Protein AF-0000000081792784 (afdb_homodimer)

Organism: Acanthaster planci (NCBI:txid133434)

Solvent-accessible surface area (backbone atoms only — not comparable to full-atom values): 20744 Å² total; per-residue (Å²): 130,82,56,49,57,27,31,35,26,42,54,30,55,65,31,66,66,40,55,60,46,28,72,80,26,65,35,23,38,25,27,20,71,46,56,70,33,37,52,50,28,50,45,33,52,74,64,34,41,46,80,46,70,45,47,43,26,47,73,32,62,46,81,45,72,50,67,57,64,82,87,44,57,50,86,26,54,45,74,42,65,41,44,75,63,64,61,69,88,82,75,56,59,16,18,30,35,36,33,56,65,32,59,46,59,30,59,46,34,59,52,32,61,70,44,42,73,65,35,32,28,53,68,8,36,38,38,40,26,32,49,54,56,59,40,60,93,40,18,44,69,92,46,51,60,34,17,40,62,45,98,82,69,41,79,37,42,44,66,57,40,48,49,62,71,42,45,86,52,29,43,81,75,46,70,48,81,45,74,48,77,46,79,64,31,70,21,39,27,40,40,31,39,23,44,34,36,35,30,32,28,47,124,128,83,55,48,56,28,32,36,25,42,56,32,55,65,30,66,64,38,54,59,47,26,71,82,28,66,36,22,38,27,27,20,71,47,57,69,32,36,52,51,28,49,45,36,53,76,64,35,40,47,79,46,69,46,48,43,26,46,74,32,62,46,82,47,70,50,67,56,64,80,87,41,57,51,86,26,54,45,75,42,64,41,43,74,62,63,60,69,88,81,75,56,61,16,18,29,35,36,32,56,64,33,57,45,60,30,58,44,35,59,52,32,59,70,43,41,75,65,35,34,28,54,69,7,36,36,38,40,26,32,49,54,56,57,42,61,92,40,17,42,70,92,46,52,62,34,18,39,65,45,97,85,69,41,80,37,41,46,67,58,39,49,50,63,70,42,45,86,52,30,44,80,76,47,70,46,79,43,73,47,77,46,79,64,32,71,22,39,28,40,39,31,39,22,45,34,36,35,31,34,28,48,124

InterPro domains:
  IPR013216 Methyltransferase type 11 [PF08241] (8-127)
  IPR027625 Putative 4-mercaptohistidine N1-methyltranferase, OvoA C-terminal domain [TIGR04345] (5-199)
  IPR029063 S-adenosyl-L-methionine-dependent methyltransferase superfamily [G3DSA:3.40.50.150] (2-195)
  IPR029063 S-adenosyl-L-methionine-dependent methyltransferase superfamily [SSF53335] (4-189)

Secondary structure (DSSP, 8-state):
-PPPSEEEEES-TTSHHHHHHTTT-SEEEEEES-HHHHHHHHHHHHHSEEEEEEEEETTEEEEEEEE--TTS-GGGEEEEE--TTS--TTS--EEEEEEES-GGGSS-HHHHHHHHHHHEEEEEEEEEEE-----TTTS-GGG-SSSEE-TTS-EE-HHHHHHHHHTTTEEEEEEEEEEEEEESSSSEEEEEEEEEEEEEE--/-PPPSEEEEES-TTSHHHHHHTTT-SEEEEEES-HHHHHHHHHHHHHSEEEEEEEEETTEEEEEEEE--TTS-GGGEEEEE--GGG--TTS--EEEEEEES-GGGSS-HHHHHHHHHHHEEEEEEEEEEE-----TTTS-GGG-SSSEE-TTS-EE-HHHHHHHHHTTTEEEEEEEEEEEEEESSSSEEEEEEEEEEEEEE--

Sequence (406 aa):
MKVPRRALDIGCAVGRTVFELARDFEHVTGIDYSQAFIDTCCVLKDQGSLDYSVQDEGDLSTQLKAIVDPTIDRTRVHFQQGDACNLPLDIGQFGCVVAANLTCRLPNPYDFLNRLPNLVAPGGILMLTTPCTWLEQFTPKSNWLGGYMDKNQQPVTTFDTLKKILGPDFDLIEDKNMPFFIRETARKNQWSVTHATIWIRKEMKVPRRALDIGCAVGRTVFELARDFEHVTGIDYSQAFIDTCCVLKDQGSLDYSVQDEGDLSTQLKAIVDPTIDRTRVHFQQGDACNLPLDIGQFGCVVAANLTCRLPNPYDFLNRLPNLVAPGGILMLTTPCTWLEQFTPKSNWLGGYMDKNQQPVTTFDTLKKILGPDFDLIEDKNMPFFIRETARKNQWSVTHATIWIRKE

Foldseek 3Di:
DDFALEEEEEQCQLPPVQQVSQVRGQAYEYEHQDPVSLVNNVCCLVVQKDKDWAAADDVDIDIDMDGRDPVGDSVRYYYDYDDLLDDDPPPFEHLEYEYEQHQLQAQASLSNLLCNLGHYDAQGKYKYKHLLDHDCVRYNPVRRLFDDADPVRHGGGNVNSSCVSCVVFKDWDDKDWDWDWADRHNVDIDITTIIMTMIGTHD/DDFALEEEEEQCQLPPVQQVSQVRGQAYEYEHQDPVSLVNNVCCLVVQKDKDWAAADDPDIDIDMDGRDPVGDSVRYYYDYDALLDDDPPPFEHLEYEYEQHQLQAQASLSNLLCNLRHYDAQGKYKYKHLLDHDCVRYNPVRRLFDDADPVRHGGGNVNSSCVSCVVFKDWDDKDWQWDWADRHNVDIDITTIIMTMIGTHD

pLDDT: mean 97.69, std 3.08, range [60.16, 98.88]

Radius of gyration: 26.69 Å; Cα contacts (8 Å, |Δi|>4): 947; chains: 2; bounding box: 60×82×52 Å

Nearest PDB structures (foldseek):
  8khq-assembly1_A  TM=9.669E-01  e=3.660E-30  Hydrogenimonas thermophila
  8khq-assembly2_D  TM=9.674E-01  e=7.278E-30  Hydrogenimonas thermophila
  8khq-assembly1_C  TM=9.731E-01  e=1.556E-28  Hydrogenimonas thermophila
  6uvq-assembly1_A  TM=6.081E-01  e=3.059E-10  Actinomadura melliaura
  5w7k-assembly2_B  TM=5.546E-01  e=1.892E-08  Penicillium oxalicum

Structure (mmCIF, N/CA/C/O backbone):
data_AF-0000000081792784-model_v1
#
loop_
_entity.id
_entity.type
_entity.pdbx_description
1 polymer 'Uncharacterized protein LOC110988544 isoform X2'
#
loop_
_atom_site.group_PDB
_atom_site.id
_atom_site.type_symbol
_atom_site.label_atom_id
_atom_site.label_alt_id
_atom_site.label_comp_id
_atom_site.label_asym_id
_atom_site.label_entity_id
_atom_site.label_seq_id
_atom_site.pdbx_PDB_ins_code
_atom_site.Cartn_x
_atom_site.Cartn_y
_atom_site.Cartn_z
_atom_site.occupancy
_atom_site.B_iso_or_equiv
_atom_site.auth_seq_id
_atom_site.auth_comp_id
_atom_site.auth_asym_id
_atom_site.auth_atom_id
_atom_site.pdbx_PDB_model_num
ATOM 1 N N . MET A 1 1 ? -1.144 -44.688 -9.562 1 60.16 1 MET A N 1
ATOM 2 C CA . MET A 1 1 ? -0.059 -44.156 -10.383 1 60.16 1 MET A CA 1
ATOM 3 C C . MET A 1 1 ? 0.749 -43.125 -9.602 1 60.16 1 MET A C 1
ATOM 5 O O . MET A 1 1 ? 0.194 -42.375 -8.797 1 60.16 1 MET A O 1
ATOM 9 N N . LYS A 1 2 ? 2.109 -43.125 -9.578 1 82.75 2 LYS A N 1
ATOM 10 C CA . LYS A 1 2 ? 2.947 -42.25 -8.75 1 82.75 2 LYS A CA 1
ATOM 11 C C . LYS A 1 2 ? 2.883 -40.812 -9.227 1 82.75 2 LYS A C 1
ATOM 13 O O . LYS A 1 2 ? 3.018 -40.531 -10.422 1 82.75 2 LYS A O 1
ATOM 18 N N . VAL A 1 3 ? 2.549 -39.906 -8.492 1 92.25 3 VAL A N 1
ATOM 19 C CA . VAL A 1 3 ? 2.516 -38.469 -8.797 1 92.25 3 VAL A CA 1
ATOM 20 C C . VAL A 1 3 ? 3.885 -38.031 -9.289 1 92.25 3 VAL A C 1
ATOM 22 O O . VAL A 1 3 ? 4.91 -38.344 -8.688 1 92.25 3 VAL A O 1
ATOM 25 N N . PRO A 1 4 ? 3.844 -37.375 -10.438 1 96.06 4 PRO A N 1
ATOM 26 C CA . PRO A 1 4 ? 5.129 -36.938 -10.977 1 96.06 4 PRO A CA 1
ATOM 27 C C . PRO A 1 4 ? 5.906 -36.062 -9.992 1 96.06 4 PRO A C 1
ATOM 29 O O . PRO A 1 4 ? 5.312 -35.281 -9.242 1 96.06 4 PRO A O 1
ATOM 32 N N . ARG A 1 5 ? 7.23 -36.25 -10.023 1 97.5 5 ARG A N 1
ATOM 33 C CA . ARG A 1 5 ? 8.109 -35.406 -9.211 1 97.5 5 ARG A CA 1
ATOM 34 C C . ARG A 1 5 ? 8.508 -34.125 -9.961 1 97.5 5 ARG A C 1
ATOM 36 O O . ARG A 1 5 ? 9.688 -33.781 -10.008 1 97.5 5 ARG A O 1
ATOM 43 N N . ARG A 1 6 ? 7.578 -33.531 -10.664 1 98.44 6 ARG A N 1
ATOM 44 C CA . ARG A 1 6 ? 7.668 -32.25 -11.398 1 98.44 6 ARG A CA 1
ATOM 45 C C . ARG A 1 6 ? 6.746 -31.219 -10.789 1 98.44 6 ARG A C 1
ATOM 47 O O . ARG A 1 6 ? 5.617 -31.516 -10.398 1 98.44 6 ARG A O 1
ATOM 54 N N . ALA A 1 7 ? 7.266 -30.031 -10.672 1 98.88 7 ALA A N 1
ATOM 55 C CA . ALA A 1 7 ? 6.461 -28.922 -10.164 1 98.88 7 ALA A CA 1
ATOM 56 C C . ALA A 1 7 ? 6.477 -27.75 -11.133 1 98.88 7 ALA A C 1
ATOM 58 O O . ALA A 1 7 ? 7.426 -27.578 -11.898 1 98.88 7 ALA A O 1
ATOM 59 N N . LEU A 1 8 ? 5.414 -27.031 -11.117 1 98.81 8 LEU A N 1
ATOM 60 C CA . LEU A 1 8 ? 5.234 -25.875 -11.984 1 98.81 8 LEU A CA 1
ATOM 61 C C . LEU A 1 8 ? 4.781 -24.656 -11.188 1 98.81 8 LEU A C 1
ATOM 63 O O . LEU A 1 8 ? 3.826 -24.734 -10.406 1 98.81 8 LEU A O 1
ATOM 67 N N . ASP A 1 9 ? 5.496 -23.578 -11.258 1 98.88 9 ASP A N 1
ATOM 68 C CA . ASP A 1 9 ? 5.102 -22.281 -10.711 1 98.88 9 ASP A CA 1
ATOM 69 C C . ASP A 1 9 ? 4.75 -21.297 -11.828 1 98.88 9 ASP A C 1
ATOM 71 O O . ASP A 1 9 ? 5.633 -20.797 -12.523 1 98.88 9 ASP A O 1
ATOM 75 N N . ILE A 1 10 ? 3.451 -21.031 -12.016 1 98.69 10 ILE A N 1
ATOM 76 C CA . ILE A 1 10 ? 2.982 -20.109 -13.047 1 98.69 10 ILE A CA 1
ATOM 77 C C . ILE A 1 10 ? 2.844 -18.719 -12.461 1 98.69 10 ILE A C 1
ATOM 79 O O . ILE A 1 10 ? 2.223 -18.531 -11.414 1 98.69 10 ILE A O 1
ATOM 83 N N . GLY A 1 11 ? 3.334 -17.719 -13.258 1 98.5 11 GLY A N 1
ATOM 84 C CA . GLY A 1 11 ? 3.531 -16.422 -12.648 1 98.5 11 GLY A CA 1
ATOM 85 C C . GLY A 1 11 ? 4.625 -16.406 -11.594 1 98.5 11 GLY A C 1
ATOM 86 O O . GLY A 1 11 ? 4.414 -15.938 -10.477 1 98.5 11 GLY A O 1
ATOM 87 N N . CYS A 1 12 ? 5.797 -16.859 -11.922 1 98.75 12 CYS A N 1
ATOM 88 C CA . CYS A 1 12 ? 6.797 -17.203 -10.922 1 98.75 12 CYS A CA 1
ATOM 89 C C . CYS A 1 12 ? 7.598 -15.984 -10.492 1 98.75 12 CYS A C 1
ATOM 91 O O . CYS A 1 12 ? 8.398 -16.062 -9.562 1 98.75 12 CYS A O 1
ATOM 93 N N . ALA A 1 13 ? 7.414 -14.812 -11.141 1 98.06 13 ALA A N 1
ATOM 94 C CA . ALA A 1 13 ? 8.18 -13.602 -10.859 1 98.06 13 ALA A CA 1
ATOM 95 C C . ALA A 1 13 ? 9.68 -13.875 -10.891 1 98.06 13 ALA A C 1
ATOM 97 O O . ALA A 1 13 ? 10.211 -14.359 -11.891 1 98.06 13 ALA A O 1
ATOM 98 N N . VAL A 1 14 ? 10.344 -13.672 -9.742 1 97.94 14 VAL A N 1
ATOM 99 C CA . VAL A 1 14 ? 11.797 -13.805 -9.812 1 97.94 14 VAL A CA 1
ATOM 100 C C . VAL A 1 14 ? 12.219 -15.133 -9.195 1 97.94 14 VAL A C 1
ATOM 102 O O . VAL A 1 14 ? 13.383 -15.312 -8.828 1 97.94 14 VAL A O 1
ATOM 105 N N . GLY A 1 15 ? 11.297 -16.047 -8.938 1 98.56 15 GLY A N 1
ATOM 106 C CA . GLY A 1 15 ? 11.633 -17.469 -8.883 1 98.56 15 GLY A CA 1
ATOM 107 C C . GLY A 1 15 ? 11.773 -18 -7.469 1 98.56 15 GLY A C 1
ATOM 108 O O . GLY A 1 15 ? 12.125 -19.156 -7.262 1 98.56 15 GLY A O 1
ATOM 109 N N . ARG A 1 16 ? 11.453 -17.188 -6.414 1 97.88 16 ARG A N 1
ATOM 110 C CA . ARG A 1 16 ? 11.648 -17.656 -5.047 1 97.88 16 ARG A CA 1
ATOM 111 C C . ARG A 1 16 ? 10.938 -18.984 -4.82 1 97.88 16 ARG A C 1
ATOM 113 O O . ARG A 1 16 ? 11.547 -19.953 -4.352 1 97.88 16 ARG A O 1
ATOM 120 N N . THR A 1 17 ? 9.703 -19.016 -5.184 1 98.44 17 THR A N 1
ATOM 121 C CA . THR A 1 17 ? 8.922 -20.234 -4.988 1 98.44 17 THR A CA 1
ATOM 122 C C . THR A 1 17 ? 9.531 -21.406 -5.773 1 98.44 17 THR A C 1
ATOM 124 O O . THR A 1 17 ? 9.617 -22.516 -5.27 1 98.44 17 THR A O 1
ATOM 127 N N . VAL A 1 18 ? 9.945 -21.188 -6.973 1 98.88 18 VAL A N 1
ATOM 128 C CA . VAL A 1 18 ? 10.547 -22.203 -7.824 1 98.88 18 VAL A CA 1
ATOM 129 C C . VAL A 1 18 ? 11.766 -22.812 -7.129 1 98.88 18 VAL A C 1
ATOM 131 O O . VAL A 1 18 ? 11.883 -24.031 -7.023 1 98.88 18 VAL A O 1
ATOM 134 N N . PHE A 1 19 ? 12.656 -22.016 -6.645 1 98.88 19 PHE A N 1
ATOM 135 C CA . PHE A 1 19 ? 13.852 -22.484 -5.949 1 98.88 19 PHE A CA 1
ATOM 136 C C . PHE A 1 19 ? 13.469 -23.297 -4.723 1 98.88 19 PHE A C 1
ATOM 138 O O . PHE A 1 19 ? 14.023 -24.375 -4.496 1 98.88 19 PHE A O 1
ATOM 145 N N . GLU A 1 20 ? 12.547 -22.812 -3.947 1 98.62 20 GLU A N 1
ATOM 146 C CA . GLU A 1 20 ? 12.148 -23.531 -2.744 1 98.62 20 GLU A CA 1
ATOM 147 C C . GLU A 1 20 ? 11.547 -24.891 -3.09 1 98.62 20 GLU A C 1
ATOM 149 O O . GLU A 1 20 ? 11.789 -25.875 -2.389 1 98.62 20 GLU A O 1
ATOM 154 N N . LEU A 1 21 ? 10.781 -24.938 -4.168 1 98.69 21 LEU A N 1
ATOM 155 C CA . LEU A 1 21 ? 10.18 -26.188 -4.59 1 98.69 21 LEU A CA 1
ATOM 156 C C . LEU A 1 21 ? 11.242 -27.203 -4.973 1 98.69 21 LEU A C 1
ATOM 158 O O . LEU A 1 21 ? 11.023 -28.422 -4.859 1 98.69 21 LEU A O 1
ATOM 162 N N . ALA A 1 22 ? 12.383 -26.812 -5.363 1 98.69 22 ALA A N 1
ATOM 163 C CA . ALA A 1 22 ? 13.461 -27.688 -5.789 1 98.69 22 ALA A CA 1
ATOM 164 C C . ALA A 1 22 ? 14.008 -28.5 -4.617 1 98.69 22 ALA A C 1
ATOM 166 O O . ALA A 1 22 ? 14.742 -29.469 -4.809 1 98.69 22 ALA A O 1
ATOM 167 N N . ARG A 1 23 ? 13.656 -28.109 -3.441 1 98.19 23 ARG A N 1
ATOM 168 C CA . ARG A 1 23 ? 14.031 -28.906 -2.27 1 98.19 23 ARG A CA 1
ATOM 169 C C . ARG A 1 23 ? 13.32 -30.25 -2.277 1 98.19 23 ARG A C 1
ATOM 171 O O . ARG A 1 23 ? 13.867 -31.25 -1.78 1 98.19 23 ARG A O 1
ATOM 178 N N . ASP A 1 24 ? 12.141 -30.281 -2.91 1 97.25 24 ASP A N 1
ATOM 179 C CA . ASP A 1 24 ? 11.297 -31.469 -2.76 1 97.25 24 ASP A CA 1
ATOM 180 C C . ASP A 1 24 ? 10.984 -32.094 -4.117 1 97.25 24 ASP A C 1
ATOM 182 O O . ASP A 1 24 ? 10.555 -33.25 -4.188 1 97.25 24 ASP A O 1
ATOM 186 N N . PHE A 1 25 ? 11.195 -31.359 -5.172 1 98.31 25 PHE A N 1
ATOM 187 C CA . PHE A 1 25 ? 10.859 -31.859 -6.5 1 98.31 25 PHE A CA 1
ATOM 188 C C . PHE A 1 25 ? 12.109 -31.984 -7.363 1 98.31 25 PHE A C 1
ATOM 190 O O . PHE A 1 25 ? 13.047 -31.188 -7.219 1 98.31 25 PHE A O 1
ATOM 197 N N . GLU A 1 26 ? 12.047 -32.906 -8.289 1 98.12 26 GLU A N 1
ATOM 198 C CA . GLU A 1 26 ? 13.219 -33.219 -9.117 1 98.12 26 GLU A CA 1
ATOM 199 C C . GLU A 1 26 ? 13.328 -32.25 -10.297 1 98.12 26 GLU A C 1
ATOM 201 O O . GLU A 1 26 ? 14.43 -31.953 -10.766 1 98.12 26 GLU A O 1
ATOM 206 N N . HIS A 1 27 ? 12.234 -31.859 -10.82 1 98.38 27 HIS A N 1
ATOM 207 C CA . HIS A 1 27 ? 12.164 -30.906 -11.922 1 98.38 27 HIS A CA 1
ATOM 208 C C . HIS A 1 27 ? 11.148 -29.812 -11.641 1 98.38 27 HIS A C 1
ATOM 210 O O . HIS A 1 27 ? 9.953 -30.094 -11.492 1 98.38 27 HIS A O 1
ATOM 216 N N . VAL A 1 28 ? 11.648 -28.625 -11.57 1 98.81 28 VAL A N 1
ATOM 217 C CA . VAL A 1 28 ? 10.766 -27.5 -11.266 1 98.81 28 VAL A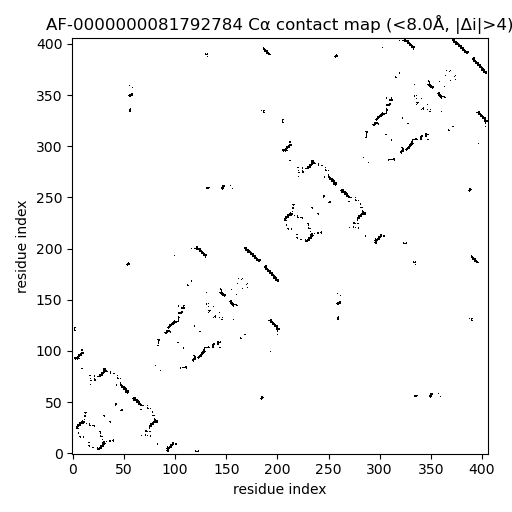 CA 1
ATOM 218 C C . VAL A 1 28 ? 10.828 -26.469 -12.383 1 98.81 28 VAL A C 1
ATOM 220 O O . VAL A 1 28 ? 11.914 -26.031 -12.766 1 98.81 28 VAL A O 1
ATOM 223 N N . THR A 1 29 ? 9.688 -26.125 -12.914 1 98.75 29 THR A N 1
ATOM 224 C CA . THR A 1 29 ? 9.602 -25.125 -13.977 1 98.75 29 THR A CA 1
ATOM 225 C C . THR A 1 29 ? 8.898 -23.875 -13.484 1 98.75 29 THR A C 1
ATOM 227 O O . THR A 1 29 ? 7.852 -23.953 -12.828 1 98.75 29 THR A O 1
ATOM 230 N N . GLY A 1 30 ? 9.531 -22.75 -13.688 1 98.81 30 GLY A N 1
ATOM 231 C CA . GLY A 1 30 ? 8.898 -21.453 -13.484 1 98.81 30 GLY A CA 1
ATOM 232 C C . GLY A 1 30 ? 8.555 -20.75 -14.781 1 98.81 30 GLY A C 1
ATOM 233 O O . GLY A 1 30 ? 9.375 -20.672 -15.695 1 98.81 30 GLY A O 1
ATOM 234 N N . ILE A 1 31 ? 7.34 -20.234 -14.859 1 98.75 31 ILE A N 1
ATOM 235 C CA . ILE A 1 31 ? 6.898 -19.5 -16.047 1 98.75 31 ILE A CA 1
ATOM 236 C C . ILE A 1 31 ? 6.363 -18.141 -15.633 1 98.75 31 ILE A C 1
ATOM 238 O O . ILE A 1 31 ? 5.621 -18.016 -14.648 1 98.75 31 ILE A O 1
ATOM 242 N N . ASP A 1 32 ? 6.777 -17.141 -16.312 1 98.75 32 ASP A N 1
ATOM 243 C CA . ASP A 1 32 ? 6.242 -15.797 -16.141 1 98.75 32 ASP A CA 1
ATOM 244 C C . ASP A 1 32 ? 6.109 -15.078 -17.469 1 98.75 32 ASP A C 1
ATOM 246 O O . ASP A 1 32 ? 6.855 -15.359 -18.422 1 98.75 32 ASP A O 1
ATOM 250 N N . TYR A 1 33 ? 5.148 -14.172 -17.469 1 98.25 33 TYR A N 1
ATOM 251 C CA . TYR A 1 33 ? 4.922 -13.383 -18.672 1 98.25 33 TYR A CA 1
ATOM 252 C C . TYR A 1 33 ? 6.07 -12.414 -18.906 1 98.25 33 TYR A C 1
ATOM 254 O O . TYR A 1 33 ? 6.398 -12.109 -20.062 1 98.25 33 TYR A O 1
ATOM 262 N N . SER A 1 34 ? 6.734 -11.945 -17.906 1 98.12 34 SER A N 1
ATOM 263 C CA . SER A 1 34 ? 7.785 -10.938 -17.969 1 98.12 34 SER A CA 1
ATOM 264 C C . SER A 1 34 ? 9.133 -11.562 -18.297 1 98.12 34 SER A C 1
ATOM 266 O O . SER A 1 34 ? 9.688 -12.32 -17.5 1 98.12 34 SER A O 1
ATOM 268 N N . GLN A 1 35 ? 9.711 -11.188 -19.438 1 98.25 35 GLN A N 1
ATOM 269 C CA . GLN A 1 35 ? 11.047 -11.641 -19.781 1 98.25 35 GLN A CA 1
ATOM 270 C C . GLN A 1 35 ? 12.086 -11.117 -18.797 1 98.25 35 GLN A C 1
ATOM 272 O O . GLN A 1 35 ? 13.062 -11.797 -18.484 1 98.25 35 GLN A O 1
ATOM 277 N N . ALA A 1 36 ? 11.875 -9.906 -18.391 1 98.25 36 ALA A N 1
ATOM 278 C CA . ALA A 1 36 ? 12.805 -9.312 -17.422 1 98.25 36 ALA A CA 1
ATOM 279 C C . ALA A 1 36 ? 12.867 -10.148 -16.156 1 98.25 36 ALA A C 1
ATOM 281 O O . ALA A 1 36 ? 13.945 -10.344 -15.586 1 98.25 36 ALA A O 1
ATOM 282 N N . PHE A 1 37 ? 11.711 -10.578 -15.648 1 98.44 37 PHE A N 1
ATOM 283 C CA . PHE A 1 37 ? 11.695 -11.453 -14.484 1 98.44 37 PHE A CA 1
ATOM 284 C C . PHE A 1 37 ? 12.445 -12.75 -14.773 1 98.44 37 PHE A C 1
ATOM 286 O O . PHE A 1 37 ? 13.273 -13.188 -13.969 1 98.44 37 PHE A O 1
ATOM 293 N N . ILE A 1 38 ? 12.188 -13.312 -15.898 1 98.75 38 ILE A N 1
ATOM 294 C CA . ILE A 1 38 ? 12.805 -14.578 -16.266 1 98.75 38 ILE A CA 1
ATOM 295 C C . ILE A 1 38 ? 14.32 -14.406 -16.375 1 98.75 38 ILE A C 1
ATOM 297 O O . ILE A 1 38 ? 15.086 -15.266 -15.922 1 98.75 38 ILE A O 1
ATOM 301 N N . ASP A 1 39 ? 14.727 -13.352 -17 1 98.75 39 ASP A N 1
ATOM 302 C CA . ASP A 1 39 ? 16.156 -13.062 -17.062 1 98.75 39 ASP A CA 1
ATOM 303 C C . ASP A 1 39 ? 16.781 -13.047 -15.672 1 98.75 39 ASP A C 1
ATOM 305 O O . ASP A 1 39 ? 17.859 -13.609 -15.461 1 98.75 39 ASP A O 1
ATOM 309 N N . THR A 1 40 ? 16.141 -12.398 -14.773 1 98.69 40 THR A N 1
ATOM 310 C CA . THR A 1 40 ? 16.594 -12.352 -13.391 1 98.69 40 THR A CA 1
ATOM 311 C C . THR A 1 40 ? 16.672 -13.75 -12.789 1 98.69 40 THR A C 1
ATOM 313 O O . THR A 1 40 ? 17.641 -14.102 -12.117 1 98.69 40 THR A O 1
ATOM 316 N N . CYS A 1 41 ? 15.633 -14.523 -12.992 1 98.81 41 CYS A N 1
ATOM 317 C CA . CYS A 1 41 ? 15.609 -15.906 -12.539 1 98.81 41 CYS A CA 1
ATOM 318 C C . CYS A 1 41 ? 16.828 -16.672 -13.039 1 98.81 41 CYS A C 1
ATOM 320 O O . CYS A 1 41 ? 17.469 -17.391 -12.281 1 98.81 41 CYS A O 1
ATOM 322 N N . CYS A 1 42 ? 17.125 -16.516 -14.297 1 98.69 42 CYS A N 1
ATOM 323 C CA . CYS A 1 42 ? 18.234 -17.234 -14.922 1 98.69 42 CYS A CA 1
ATOM 324 C C . CYS A 1 42 ? 19.562 -16.828 -14.312 1 98.69 42 CYS A C 1
ATOM 326 O O . CYS A 1 42 ? 20.438 -17.656 -14.117 1 98.69 42 CYS A O 1
ATOM 328 N N . VAL A 1 43 ? 19.734 -15.578 -14.055 1 98.69 43 VAL A N 1
ATOM 329 C CA . VAL A 1 43 ? 20.953 -15.109 -13.391 1 98.69 43 VAL A CA 1
ATOM 330 C C . VAL A 1 43 ? 21.078 -15.781 -12.023 1 98.69 43 VAL A C 1
ATOM 332 O O . VAL A 1 43 ? 22.156 -16.297 -11.672 1 98.69 43 VAL A O 1
ATOM 335 N N . LEU A 1 44 ? 20.031 -15.805 -11.273 1 98.81 44 LEU A N 1
ATOM 336 C CA . LEU A 1 44 ? 20.031 -16.438 -9.953 1 98.81 44 LEU A CA 1
ATOM 337 C C . LEU A 1 44 ? 20.312 -17.922 -10.062 1 98.81 44 LEU A C 1
ATOM 339 O O . LEU A 1 44 ? 21.031 -18.484 -9.234 1 98.81 44 LEU A O 1
ATOM 343 N N . LYS A 1 45 ? 19.703 -18.516 -11.023 1 98.75 45 LYS A N 1
ATOM 344 C CA . LYS A 1 45 ? 19.953 -19.938 -11.25 1 98.75 45 LYS A CA 1
ATOM 345 C C . LYS A 1 45 ? 21.438 -20.188 -11.531 1 98.75 45 LYS A C 1
ATOM 347 O O . LYS A 1 45 ? 22.031 -21.094 -10.938 1 98.75 45 LYS A O 1
ATOM 352 N N . ASP A 1 46 ? 22 -19.438 -12.383 1 98.5 46 ASP A N 1
ATOM 353 C CA . ASP A 1 46 ? 23.359 -19.672 -12.875 1 98.5 46 ASP A CA 1
ATOM 354 C C . ASP A 1 46 ? 24.391 -19.219 -11.836 1 98.5 46 ASP A C 1
ATOM 356 O O . ASP A 1 46 ? 25.391 -19.922 -11.617 1 98.5 46 ASP A O 1
ATOM 360 N N . GLN A 1 47 ? 24.109 -18.109 -11.18 1 98.44 47 GLN A N 1
ATOM 361 C CA . GLN A 1 47 ? 25.141 -17.484 -10.344 1 98.44 47 GLN A CA 1
ATOM 362 C C . GLN A 1 47 ? 24.844 -17.719 -8.859 1 98.44 47 GLN A C 1
ATOM 364 O O . GLN A 1 47 ? 25.734 -17.547 -8.016 1 98.44 47 GLN A O 1
ATOM 369 N N . GLY A 1 48 ? 23.656 -17.984 -8.586 1 98.44 48 GLY A N 1
ATOM 370 C CA . GLY A 1 48 ? 23.281 -18.234 -7.203 1 98.44 48 GLY A CA 1
ATOM 371 C C . GLY A 1 48 ? 23.047 -16.953 -6.41 1 98.44 48 GLY A C 1
ATOM 372 O O . GLY A 1 48 ? 22.625 -17.016 -5.25 1 98.44 48 GLY A O 1
ATOM 373 N N . SER A 1 49 ? 23.391 -15.859 -6.984 1 98.44 49 SER A N 1
ATOM 374 C CA . SER A 1 49 ? 23.188 -14.586 -6.312 1 98.44 49 SER A CA 1
ATOM 375 C C . SER A 1 49 ? 23.016 -13.453 -7.316 1 98.44 49 SER A C 1
ATOM 377 O O . SER A 1 49 ? 23.312 -13.617 -8.5 1 98.44 49 SER A O 1
ATOM 379 N N . LEU A 1 50 ? 22.406 -12.344 -6.844 1 98.5 50 LEU A N 1
ATOM 380 C CA . LEU A 1 50 ? 22.188 -11.156 -7.664 1 98.5 50 LEU A CA 1
ATOM 381 C C . LEU A 1 50 ? 22.172 -9.891 -6.809 1 98.5 50 LEU A C 1
ATOM 383 O O . LEU A 1 50 ? 21.516 -9.844 -5.77 1 98.5 50 LEU A O 1
ATOM 387 N N . ASP A 1 51 ? 22.953 -8.906 -7.203 1 98.38 51 ASP A N 1
ATOM 388 C CA . ASP A 1 51 ? 22.938 -7.621 -6.512 1 98.38 51 ASP A CA 1
ATOM 389 C C . ASP A 1 51 ? 21.719 -6.801 -6.891 1 98.38 51 ASP A C 1
ATOM 391 O O . ASP A 1 51 ? 21.312 -6.766 -8.062 1 98.38 51 ASP A O 1
ATOM 395 N N . TYR A 1 52 ? 21.141 -6.207 -5.922 1 97.44 52 TYR A N 1
ATOM 396 C CA . TYR A 1 52 ? 20.031 -5.297 -6.172 1 97.44 52 TYR A CA 1
ATOM 397 C C . TYR A 1 52 ? 19.984 -4.195 -5.125 1 97.44 52 TYR A C 1
ATOM 399 O O . TYR A 1 52 ? 20.828 -4.145 -4.227 1 97.44 52 TYR A O 1
ATOM 407 N N . SER A 1 53 ? 19.031 -3.254 -5.301 1 97.81 53 SER A N 1
ATOM 408 C CA . SER A 1 53 ? 18.859 -2.178 -4.332 1 97.81 53 SER A CA 1
ATOM 409 C C . SER A 1 53 ? 17.391 -1.993 -3.953 1 97.81 53 SER A C 1
ATOM 411 O O . SER A 1 53 ? 16.5 -2.338 -4.73 1 97.81 53 SER A O 1
ATOM 413 N N . VAL A 1 54 ? 17.219 -1.589 -2.797 1 97.62 54 VAL A N 1
ATOM 414 C CA . VAL A 1 54 ? 15.883 -1.231 -2.355 1 97.62 54 VAL A CA 1
ATOM 415 C C . VAL A 1 54 ? 15.812 0.266 -2.061 1 97.62 54 VAL A C 1
ATOM 417 O O . VAL A 1 54 ? 16.766 0.839 -1.513 1 97.62 54 VAL A O 1
ATOM 420 N N . GLN A 1 55 ? 14.719 0.854 -2.391 1 97.5 55 GLN A N 1
ATOM 421 C CA . GLN A 1 55 ? 14.531 2.289 -2.207 1 97.5 55 GLN A CA 1
ATOM 422 C C . GLN A 1 55 ? 14.227 2.623 -0.748 1 97.5 55 GLN A C 1
ATOM 424 O O . GLN A 1 55 ? 13.398 1.965 -0.114 1 97.5 55 GLN A O 1
ATOM 429 N N . ASP A 1 56 ? 14.859 3.627 -0.211 1 97.94 56 ASP A N 1
ATOM 430 C CA . ASP A 1 56 ? 14.641 4.055 1.167 1 97.94 56 ASP A CA 1
ATOM 431 C C . ASP A 1 56 ? 13.844 5.355 1.217 1 97.94 56 ASP A C 1
ATOM 433 O O . ASP A 1 56 ? 12.742 5.395 1.766 1 97.94 56 ASP A O 1
ATOM 437 N N . GLU A 1 57 ? 14.391 6.418 0.591 1 98.31 57 GLU A N 1
ATOM 438 C CA . GLU A 1 57 ? 13.812 7.758 0.557 1 98.31 57 GLU A CA 1
ATOM 439 C C . GLU A 1 57 ? 14.242 8.508 -0.698 1 98.31 57 GLU A C 1
ATOM 441 O O . GLU A 1 57 ? 15.43 8.812 -0.873 1 98.31 57 GLU A O 1
ATOM 446 N N . GLY A 1 58 ? 13.203 8.883 -1.493 1 96.94 58 GLY A N 1
ATOM 447 C CA . GLY A 1 58 ? 13.578 9.508 -2.752 1 96.94 58 GLY A CA 1
ATOM 448 C C . GLY A 1 58 ? 14.539 8.672 -3.57 1 96.94 58 GLY A C 1
ATOM 449 O O . GLY A 1 58 ? 14.266 7.516 -3.877 1 96.94 58 GLY A O 1
ATOM 450 N N . ASP A 1 59 ? 15.727 9.242 -3.82 1 97.25 59 ASP A N 1
ATOM 451 C CA . ASP A 1 59 ? 16.734 8.57 -4.625 1 97.25 59 ASP A CA 1
ATOM 452 C C . ASP A 1 59 ? 17.703 7.77 -3.746 1 97.25 59 ASP A C 1
ATOM 454 O O . ASP A 1 59 ? 18.578 7.078 -4.25 1 97.25 59 ASP A O 1
ATOM 458 N N . LEU A 1 60 ? 17.531 7.898 -2.49 1 98.25 60 LEU A N 1
ATOM 459 C CA . LEU A 1 60 ? 18.391 7.129 -1.592 1 98.25 60 LEU A CA 1
ATOM 460 C C . LEU A 1 60 ? 17.953 5.668 -1.549 1 98.25 60 LEU A C 1
ATOM 462 O O . LEU A 1 60 ? 16.766 5.371 -1.471 1 98.25 60 LEU A O 1
ATOM 466 N N . SER A 1 61 ? 18.953 4.805 -1.634 1 97.94 61 SER A N 1
ATOM 467 C CA . SER A 1 61 ? 18.672 3.373 -1.654 1 97.94 61 SER A CA 1
ATOM 468 C C . SER A 1 61 ? 19.719 2.6 -0.853 1 97.94 61 SER A C 1
ATOM 470 O O . SER A 1 61 ? 20.766 3.137 -0.52 1 97.94 61 SER A O 1
ATOM 472 N N . THR A 1 62 ? 19.391 1.45 -0.456 1 98.19 62 THR A N 1
ATOM 473 C CA . THR A 1 62 ? 20.297 0.5 0.185 1 98.19 62 THR A CA 1
ATOM 474 C C . THR A 1 62 ? 20.656 -0.63 -0.775 1 98.19 62 THR A C 1
ATOM 476 O O . THR A 1 62 ? 19.781 -1.197 -1.435 1 98.19 62 THR A O 1
ATOM 479 N N . GLN A 1 63 ? 21.906 -0.903 -0.876 1 98.12 63 GLN A N 1
ATOM 480 C CA . GLN A 1 63 ? 22.375 -2.018 -1.692 1 98.12 63 GLN A CA 1
ATOM 481 C C . GLN A 1 63 ? 22.234 -3.342 -0.947 1 98.12 63 GLN A C 1
ATOM 483 O O . GLN A 1 63 ? 22.594 -3.439 0.227 1 98.12 63 GLN A O 1
ATOM 488 N N . LEU A 1 64 ? 21.625 -4.277 -1.645 1 98.19 64 LEU A N 1
ATOM 489 C CA . LEU A 1 64 ? 21.453 -5.605 -1.074 1 98.19 64 LEU A CA 1
ATOM 490 C C . LEU A 1 64 ? 21.875 -6.688 -2.064 1 98.19 64 LEU A C 1
ATOM 492 O O . LEU A 1 64 ? 22.234 -6.383 -3.203 1 98.19 64 LEU A O 1
ATOM 496 N N . LYS A 1 65 ? 21.984 -7.926 -1.549 1 98.12 65 LYS A N 1
ATOM 497 C CA . LYS A 1 65 ? 22.297 -9.078 -2.383 1 98.12 65 LYS A CA 1
ATOM 498 C C . LYS A 1 65 ? 21.281 -10.203 -2.17 1 98.12 65 LYS A C 1
ATOM 500 O O . LYS A 1 65 ? 21.031 -10.609 -1.035 1 98.12 65 LYS A O 1
ATOM 505 N N . ALA A 1 66 ? 20.594 -10.578 -3.244 1 98.31 66 ALA A N 1
ATOM 506 C CA . ALA A 1 66 ? 19.75 -11.773 -3.205 1 98.31 66 ALA A CA 1
ATOM 507 C C . ALA A 1 66 ? 20.594 -13.039 -3.34 1 98.31 66 ALA A C 1
ATOM 509 O O . ALA A 1 66 ? 21.438 -13.141 -4.234 1 98.31 66 ALA A O 1
ATOM 510 N N . ILE A 1 67 ? 20.391 -13.961 -2.457 1 98.5 67 ILE A N 1
ATOM 511 C CA . ILE A 1 67 ? 21.188 -15.18 -2.473 1 98.5 67 ILE A CA 1
ATOM 512 C C . ILE A 1 67 ? 20.25 -16.391 -2.434 1 98.5 67 ILE A C 1
ATOM 514 O O . ILE A 1 67 ? 19.391 -16.5 -1.556 1 98.5 67 ILE A O 1
ATOM 518 N N . VAL A 1 68 ? 20.453 -17.266 -3.426 1 98.69 68 VAL A N 1
ATOM 519 C CA . VAL A 1 68 ? 19.766 -18.547 -3.363 1 98.69 68 VAL A CA 1
ATOM 520 C C . VAL A 1 68 ? 20.406 -19.422 -2.281 1 98.69 68 VAL A C 1
ATOM 522 O O . VAL A 1 68 ? 21.625 -19.562 -2.227 1 98.69 68 VAL A O 1
ATOM 525 N N . ASP A 1 69 ? 19.531 -19.953 -1.414 1 98.5 69 ASP A N 1
ATOM 526 C CA . ASP A 1 69 ? 20.047 -20.859 -0.402 1 98.5 69 ASP A CA 1
ATOM 527 C C . ASP A 1 69 ? 20.969 -21.922 -1.027 1 98.5 69 ASP A C 1
ATOM 529 O O . ASP A 1 69 ? 20.547 -22.656 -1.912 1 98.5 69 ASP A O 1
ATOM 533 N N . PRO A 1 70 ? 22.156 -22.016 -0.564 1 97.75 70 PRO A N 1
ATOM 534 C CA . PRO A 1 70 ? 23.141 -22.906 -1.201 1 97.75 70 PRO A CA 1
ATOM 535 C C . PRO A 1 70 ? 22.75 -24.391 -1.081 1 97.75 70 PRO A C 1
ATOM 537 O O . PRO A 1 70 ? 23.297 -25.234 -1.789 1 97.75 70 PRO A O 1
ATOM 540 N N . THR A 1 71 ? 21.875 -24.656 -0.202 1 98.44 71 THR A N 1
ATOM 541 C CA . THR A 1 71 ? 21.469 -26.047 -0.033 1 98.44 71 THR A CA 1
ATOM 542 C C . THR A 1 71 ? 20.516 -26.469 -1.142 1 98.44 71 THR A C 1
ATOM 544 O O . THR A 1 71 ? 20.219 -27.656 -1.306 1 98.44 71 THR A O 1
ATOM 547 N N . ILE A 1 72 ? 20.047 -25.594 -1.927 1 98.69 72 ILE A N 1
ATOM 548 C CA . ILE A 1 72 ? 19.125 -25.859 -3.018 1 98.69 72 ILE A CA 1
ATOM 549 C C . ILE A 1 72 ? 19.906 -26.266 -4.266 1 98.69 72 ILE A C 1
ATOM 551 O O . ILE A 1 72 ? 20.844 -25.594 -4.668 1 98.69 72 ILE A O 1
ATOM 555 N N . ASP A 1 73 ? 19.516 -27.422 -4.867 1 98.62 73 ASP A N 1
ATOM 556 C CA . ASP A 1 73 ? 20.109 -27.844 -6.133 1 98.62 73 ASP A CA 1
ATOM 557 C C . ASP A 1 73 ? 19.531 -27.062 -7.305 1 98.62 73 ASP A C 1
ATOM 559 O O . ASP A 1 73 ? 18.484 -27.422 -7.844 1 98.62 73 ASP A O 1
ATOM 563 N N . ARG A 1 74 ? 20.203 -26.078 -7.75 1 98.5 74 ARG A N 1
ATOM 564 C CA . ARG A 1 74 ? 19.703 -25.141 -8.758 1 98.5 74 ARG A CA 1
ATOM 565 C C . ARG A 1 74 ? 19.625 -25.797 -10.125 1 98.5 74 ARG A C 1
ATOM 567 O O . ARG A 1 74 ? 19.016 -25.25 -11.047 1 98.5 74 ARG A O 1
ATOM 574 N N . THR A 1 75 ? 20.219 -26.906 -10.344 1 98.25 75 THR A N 1
ATOM 575 C CA . THR A 1 75 ? 20.156 -27.609 -11.625 1 98.25 75 THR A CA 1
ATOM 576 C C . THR A 1 75 ? 18.766 -28.203 -11.852 1 98.25 75 THR A C 1
ATOM 578 O O . THR A 1 75 ? 18.422 -28.594 -12.969 1 98.25 75 THR A O 1
ATOM 581 N N . ARG A 1 76 ? 17.969 -28.234 -10.812 1 98.69 76 ARG A N 1
ATOM 582 C CA . ARG A 1 76 ? 16.641 -28.828 -10.891 1 98.69 76 ARG A CA 1
ATOM 583 C C . ARG A 1 76 ? 15.617 -27.828 -11.414 1 98.69 76 ARG A C 1
ATOM 585 O O . ARG A 1 76 ? 14.477 -28.203 -11.703 1 98.69 76 ARG A O 1
ATOM 592 N N . VAL A 1 77 ? 16.016 -26.578 -11.555 1 98.81 77 VAL A N 1
ATOM 593 C CA . VAL A 1 77 ? 15.031 -25.562 -11.883 1 98.81 77 VAL A CA 1
ATOM 594 C C . VAL A 1 77 ? 15.211 -25.094 -13.328 1 98.81 77 VAL A C 1
ATOM 596 O O . VAL A 1 77 ? 16.328 -25.047 -13.836 1 98.81 77 VAL A O 1
ATOM 599 N N . HIS A 1 78 ? 14.133 -24.828 -13.953 1 98.44 78 HIS A N 1
ATOM 600 C CA . HIS A 1 78 ? 14.07 -24.266 -15.297 1 98.44 78 HIS A CA 1
ATOM 601 C C . HIS A 1 78 ? 13.078 -23.109 -15.375 1 98.44 78 HIS A C 1
ATOM 603 O O . HIS A 1 78 ? 12 -23.172 -14.789 1 98.44 78 HIS A O 1
ATOM 609 N N . PHE A 1 79 ? 13.555 -22.062 -16.062 1 98.75 79 PHE A N 1
ATOM 610 C CA . PHE A 1 79 ? 12.695 -20.891 -16.203 1 98.75 79 PHE A CA 1
ATOM 611 C C . PHE A 1 79 ? 12.414 -20.594 -17.672 1 98.75 79 PHE A C 1
ATOM 613 O O . PHE A 1 79 ? 13.305 -20.719 -18.516 1 98.75 79 PHE A O 1
ATOM 620 N N . GLN A 1 80 ? 11.227 -20.188 -17.969 1 97.88 80 GLN A N 1
ATOM 621 C CA . GLN A 1 80 ? 10.883 -19.766 -19.328 1 97.88 80 GLN A CA 1
ATOM 622 C C . GLN A 1 80 ? 9.758 -18.734 -19.312 1 97.88 80 GLN A C 1
ATOM 624 O O . GLN A 1 80 ? 8.891 -18.766 -18.438 1 97.88 80 GLN A O 1
ATOM 629 N N . GLN A 1 81 ? 9.844 -17.828 -2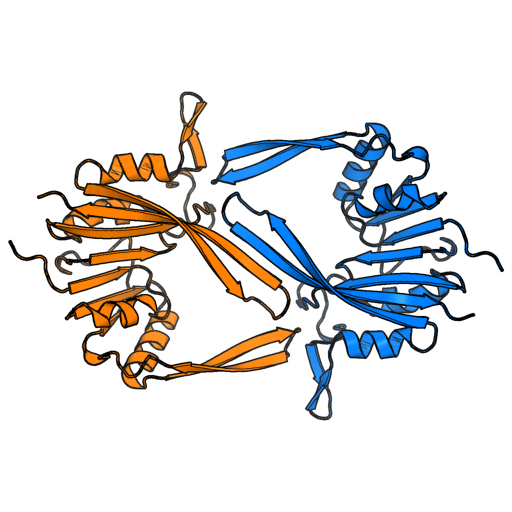0.281 1 98.31 81 GLN A N 1
ATOM 630 C CA . GLN A 1 81 ? 8.75 -16.875 -20.469 1 98.31 81 GLN A CA 1
ATOM 631 C C . GLN A 1 81 ? 7.516 -17.562 -21.062 1 98.31 81 GLN A C 1
ATOM 633 O O . GLN A 1 81 ? 7.641 -18.453 -21.906 1 98.31 81 GLN A O 1
ATOM 638 N N . GLY A 1 82 ? 6.34 -17.156 -20.641 1 97.81 82 GLY A N 1
ATOM 639 C CA . GLY A 1 82 ? 5.109 -17.719 -21.172 1 97.81 82 GLY A CA 1
ATOM 640 C C . GLY A 1 82 ? 3.865 -17.016 -20.656 1 97.81 82 GLY A C 1
ATOM 641 O O . GLY A 1 82 ? 3.939 -16.188 -19.75 1 97.81 82 GLY A O 1
ATOM 642 N N . ASP A 1 83 ? 2.793 -17.391 -21.297 1 98.12 83 ASP A N 1
ATOM 643 C CA . ASP A 1 83 ? 1.472 -16.859 -21 1 98.12 83 ASP A CA 1
ATOM 644 C C . ASP A 1 83 ? 0.607 -17.891 -20.281 1 98.12 83 ASP A C 1
ATOM 646 O O . ASP A 1 83 ? 0.259 -18.922 -20.844 1 98.12 83 ASP A O 1
ATOM 650 N N . ALA A 1 84 ? 0.277 -17.562 -19.031 1 98.06 84 ALA A N 1
ATOM 651 C CA . ALA A 1 84 ? -0.531 -18.484 -18.219 1 98.06 84 ALA A CA 1
ATOM 652 C C . ALA A 1 84 ? -1.83 -18.844 -18.922 1 98.06 84 ALA A C 1
ATOM 654 O O . ALA A 1 84 ? -2.377 -19.922 -18.719 1 98.06 84 ALA A O 1
ATOM 655 N N . CYS A 1 85 ? -2.338 -17.906 -19.75 1 98 85 CYS A N 1
ATOM 656 C CA . CYS A 1 85 ? -3.617 -18.109 -20.422 1 98 85 CYS A CA 1
ATOM 657 C C . CYS A 1 85 ? -3.436 -18.891 -21.719 1 98 85 CYS A C 1
ATOM 659 O O . CYS A 1 85 ? -4.414 -19.219 -22.406 1 98 85 CYS A O 1
ATOM 661 N N . ASN A 1 86 ? -2.209 -19.094 -22.078 1 97.25 86 ASN A N 1
ATOM 662 C CA . ASN A 1 86 ? -1.914 -19.781 -23.328 1 97.25 86 ASN A CA 1
ATOM 663 C C . ASN A 1 86 ? -0.647 -20.625 -23.219 1 97.25 86 ASN A C 1
ATOM 665 O O . ASN A 1 86 ? 0.292 -20.453 -23.984 1 97.25 86 ASN A O 1
ATOM 669 N N . LEU A 1 87 ? -0.653 -21.609 -22.344 1 96.69 87 LEU A N 1
ATOM 670 C CA . LEU A 1 87 ? 0.483 -22.5 -22.141 1 96.69 87 LEU A CA 1
ATOM 671 C C . LEU A 1 87 ? 0.554 -23.562 -23.219 1 96.69 87 LEU A C 1
ATOM 673 O O . LEU A 1 87 ? -0.478 -24 -23.734 1 96.69 87 LEU A O 1
ATOM 677 N N . PRO A 1 88 ? 1.752 -24.016 -23.5 1 93.38 88 PRO A N 1
ATOM 678 C CA . PRO A 1 88 ? 1.864 -25.078 -24.516 1 93.38 88 PRO A CA 1
ATOM 679 C C . PRO A 1 88 ? 1.081 -26.328 -24.125 1 93.38 88 PRO A C 1
ATOM 681 O O . PRO A 1 88 ? 1.082 -26.734 -22.953 1 93.38 88 PRO A O 1
ATOM 684 N N . LEU A 1 89 ? 0.522 -26.984 -25.141 1 91.12 89 LEU A N 1
ATOM 685 C CA . LEU A 1 89 ? -0.319 -28.141 -24.906 1 91.12 89 LEU A CA 1
ATOM 686 C C . LEU A 1 89 ? 0.527 -29.359 -24.516 1 91.12 89 LEU A C 1
ATOM 688 O O . LEU A 1 89 ? 0.033 -30.297 -23.875 1 91.12 89 LEU A O 1
ATOM 692 N N . ASP A 1 90 ? 1.766 -29.297 -24.891 1 93.31 90 ASP A N 1
ATOM 693 C CA . ASP A 1 90 ? 2.613 -30.469 -24.672 1 93.31 90 ASP A CA 1
ATOM 694 C C . ASP A 1 90 ? 3.539 -30.266 -23.484 1 93.31 90 ASP A C 1
ATOM 696 O O . ASP A 1 90 ? 4.578 -30.906 -23.375 1 93.31 90 ASP A O 1
ATOM 700 N N . ILE A 1 91 ? 3.223 -29.391 -22.609 1 95.31 91 ILE A N 1
ATOM 701 C CA . ILE A 1 91 ? 4.082 -29.047 -21.484 1 95.31 91 ILE A CA 1
ATOM 702 C C . ILE A 1 91 ? 4.062 -30.188 -20.453 1 95.31 91 ILE A C 1
ATOM 704 O O . ILE A 1 91 ? 4.945 -30.266 -19.594 1 95.31 91 ILE A O 1
ATOM 708 N N . GLY A 1 92 ? 3.102 -31.125 -20.547 1 95.5 92 GLY A N 1
ATOM 709 C CA . GLY A 1 92 ? 3.008 -32.281 -19.656 1 95.5 92 GLY A CA 1
ATOM 710 C C . GLY A 1 92 ? 2.256 -31.969 -18.375 1 95.5 92 GLY A C 1
ATOM 711 O O . GLY A 1 92 ? 1.578 -30.953 -18.266 1 95.5 92 GLY A O 1
ATOM 712 N N . GLN A 1 93 ? 2.357 -33.031 -17.438 1 97.38 93 GLN A N 1
ATOM 713 C CA . GLN A 1 93 ? 1.646 -32.906 -16.172 1 97.38 93 GLN A CA 1
ATOM 714 C C . GLN A 1 93 ? 2.621 -32.75 -15 1 97.38 93 GLN A C 1
ATOM 716 O O . GLN A 1 93 ? 3.777 -33.156 -15.102 1 97.38 93 GLN A O 1
ATOM 721 N N . PHE A 1 94 ? 2.129 -32.25 -13.992 1 98.56 94 PHE A N 1
ATOM 722 C CA . PHE A 1 94 ? 2.941 -31.922 -12.828 1 98.56 94 PHE A CA 1
ATOM 723 C C . PHE A 1 94 ? 2.311 -32.469 -11.555 1 98.56 94 PHE A C 1
ATOM 725 O O . PHE A 1 94 ? 1.086 -32.562 -11.445 1 98.56 94 PHE A O 1
ATOM 732 N N . GLY A 1 95 ? 3.182 -32.844 -10.672 1 98.56 95 GLY A N 1
ATOM 733 C CA . GLY A 1 95 ? 2.699 -33.281 -9.367 1 98.56 95 GLY A CA 1
ATOM 734 C C . GLY A 1 95 ? 2.287 -32.125 -8.477 1 98.56 95 GLY A C 1
ATOM 735 O O . GLY A 1 95 ? 1.535 -32.312 -7.516 1 98.56 95 GLY A O 1
ATOM 736 N N . CYS A 1 96 ? 2.803 -30.984 -8.75 1 98.75 96 CYS A N 1
ATOM 737 C CA . CYS A 1 96 ? 2.48 -29.766 -8 1 98.75 96 CYS A CA 1
ATOM 738 C C . CYS A 1 96 ? 2.447 -28.547 -8.93 1 98.75 96 CYS A C 1
ATOM 740 O O . CYS A 1 96 ? 3.379 -28.328 -9.703 1 98.75 96 CYS A O 1
ATOM 742 N N . VAL A 1 97 ? 1.352 -27.844 -8.859 1 98.88 97 VAL A N 1
ATOM 743 C CA . VAL A 1 97 ? 1.23 -26.578 -9.586 1 98.88 97 VAL A CA 1
ATOM 744 C C . VAL A 1 97 ? 0.908 -25.453 -8.617 1 98.88 97 VAL A C 1
ATOM 746 O O . VAL A 1 97 ? 0.012 -25.594 -7.777 1 98.88 97 VAL A O 1
ATOM 749 N N . VAL A 1 98 ? 1.69 -24.406 -8.719 1 98.81 98 VAL A N 1
ATOM 750 C CA . VAL A 1 98 ? 1.483 -23.219 -7.895 1 98.81 98 VAL A CA 1
ATOM 751 C C . VAL A 1 98 ? 1.168 -22.016 -8.789 1 98.81 98 VAL A C 1
ATOM 753 O O . VAL A 1 98 ? 1.803 -21.828 -9.828 1 98.81 98 VAL A O 1
ATOM 756 N N . ALA A 1 99 ? 0.217 -21.266 -8.469 1 98.81 99 ALA A N 1
ATOM 757 C CA . ALA A 1 99 ? -0.106 -19.953 -9.055 1 98.81 99 ALA A CA 1
ATOM 758 C C . ALA A 1 99 ? -0.433 -18.938 -7.977 1 98.81 99 ALA A C 1
ATOM 760 O O . ALA A 1 99 ? -1.572 -18.859 -7.512 1 98.81 99 ALA A O 1
ATOM 761 N N . ALA A 1 100 ? 0.563 -18.203 -7.605 1 98.19 100 ALA A N 1
ATOM 762 C CA . ALA A 1 100 ? 0.441 -17.312 -6.453 1 98.19 100 ALA A CA 1
ATOM 763 C C . ALA A 1 100 ? 0.193 -15.867 -6.895 1 98.19 100 ALA A C 1
ATOM 765 O O . ALA A 1 100 ? 0.998 -15.289 -7.629 1 98.19 100 ALA A O 1
ATOM 766 N N . ASN A 1 101 ? -0.936 -15.312 -6.398 1 97.62 101 ASN A N 1
ATOM 767 C CA . ASN A 1 101 ? -1.279 -13.922 -6.672 1 97.62 101 ASN A CA 1
ATOM 768 C C . ASN A 1 101 ? -1.254 -13.625 -8.164 1 97.62 101 ASN A C 1
ATOM 770 O O . ASN A 1 101 ? -0.681 -12.617 -8.594 1 97.62 101 ASN A O 1
ATOM 774 N N . LEU A 1 102 ? -1.919 -14.461 -8.914 1 98.19 102 LEU A N 1
ATOM 775 C CA . LEU A 1 102 ? -1.828 -14.43 -10.367 1 98.19 102 LEU A CA 1
ATOM 776 C C . LEU A 1 102 ? -3.195 -14.172 -10.992 1 98.19 102 LEU A C 1
ATOM 778 O O . LEU A 1 102 ? -3.334 -13.305 -11.859 1 98.19 102 LEU A O 1
ATOM 782 N N . THR A 1 103 ? -4.242 -14.859 -10.539 1 98.25 103 THR A N 1
ATOM 783 C CA . THR A 1 103 ? -5.52 -14.977 -11.234 1 98.25 103 THR A CA 1
ATOM 784 C C . THR A 1 103 ? -6.129 -13.602 -11.477 1 98.25 103 THR A C 1
ATOM 786 O O . THR A 1 103 ? -6.688 -13.336 -12.539 1 98.25 103 THR A O 1
ATOM 789 N N . CYS A 1 104 ? -6.023 -12.68 -10.508 1 98.19 104 CYS A N 1
ATOM 790 C CA . CYS A 1 104 ? -6.656 -11.375 -10.641 1 98.19 104 CYS A CA 1
ATOM 791 C C . CYS A 1 104 ? -5.812 -10.445 -11.508 1 98.19 104 CYS A C 1
ATOM 793 O O . CYS A 1 104 ? -6.156 -9.273 -11.695 1 98.19 104 CYS A O 1
ATOM 795 N N . ARG A 1 105 ? -4.742 -10.969 -12.055 1 97.88 105 ARG A N 1
ATOM 796 C CA . ARG A 1 105 ? -3.869 -10.188 -12.93 1 97.88 105 ARG A CA 1
ATOM 797 C C . ARG A 1 105 ? -3.9 -10.727 -14.359 1 97.88 105 ARG A C 1
ATOM 799 O O . ARG A 1 105 ? -3.145 -10.266 -15.219 1 97.88 105 ARG A O 1
ATOM 806 N N . LEU A 1 106 ? -4.691 -11.68 -14.594 1 98.56 106 LEU A N 1
ATOM 807 C CA . LEU A 1 106 ? -4.789 -12.281 -15.914 1 98.56 106 LEU A CA 1
ATOM 808 C C . LEU A 1 106 ? -5.914 -11.648 -16.719 1 98.56 106 LEU A C 1
ATOM 810 O O . LEU A 1 106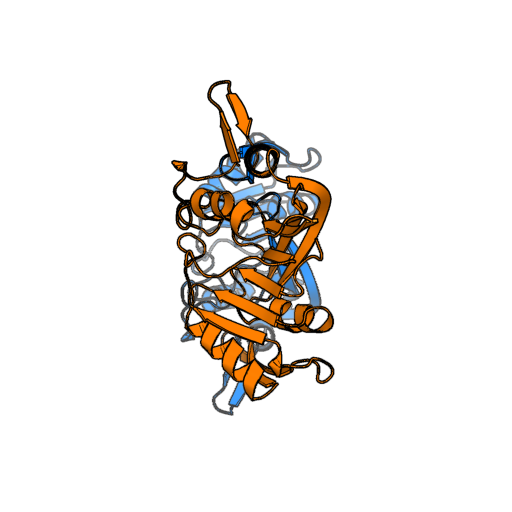 ? -6.992 -11.375 -16.188 1 98.56 106 LEU A O 1
ATOM 814 N N . PRO A 1 107 ? -5.695 -11.461 -18.016 1 98.19 107 PRO A N 1
ATOM 815 C CA . PRO A 1 107 ? -6.785 -10.938 -18.828 1 98.19 107 PRO A CA 1
ATOM 816 C C . PRO A 1 107 ? -7.984 -11.883 -18.891 1 98.19 107 PRO A C 1
ATOM 818 O O . PRO A 1 107 ? -9.133 -11.43 -18.953 1 98.19 107 PRO A O 1
ATOM 821 N N . ASN A 1 108 ? -7.68 -13.172 -18.906 1 98.25 108 ASN A N 1
ATOM 822 C CA . ASN A 1 108 ? -8.727 -14.188 -18.875 1 98.25 108 ASN A CA 1
ATOM 823 C C . ASN A 1 108 ? -8.367 -15.328 -17.906 1 98.25 108 ASN A C 1
ATOM 825 O O . ASN A 1 108 ? -7.898 -16.375 -18.344 1 98.25 108 ASN A O 1
ATOM 829 N N . PRO A 1 109 ? -8.695 -15.172 -16.688 1 98.69 109 PRO A N 1
ATOM 830 C CA . PRO A 1 109 ? -8.328 -16.203 -15.711 1 98.69 109 PRO A CA 1
ATOM 831 C C . PRO A 1 109 ? -9.008 -17.547 -15.984 1 98.69 109 PRO A C 1
ATOM 833 O O . PRO A 1 109 ? -8.492 -18.594 -15.578 1 98.69 109 PRO A O 1
ATOM 836 N N . TYR A 1 110 ? -10.086 -17.547 -16.688 1 98.62 110 TYR A N 1
ATOM 837 C CA . TYR A 1 110 ? -10.789 -18.797 -17 1 98.62 110 TYR A CA 1
ATOM 838 C C . TYR A 1 110 ? -9.945 -19.688 -17.906 1 98.62 110 TYR A C 1
ATOM 840 O O . TYR A 1 110 ? -9.945 -20.906 -17.766 1 98.62 110 TYR A O 1
ATOM 848 N N . ASP A 1 111 ? -9.258 -19.078 -18.828 1 98.19 111 ASP A N 1
ATOM 849 C CA . ASP A 1 111 ? -8.383 -19.844 -19.703 1 98.19 111 ASP A CA 1
ATOM 850 C C . ASP A 1 111 ? -7.352 -20.625 -18.891 1 98.19 111 ASP A C 1
ATOM 852 O O . ASP A 1 111 ? -7.098 -21.812 -19.156 1 98.19 111 ASP A O 1
ATOM 856 N N . PHE A 1 112 ? -6.801 -20.031 -17.922 1 98.62 112 PHE A N 1
ATOM 857 C CA . PHE A 1 112 ? -5.809 -20.656 -17.062 1 98.62 112 PHE A CA 1
ATOM 858 C C . PHE A 1 112 ? -6.445 -21.75 -16.203 1 98.62 112 PHE A C 1
ATOM 860 O O . PHE A 1 112 ? -5.973 -22.891 -16.188 1 98.62 112 PHE A O 1
ATOM 867 N N . LEU A 1 113 ? -7.508 -21.391 -15.57 1 98.75 113 LEU A N 1
ATOM 868 C CA . LEU A 1 113 ? -8.156 -22.312 -14.648 1 98.75 113 LEU A CA 1
ATOM 869 C C . LEU A 1 113 ? -8.625 -23.562 -15.391 1 98.75 113 LEU A C 1
ATOM 871 O O . LEU A 1 113 ? -8.523 -24.672 -14.867 1 98.75 113 LEU A O 1
ATOM 875 N N . ASN A 1 114 ? -9.125 -23.406 -16.562 1 97.81 114 ASN A N 1
ATOM 876 C CA . ASN A 1 114 ? -9.633 -24.516 -17.344 1 97.81 114 ASN A CA 1
ATOM 877 C C . ASN A 1 114 ? -8.508 -25.438 -17.812 1 97.81 114 ASN A C 1
ATOM 879 O O . ASN A 1 114 ? -8.758 -26.578 -18.219 1 97.81 114 ASN A O 1
ATOM 883 N N . ARG A 1 115 ? -7.332 -24.969 -17.797 1 97.81 115 ARG A N 1
ATOM 884 C CA . ARG A 1 115 ? -6.16 -25.75 -18.188 1 97.81 115 ARG A CA 1
ATOM 885 C C . ARG A 1 115 ? -5.668 -26.609 -17.031 1 97.81 115 ARG A C 1
ATOM 887 O O . ARG A 1 115 ? -4.965 -27.609 -17.25 1 97.81 115 ARG A O 1
ATOM 894 N N . LEU A 1 116 ? -6.023 -26.359 -15.852 1 98.5 116 LEU A N 1
ATOM 895 C CA . LEU A 1 116 ? -5.418 -26.922 -14.648 1 98.5 116 LEU A CA 1
ATOM 896 C C . LEU A 1 116 ? -5.633 -28.422 -14.578 1 98.5 116 LEU A C 1
ATOM 898 O O . LEU A 1 116 ? -4.719 -29.172 -14.219 1 98.5 116 LEU A O 1
ATOM 902 N N . PRO A 1 117 ? -6.84 -28.969 -14.984 1 97.69 117 PRO A N 1
ATOM 903 C CA . PRO A 1 117 ? -7.02 -30.422 -14.914 1 97.69 117 PRO A CA 1
ATOM 904 C C . PRO A 1 117 ? -6.039 -31.172 -15.797 1 97.69 117 PRO A C 1
ATOM 906 O O . PRO A 1 117 ? -5.715 -32.344 -15.523 1 97.69 117 PRO A O 1
ATOM 909 N N . ASN A 1 118 ? -5.562 -30.484 -16.828 1 96.31 118 ASN A N 1
ATOM 910 C CA . ASN A 1 118 ? -4.582 -31.109 -17.719 1 96.31 118 ASN A CA 1
ATOM 911 C C . ASN A 1 118 ? -3.156 -30.859 -17.25 1 96.31 118 ASN A C 1
ATOM 913 O O . ASN A 1 118 ? -2.221 -31.531 -17.688 1 96.31 118 ASN A O 1
ATOM 917 N N . LEU A 1 119 ? -2.955 -29.938 -16.406 1 98 119 LEU A N 1
ATOM 918 C CA . LEU A 1 119 ? -1.623 -29.562 -15.938 1 98 119 LEU A CA 1
ATOM 919 C C . LEU A 1 119 ? -1.253 -30.328 -14.672 1 98 119 LEU A C 1
ATOM 921 O O . LEU A 1 119 ? -0.094 -30.719 -14.484 1 98 119 LEU A O 1
ATOM 925 N N . VAL A 1 120 ? -2.234 -30.484 -13.812 1 98.62 120 VAL A N 1
ATOM 926 C CA . VAL A 1 120 ? -1.999 -31.188 -12.555 1 98.62 120 VAL A CA 1
ATOM 927 C C . VAL A 1 120 ? -2.311 -32.688 -12.727 1 98.62 120 VAL A C 1
ATOM 929 O O . VAL A 1 120 ? -3.414 -33.031 -13.133 1 98.62 120 VAL A O 1
ATOM 932 N N . ALA A 1 121 ? -1.395 -33.531 -12.367 1 98.38 121 ALA A N 1
ATOM 933 C CA . ALA A 1 121 ? -1.6 -34.969 -12.453 1 98.38 121 ALA A CA 1
ATOM 934 C C . ALA A 1 121 ? -2.598 -35.438 -11.406 1 98.38 121 ALA A C 1
ATOM 936 O O . ALA A 1 121 ? -2.705 -34.844 -10.328 1 98.38 121 ALA A O 1
ATOM 937 N N . PRO A 1 122 ? -3.326 -36.594 -11.773 1 98.06 122 PRO A N 1
ATOM 938 C CA . PRO A 1 122 ? -4.18 -37.156 -10.727 1 98.06 122 PRO A CA 1
ATOM 939 C C . PRO A 1 122 ? -3.424 -37.406 -9.422 1 98.06 122 PRO A C 1
ATOM 941 O O . PRO A 1 122 ? -2.312 -37.938 -9.445 1 98.06 122 PRO A O 1
ATOM 944 N N . GLY A 1 123 ? -3.99 -36.969 -8.383 1 98 123 GLY A N 1
ATOM 945 C CA . GLY A 1 123 ? -3.342 -37.094 -7.09 1 98 123 GLY A CA 1
ATOM 946 C C . GLY A 1 123 ? -2.375 -35.969 -6.793 1 98 123 GLY A C 1
ATOM 947 O O . GLY A 1 123 ? -1.842 -35.844 -5.688 1 98 123 GLY A O 1
ATOM 948 N N . GLY A 1 124 ? -2.16 -35.094 -7.789 1 98.44 124 GLY A N 1
ATOM 949 C CA . GLY A 1 124 ? -1.265 -33.969 -7.621 1 98.44 124 GLY A CA 1
ATOM 950 C C . GLY A 1 124 ? -1.896 -32.812 -6.867 1 98.44 124 GLY A C 1
ATOM 951 O O . GLY A 1 124 ? -3.098 -32.812 -6.594 1 98.44 124 GLY A O 1
ATOM 952 N N . ILE A 1 125 ? -1.039 -31.812 -6.531 1 98.31 125 ILE A N 1
ATOM 953 C CA . ILE A 1 125 ? -1.462 -30.703 -5.684 1 98.31 125 ILE A CA 1
ATOM 954 C C . ILE A 1 125 ? -1.501 -29.406 -6.5 1 98.31 125 ILE A C 1
ATOM 956 O O . ILE A 1 125 ? -0.608 -29.156 -7.309 1 98.31 125 ILE A O 1
ATOM 960 N N . LEU A 1 126 ? -2.533 -28.656 -6.277 1 98.88 126 LEU A N 1
ATOM 961 C CA . LEU A 1 126 ? -2.678 -27.297 -6.805 1 98.88 126 LEU A CA 1
ATOM 962 C C . LEU A 1 126 ? -2.768 -26.281 -5.672 1 98.88 126 LEU A C 1
ATOM 964 O O . LEU A 1 126 ? -3.607 -26.422 -4.777 1 98.88 126 LEU A O 1
ATOM 968 N N . MET A 1 127 ? -1.891 -25.312 -5.66 1 98.81 127 MET A N 1
ATOM 969 C CA . MET A 1 127 ? -1.96 -24.203 -4.715 1 98.81 127 MET A CA 1
ATOM 970 C C . MET A 1 127 ? -2.246 -22.891 -5.438 1 98.81 127 MET A C 1
ATOM 972 O O . MET A 1 127 ? -1.501 -22.5 -6.336 1 98.81 127 MET A O 1
ATOM 976 N N . LEU A 1 128 ? -3.316 -22.25 -5.047 1 98.81 128 LEU A N 1
ATOM 977 C CA . LEU A 1 128 ? -3.684 -20.953 -5.582 1 98.81 128 LEU A CA 1
ATOM 978 C C . LEU A 1 128 ? -3.723 -19.891 -4.477 1 98.81 128 LEU A C 1
ATOM 980 O O . LEU A 1 128 ? -4.238 -20.156 -3.389 1 98.81 128 LEU A O 1
ATOM 984 N N . THR A 1 129 ? -3.125 -18.766 -4.699 1 98.44 129 THR A N 1
ATOM 985 C CA . THR 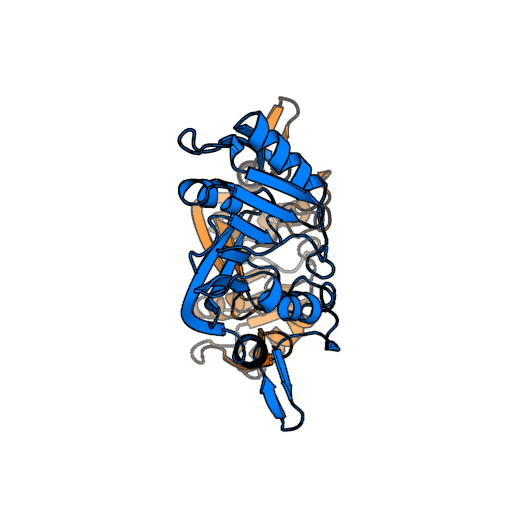A 1 129 ? -3.32 -17.625 -3.811 1 98.44 129 THR A CA 1
ATOM 986 C C . THR A 1 129 ? -3.766 -16.391 -4.602 1 98.44 129 THR A C 1
ATOM 988 O O . THR A 1 129 ? -3.393 -16.234 -5.766 1 98.44 129 THR A O 1
ATOM 991 N N . THR A 1 130 ? -4.582 -15.586 -4.039 1 98.38 130 THR A N 1
ATOM 992 C CA . THR A 1 130 ? -5.051 -14.367 -4.688 1 98.38 130 THR A CA 1
ATOM 993 C C . THR A 1 130 ? -5.516 -13.344 -3.652 1 98.38 130 THR A C 1
ATOM 995 O O . THR A 1 130 ? -6.203 -13.703 -2.691 1 98.38 130 THR A O 1
ATOM 998 N N . PRO A 1 131 ? -5.16 -12.094 -3.822 1 97.75 131 PRO A N 1
ATOM 999 C CA . PRO A 1 131 ? -5.766 -11.047 -2.998 1 97.75 131 PRO A CA 1
ATOM 1000 C C . PRO A 1 131 ? -7.145 -10.625 -3.498 1 97.75 131 PRO A C 1
ATOM 1002 O O . PRO A 1 131 ? -7.797 -9.781 -2.883 1 97.75 131 PRO A O 1
ATOM 1005 N N . CYS A 1 132 ? -7.539 -11.211 -4.578 1 97.81 132 CYS A N 1
ATOM 1006 C CA . CYS A 1 132 ? -8.844 -10.945 -5.164 1 97.81 132 CYS A CA 1
ATOM 1007 C C . CYS A 1 132 ? -8.992 -9.469 -5.531 1 97.81 132 CYS A C 1
ATOM 1009 O O . CYS A 1 132 ? -10.031 -8.859 -5.281 1 97.81 132 CYS A O 1
ATOM 1011 N N . THR A 1 133 ? -7.723 -9.008 -5.938 1 95.5 133 THR A N 1
ATOM 1012 C CA . THR A 1 133 ? -7.727 -7.621 -6.395 1 95.5 133 THR A CA 1
ATOM 1013 C C . THR A 1 133 ? -8.125 -7.539 -7.863 1 95.5 133 THR A C 1
ATOM 1015 O O . THR A 1 133 ? -7.383 -7.992 -8.742 1 95.5 133 THR A O 1
ATOM 1018 N N . TRP A 1 134 ? -9.445 -7.152 -8.117 1 97.19 134 TRP A N 1
ATOM 1019 C CA . TRP A 1 134 ? -9.992 -7.074 -9.469 1 97.19 134 TRP A CA 1
ATOM 1020 C C . TRP A 1 134 ? -9.992 -5.633 -9.969 1 97.19 134 TRP A C 1
ATOM 1022 O O . TRP A 1 134 ? -10.688 -4.773 -9.422 1 97.19 134 TRP A O 1
ATOM 1032 N N . LEU A 1 135 ? -9.125 -5.465 -10.891 1 96.38 135 LEU A N 1
ATOM 1033 C CA . LEU A 1 135 ? -9.016 -4.184 -11.578 1 96.38 135 LEU A CA 1
ATOM 1034 C C . LEU A 1 135 ? -9.18 -4.359 -13.086 1 96.38 135 LEU A C 1
ATOM 1036 O O . LEU A 1 135 ? -8.57 -5.25 -13.68 1 96.38 135 LEU A O 1
ATOM 1040 N N . GLU A 1 136 ? -9.898 -3.529 -13.68 1 97.25 136 GLU A N 1
ATOM 1041 C CA . GLU A 1 136 ? -10.211 -3.658 -15.102 1 97.25 136 GLU A CA 1
ATOM 1042 C C . GLU A 1 136 ? -8.961 -3.496 -15.961 1 97.25 136 GLU A C 1
ATOM 1044 O O . GLU A 1 136 ? -8.898 -4.004 -17.078 1 97.25 136 GLU A O 1
ATOM 1049 N N . GLN A 1 137 ? -7.988 -2.777 -15.391 1 97.06 137 GLN A N 1
ATOM 1050 C CA . GLN A 1 137 ? -6.742 -2.582 -16.125 1 97.06 137 GLN A CA 1
ATOM 1051 C C . GLN A 1 137 ? -6.051 -3.912 -16.406 1 97.06 137 GLN A C 1
ATOM 1053 O O . GLN A 1 137 ? -5.285 -4.031 -17.359 1 97.06 137 GLN A O 1
ATOM 1058 N N . PHE A 1 138 ? -6.289 -4.941 -15.602 1 97.5 138 PHE A N 1
ATOM 1059 C CA . PHE A 1 138 ? -5.641 -6.234 -15.758 1 97.5 138 PHE A CA 1
ATOM 1060 C C . PHE A 1 138 ? -6.609 -7.258 -16.344 1 97.5 138 PHE A C 1
ATOM 1062 O O . PHE A 1 138 ? -6.234 -8.055 -17.203 1 97.5 138 PHE A O 1
ATOM 1069 N N . THR A 1 139 ? -7.801 -7.215 -15.812 1 98.56 139 THR A N 1
ATOM 1070 C CA . THR A 1 139 ? -8.82 -8.195 -16.156 1 98.56 139 THR A CA 1
ATOM 1071 C C . THR A 1 139 ? -10.141 -7.508 -16.5 1 98.56 139 THR A C 1
ATOM 1073 O O . THR A 1 139 ? -10.773 -6.891 -15.641 1 98.56 139 THR A O 1
ATOM 1076 N N . PRO A 1 140 ? -10.57 -7.641 -17.75 1 98.38 140 PRO A N 1
ATOM 1077 C CA . PRO A 1 140 ? -11.891 -7.078 -18.047 1 98.38 140 PRO A CA 1
ATOM 1078 C C . PRO A 1 140 ? -12.977 -7.574 -17.094 1 98.38 140 PRO A C 1
ATOM 1080 O O . PRO A 1 140 ? -12.969 -8.742 -16.703 1 98.38 140 PRO A O 1
ATOM 1083 N N . LYS A 1 141 ? -13.859 -6.707 -16.766 1 97.5 141 LYS A N 1
ATOM 1084 C CA . LYS A 1 141 ? -14.859 -7 -15.75 1 97.5 141 LYS A CA 1
ATOM 1085 C C . LYS A 1 141 ? -15.625 -8.281 -16.078 1 97.5 141 LYS A C 1
ATOM 1087 O O . LYS A 1 141 ? -15.953 -9.062 -15.18 1 97.5 141 LYS A O 1
ATOM 1092 N N . SER A 1 142 ? -15.906 -8.477 -17.312 1 97.62 142 SER A N 1
ATOM 1093 C CA . SER A 1 142 ? -16.656 -9.648 -17.75 1 97.62 142 SER A CA 1
ATOM 1094 C C . SER A 1 142 ? -15.906 -10.938 -17.406 1 97.62 142 SER A C 1
ATOM 1096 O O . SER A 1 142 ? -16.5 -12.016 -17.391 1 97.62 142 SER A O 1
ATOM 1098 N N . ASN A 1 143 ? -14.617 -10.812 -17.156 1 98.5 143 ASN A N 1
ATOM 1099 C CA . ASN A 1 143 ? -13.805 -11.992 -16.891 1 98.5 143 ASN A CA 1
ATOM 1100 C C . ASN A 1 143 ? -13.453 -12.109 -15.406 1 98.5 143 ASN A C 1
ATOM 1102 O O . ASN A 1 143 ? -12.68 -12.977 -15.008 1 98.5 143 ASN A O 1
ATOM 1106 N N . TRP A 1 144 ? -13.977 -11.195 -14.594 1 98.62 144 TRP A N 1
ATOM 1107 C CA . TRP A 1 144 ? -13.711 -11.305 -13.164 1 98.62 144 TRP A CA 1
ATOM 1108 C C . TRP A 1 144 ? -14.258 -12.617 -12.609 1 98.62 144 TRP A C 1
ATOM 1110 O O . TRP A 1 144 ? -15.375 -13.023 -12.938 1 98.62 144 TRP A O 1
ATOM 1120 N N . LEU A 1 145 ? -13.531 -13.258 -11.719 1 98.62 145 LEU A N 1
ATOM 1121 C CA . LEU A 1 145 ? -14 -14.484 -11.086 1 98.62 145 LEU A CA 1
ATOM 1122 C C . LEU A 1 145 ? -14.969 -14.172 -9.945 1 98.62 145 LEU A C 1
ATOM 1124 O O . LEU A 1 145 ? -15.68 -15.062 -9.469 1 98.62 145 LEU A O 1
ATOM 1128 N N . GLY A 1 146 ? -14.906 -13.047 -9.469 1 98.44 146 GLY A N 1
ATOM 1129 C CA . GLY A 1 146 ? -15.75 -12.594 -8.375 1 98.44 146 GLY A CA 1
ATOM 1130 C C . GLY A 1 146 ? -15.719 -11.086 -8.18 1 98.44 146 GLY A C 1
ATOM 1131 O O . GLY A 1 146 ? -15.211 -10.359 -9.031 1 98.44 146 GLY A O 1
ATOM 1132 N N . GLY A 1 147 ? -16.359 -10.68 -7.066 1 98.12 147 GLY A N 1
ATOM 1133 C CA . GLY A 1 147 ? -16.359 -9.258 -6.766 1 98.12 147 GLY A CA 1
ATOM 1134 C C . GLY A 1 147 ? -17.531 -8.523 -7.398 1 98.12 147 GLY A C 1
ATOM 1135 O O . GLY A 1 147 ? -17.453 -7.324 -7.672 1 98.12 147 GLY A O 1
ATOM 1136 N N . TYR A 1 148 ? -18.594 -9.203 -7.695 1 98 148 TYR A N 1
ATOM 1137 C CA . TYR A 1 148 ? -19.766 -8.594 -8.312 1 98 148 TYR A CA 1
ATOM 1138 C C . TYR A 1 148 ? -21.047 -9.258 -7.828 1 98 148 TYR A C 1
ATOM 1140 O O . TYR A 1 148 ? -21 -10.289 -7.16 1 98 148 TYR A O 1
ATOM 1148 N N . MET A 1 149 ? -22.172 -8.586 -8.117 1 97.44 149 MET A N 1
ATOM 1149 C CA . MET A 1 149 ? -23.484 -9.156 -7.863 1 97.44 149 MET A CA 1
ATOM 1150 C C . MET A 1 149 ? -23.984 -9.938 -9.078 1 97.44 149 MET A C 1
ATOM 1152 O O . MET A 1 149 ? -23.875 -9.461 -10.211 1 97.44 149 MET A O 1
ATOM 1156 N N . ASP A 1 150 ? -24.531 -11.07 -8.75 1 96.12 150 ASP A N 1
ATOM 1157 C CA . ASP A 1 150 ? -25.062 -11.82 -9.875 1 96.12 150 ASP A CA 1
ATOM 1158 C C . ASP A 1 150 ? -26.453 -11.32 -10.258 1 96.12 150 ASP A C 1
ATOM 1160 O O . ASP A 1 150 ? -26.906 -10.281 -9.766 1 96.12 150 ASP A O 1
ATOM 1164 N N . LYS A 1 151 ? -27.156 -11.977 -11.195 1 95.25 151 LYS A N 1
ATOM 1165 C CA . LYS A 1 151 ? -28.453 -11.57 -11.734 1 95.25 151 LYS A CA 1
ATOM 1166 C C . LYS A 1 151 ? -29.516 -11.531 -10.633 1 95.25 151 LYS A C 1
ATOM 1168 O O . LYS A 1 151 ? -30.484 -10.789 -10.734 1 95.25 151 LYS A O 1
ATOM 1173 N N . ASN A 1 152 ? -29.312 -12.375 -9.617 1 96.56 152 ASN A N 1
ATOM 1174 C CA . ASN A 1 152 ? -30.234 -12.445 -8.5 1 96.56 152 ASN A CA 1
ATOM 1175 C C . ASN A 1 152 ? -29.828 -11.5 -7.371 1 96.56 152 ASN A C 1
ATOM 1177 O O . ASN A 1 152 ? -30.312 -11.633 -6.242 1 96.56 152 ASN A O 1
ATOM 1181 N N . GLN A 1 153 ? -28.891 -10.719 -7.633 1 95.38 153 GLN A N 1
ATOM 1182 C CA . GLN A 1 153 ? -28.422 -9.711 -6.691 1 95.38 153 GLN A CA 1
ATOM 1183 C C . GLN A 1 153 ? -27.734 -10.352 -5.488 1 95.38 153 GLN A C 1
ATOM 1185 O O . GLN A 1 153 ? -27.891 -9.883 -4.359 1 95.38 153 GLN A O 1
ATOM 1190 N N . GLN A 1 154 ? -27.188 -11.484 -5.793 1 97.38 154 GLN A N 1
ATOM 1191 C CA . GLN A 1 154 ? -26.375 -12.141 -4.777 1 97.38 154 GLN A CA 1
ATOM 1192 C C . GLN A 1 154 ? -24.891 -11.93 -5.059 1 97.38 154 GLN A C 1
ATOM 1194 O O . GLN A 1 154 ? -24.453 -12 -6.207 1 97.38 154 GLN A O 1
ATOM 1199 N N . PRO A 1 155 ? -24.156 -11.664 -4.02 1 98.12 155 PRO A N 1
ATOM 1200 C CA . PRO A 1 155 ? -22.719 -11.477 -4.234 1 98.12 155 PRO A CA 1
ATOM 1201 C C . PRO A 1 155 ? -22.016 -12.75 -4.691 1 98.12 155 PRO A C 1
ATOM 1203 O O . PRO A 1 155 ? -22.328 -13.844 -4.211 1 98.12 155 PRO A O 1
ATOM 1206 N N . VAL A 1 156 ? -21.188 -12.625 -5.641 1 98.5 156 VAL A N 1
ATOM 1207 C CA . VAL A 1 156 ? -20.312 -13.695 -6.102 1 98.5 156 VAL A CA 1
ATOM 1208 C C . VAL A 1 156 ? -18.859 -13.359 -5.73 1 98.5 156 VAL A C 1
ATOM 1210 O O . VAL A 1 156 ? -18.344 -12.312 -6.117 1 98.5 156 VAL A O 1
ATOM 1213 N N . THR A 1 157 ? -18.25 -14.227 -4.949 1 98.44 157 THR A N 1
ATOM 1214 C CA . THR A 1 157 ? -16.844 -14.023 -4.57 1 98.44 157 THR A CA 1
ATOM 1215 C C . THR A 1 157 ? -15.922 -14.852 -5.457 1 98.44 157 THR A C 1
ATOM 1217 O O . THR A 1 157 ? -16.359 -15.797 -6.113 1 98.44 157 THR A O 1
ATOM 1220 N N . THR A 1 158 ? -14.695 -14.453 -5.477 1 98.75 158 THR A N 1
ATOM 1221 C CA . THR A 1 158 ? -13.672 -15.211 -6.191 1 98.75 158 THR A CA 1
ATOM 1222 C C . THR A 1 158 ? -13.656 -16.672 -5.727 1 98.75 158 THR A C 1
ATOM 1224 O O . THR A 1 158 ? -13.594 -17.578 -6.547 1 98.75 158 THR A O 1
ATOM 1227 N N . PHE A 1 159 ? -13.734 -16.844 -4.453 1 98.62 159 PHE A N 1
ATOM 1228 C CA . PHE A 1 159 ? -13.664 -18.172 -3.867 1 98.62 159 PHE A CA 1
ATOM 1229 C C . PHE A 1 159 ? -14.836 -19.031 -4.332 1 98.62 159 PHE A C 1
ATOM 1231 O O . PHE A 1 159 ? -14.664 -20.219 -4.633 1 98.62 159 PHE A O 1
ATOM 1238 N N . ASP A 1 160 ? -16.016 -18.453 -4.43 1 98.06 160 ASP A N 1
ATOM 1239 C CA . ASP A 1 160 ? -17.188 -19.156 -4.949 1 98.06 160 ASP A CA 1
ATOM 1240 C C . ASP A 1 160 ? -16.922 -19.688 -6.352 1 98.06 160 ASP A C 1
ATOM 1242 O O . ASP A 1 160 ? -17.203 -20.859 -6.637 1 98.06 160 ASP A O 1
ATOM 1246 N N . THR A 1 161 ? -16.422 -18.891 -7.137 1 98.69 161 THR A N 1
ATOM 1247 C CA . THR A 1 161 ? -16.188 -19.25 -8.531 1 98.69 161 THR A CA 1
ATOM 1248 C C . THR A 1 161 ? -15.078 -20.297 -8.641 1 98.69 161 THR A C 1
ATOM 1250 O O . THR A 1 161 ? -15.172 -21.219 -9.445 1 98.69 161 THR A O 1
ATOM 1253 N N . LEU A 1 162 ? -14.039 -20.141 -7.852 1 98.81 162 LEU A N 1
ATOM 1254 C CA . LEU A 1 162 ? -12.977 -21.141 -7.844 1 98.81 162 LEU A CA 1
ATOM 1255 C C . LEU A 1 162 ? -13.539 -22.516 -7.488 1 98.81 162 LEU A C 1
ATOM 1257 O O . LEU A 1 162 ? -13.203 -23.5 -8.133 1 98.81 162 LEU A O 1
ATOM 1261 N N . LYS A 1 163 ? -14.344 -22.562 -6.449 1 98.69 163 LYS A N 1
ATOM 1262 C CA . LYS A 1 163 ? -14.945 -23.828 -6.039 1 98.69 163 LYS A CA 1
ATOM 1263 C C . LYS A 1 163 ? -15.781 -24.438 -7.168 1 98.69 163 LYS A C 1
ATOM 1265 O O . LYS A 1 163 ? -15.734 -25.641 -7.402 1 98.69 163 LYS A O 1
ATOM 1270 N N . LYS A 1 164 ? -16.484 -23.578 -7.84 1 98.38 164 LYS A N 1
ATOM 1271 C CA . LYS A 1 164 ? -17.344 -24.031 -8.93 1 98.38 164 LYS A CA 1
ATOM 1272 C C . LYS A 1 164 ? -16.516 -24.594 -10.094 1 98.38 164 LYS A C 1
ATOM 1274 O O . LYS A 1 164 ? -16.828 -25.641 -10.633 1 98.38 164 LYS A O 1
ATOM 1279 N N . ILE A 1 165 ? -15.508 -23.906 -10.469 1 98.62 165 ILE A N 1
ATOM 1280 C CA . ILE A 1 165 ? -14.719 -24.25 -11.641 1 98.62 165 ILE A CA 1
ATOM 1281 C C . ILE A 1 165 ? -13.844 -25.469 -11.328 1 98.62 165 ILE A C 1
ATOM 1283 O O . ILE A 1 165 ? -13.711 -26.375 -12.164 1 98.62 165 ILE A O 1
ATOM 1287 N N . LEU A 1 166 ? -13.234 -25.516 -10.164 1 98.75 166 LEU A N 1
ATOM 1288 C CA . LEU A 1 166 ? -12.25 -26.531 -9.844 1 98.75 166 LEU A CA 1
ATOM 1289 C C . LEU A 1 166 ? -12.922 -27.766 -9.25 1 98.75 166 LEU A C 1
ATOM 1291 O O . LEU A 1 166 ? -12.383 -28.875 -9.328 1 98.75 166 LEU A O 1
ATOM 1295 N N . GLY A 1 167 ? -14.07 -27.656 -8.711 1 98.56 167 GLY A N 1
ATOM 1296 C CA . GLY A 1 167 ? -14.766 -28.672 -7.934 1 98.56 167 GLY A CA 1
ATOM 1297 C C . GLY A 1 167 ? -14.922 -29.984 -8.672 1 98.56 167 GLY A C 1
ATOM 1298 O O . GLY A 1 167 ? -14.789 -31.047 -8.078 1 98.56 167 GLY A O 1
ATOM 1299 N N . PRO A 1 168 ? -15.25 -29.953 -9.938 1 98.5 168 PRO A N 1
ATOM 1300 C CA . PRO A 1 168 ? -15.43 -31.203 -10.688 1 98.5 168 PRO A CA 1
ATOM 1301 C C . PRO A 1 168 ? -14.156 -32.031 -10.734 1 98.5 168 PRO A C 1
ATOM 1303 O O . PRO A 1 168 ? -14.227 -33.281 -10.734 1 98.5 168 PRO A O 1
ATOM 1306 N N . ASP A 1 169 ? -12.984 -31.469 -10.711 1 98.75 169 ASP A N 1
ATOM 1307 C CA . ASP A 1 169 ? -11.75 -32.219 -10.969 1 98.75 169 ASP A CA 1
ATOM 1308 C C . ASP A 1 169 ? -10.82 -32.188 -9.758 1 98.75 169 ASP A C 1
ATOM 1310 O O . ASP A 1 169 ? -9.844 -32.938 -9.703 1 98.75 169 ASP A O 1
ATOM 1314 N N . PHE A 1 170 ? -11.141 -31.359 -8.82 1 98.88 170 PHE A N 1
ATOM 1315 C CA . PHE A 1 170 ? -10.273 -31.188 -7.664 1 98.88 170 PHE A CA 1
ATOM 1316 C C . PHE A 1 170 ? -11.078 -31.25 -6.371 1 98.88 170 PHE A C 1
ATOM 1318 O O . PHE A 1 170 ? -12.258 -30.891 -6.352 1 98.88 170 PHE A O 1
ATOM 1325 N N . ASP A 1 171 ? -10.43 -31.656 -5.293 1 98.81 171 ASP A N 1
ATOM 1326 C CA . ASP A 1 171 ? -10.953 -31.516 -3.936 1 98.81 171 ASP A CA 1
ATOM 1327 C C . ASP A 1 171 ? -10.211 -30.422 -3.172 1 98.81 171 ASP A C 1
ATOM 1329 O O . ASP A 1 171 ? -8.984 -30.406 -3.135 1 98.81 171 ASP A O 1
ATOM 1333 N N . LEU A 1 172 ? -10.953 -29.547 -2.588 1 98.81 172 LEU A N 1
ATOM 1334 C CA . LEU A 1 172 ? -10.352 -28.531 -1.713 1 98.81 172 LEU A CA 1
ATOM 1335 C C . LEU A 1 172 ? -9.906 -29.156 -0.395 1 98.81 172 LEU A C 1
ATOM 1337 O O . LEU A 1 172 ? -10.719 -29.75 0.327 1 98.81 172 LEU A O 1
ATOM 1341 N N . ILE A 1 173 ? -8.688 -28.969 -0.105 1 98.19 173 ILE A N 1
ATOM 1342 C CA . ILE A 1 173 ? -8.125 -29.594 1.092 1 98.19 173 ILE A CA 1
ATOM 1343 C C . ILE A 1 173 ? -8.094 -28.578 2.23 1 98.19 173 ILE A C 1
ATOM 1345 O O . ILE A 1 173 ? -8.312 -28.922 3.393 1 98.19 173 ILE A O 1
ATOM 1349 N N . GLU A 1 174 ? -7.703 -27.406 1.831 1 98 174 GLU A N 1
ATOM 1350 C CA . GLU A 1 174 ? -7.523 -26.344 2.826 1 98 174 GLU A CA 1
ATOM 1351 C C . GLU A 1 174 ? -7.59 -24.969 2.186 1 98 174 GLU A C 1
ATOM 1353 O O . GLU A 1 174 ? -7.305 -24.812 0.997 1 98 174 GLU A O 1
ATOM 1358 N N . ASP A 1 175 ? -8.07 -24.031 2.902 1 98.19 175 ASP A N 1
ATOM 1359 C CA . ASP A 1 175 ? -7.891 -22.625 2.549 1 98.19 175 ASP A CA 1
ATOM 1360 C C . ASP A 1 175 ? -7.531 -21.781 3.775 1 98.19 175 ASP A C 1
ATOM 1362 O O . ASP A 1 175 ? -7.91 -22.125 4.898 1 98.19 175 ASP A O 1
ATOM 1366 N N . LYS A 1 176 ? -6.809 -20.797 3.639 1 98.38 176 LYS A N 1
ATOM 1367 C CA . LYS A 1 176 ? -6.387 -19.938 4.742 1 98.38 176 LYS A CA 1
ATOM 1368 C C . LYS A 1 176 ? -6.031 -18.531 4.246 1 98.38 176 LYS A C 1
ATOM 1370 O O . LYS A 1 176 ? -5.793 -18.344 3.051 1 98.38 176 LYS A O 1
ATOM 1375 N N . ASN A 1 177 ? -6.051 -17.578 5.172 1 98.19 177 ASN A N 1
ATOM 1376 C CA . ASN A 1 177 ? -5.535 -16.234 4.922 1 98.19 177 ASN A CA 1
ATOM 1377 C C . ASN A 1 177 ? -4.027 -16.172 5.164 1 98.19 177 ASN A C 1
ATOM 1379 O O . ASN A 1 177 ? -3.543 -16.578 6.215 1 98.19 177 ASN A O 1
ATOM 1383 N N . MET A 1 178 ? -3.371 -15.633 4.211 1 97.69 178 MET A N 1
ATOM 1384 C CA . MET A 1 178 ? -1.916 -15.555 4.297 1 97.69 178 MET A CA 1
ATOM 1385 C C . MET A 1 178 ? -1.43 -14.133 4.047 1 97.69 178 MET A C 1
ATOM 1387 O O . MET A 1 178 ? -1.416 -13.664 2.906 1 97.69 178 MET A O 1
ATOM 1391 N N . PRO A 1 179 ? -0.93 -13.438 5.094 1 96.88 179 PRO A N 1
ATOM 1392 C CA . PRO A 1 179 ? -0.426 -12.078 4.898 1 96.88 179 PRO A CA 1
ATOM 1393 C C . PRO A 1 179 ? 0.936 -12.047 4.207 1 96.88 179 PRO A C 1
ATOM 1395 O O . PRO A 1 179 ? 1.73 -12.977 4.359 1 96.88 179 PRO A O 1
ATOM 1398 N N . PHE A 1 180 ? 1.163 -11.047 3.447 1 95.56 180 PHE A N 1
ATOM 1399 C CA . PHE A 1 180 ? 2.486 -10.781 2.898 1 95.56 180 PHE A CA 1
ATOM 1400 C C . PHE A 1 180 ? 2.711 -9.281 2.74 1 95.56 180 PHE A C 1
ATOM 1402 O O . PHE A 1 180 ? 1.755 -8.5 2.715 1 95.56 180 PHE A O 1
ATOM 1409 N N . PHE A 1 181 ? 3.979 -9.023 2.664 1 94.19 181 PHE A N 1
ATOM 1410 C CA . PHE A 1 181 ? 4.441 -7.641 2.729 1 94.19 181 PHE A CA 1
ATOM 1411 C C . PHE A 1 181 ? 5.297 -7.301 1.514 1 94.19 181 PHE A C 1
ATOM 1413 O O . PHE A 1 181 ? 6.141 -8.102 1.098 1 94.19 181 PHE A O 1
ATOM 1420 N N . ILE A 1 182 ? 5 -6.172 0.789 1 96.06 182 ILE A N 1
ATOM 1421 C CA . ILE A 1 182 ? 5.855 -5.652 -0.272 1 96.06 182 ILE A CA 1
ATOM 1422 C C . ILE A 1 182 ? 6.363 -4.262 0.109 1 96.06 182 ILE A C 1
ATOM 1424 O O . ILE A 1 182 ? 5.574 -3.324 0.248 1 96.06 182 ILE A O 1
ATOM 1428 N N . ARG A 1 183 ? 7.629 -4.102 0.178 1 96.94 183 ARG A N 1
ATOM 1429 C CA . ARG A 1 183 ? 8.227 -2.818 0.52 1 96.94 183 ARG A CA 1
ATOM 1430 C C . ARG A 1 183 ? 8.328 -1.914 -0.705 1 96.94 183 ARG A C 1
ATOM 1432 O O . ARG A 1 183 ? 8.852 -2.32 -1.743 1 96.94 183 ARG A O 1
ATOM 1439 N N . GLU A 1 184 ? 7.816 -0.745 -0.594 1 96.75 184 GLU A N 1
ATOM 1440 C CA . GLU A 1 184 ? 8.008 0.269 -1.627 1 96.75 184 GLU A CA 1
ATOM 1441 C C . GLU A 1 184 ? 9.133 1.227 -1.258 1 96.75 184 GLU A C 1
ATOM 1443 O O . GLU A 1 184 ? 9.984 1.551 -2.096 1 96.75 184 GLU A O 1
ATOM 1448 N N . THR A 1 185 ? 9.094 1.768 -0.079 1 97.69 185 THR A N 1
ATOM 1449 C CA . THR A 1 185 ? 10.156 2.555 0.527 1 97.69 185 THR A CA 1
ATOM 1450 C C . THR A 1 185 ? 10.391 2.127 1.973 1 97.69 185 THR A C 1
ATOM 1452 O O . THR A 1 185 ? 9.766 1.179 2.453 1 97.69 185 THR A O 1
ATOM 1455 N N . ALA A 1 186 ? 11.281 2.857 2.598 1 97.69 186 ALA A N 1
ATOM 1456 C CA . ALA A 1 186 ? 11.555 2.52 3.99 1 97.69 186 ALA A CA 1
ATOM 1457 C C . ALA A 1 186 ? 10.328 2.75 4.867 1 97.69 186 ALA A C 1
ATOM 1459 O O . ALA A 1 186 ? 10.18 2.121 5.918 1 97.69 186 ALA A O 1
ATOM 1460 N N . ARG A 1 187 ? 9.398 3.607 4.402 1 98.19 187 ARG A N 1
ATOM 1461 C CA . ARG A 1 187 ? 8.32 4.012 5.301 1 98.19 187 ARG A CA 1
ATOM 1462 C C . ARG A 1 187 ? 6.957 3.703 4.695 1 98.19 187 ARG A C 1
ATOM 1464 O O . ARG A 1 187 ? 5.93 3.857 5.359 1 98.19 187 ARG A O 1
ATOM 1471 N N . LYS A 1 188 ? 6.875 3.312 3.518 1 97.94 188 LYS A N 1
ATOM 1472 C CA . LYS A 1 188 ? 5.629 3.004 2.822 1 97.94 188 LYS A CA 1
ATOM 1473 C C . LYS A 1 188 ? 5.664 1.597 2.232 1 97.94 188 LYS A C 1
ATOM 1475 O O . LYS A 1 188 ? 6.551 1.271 1.441 1 97.94 188 LYS A O 1
ATOM 1480 N N . ASN A 1 189 ? 4.637 0.772 2.543 1 98 189 ASN A N 1
ATOM 1481 C CA . ASN A 1 189 ? 4.602 -0.628 2.135 1 98 189 ASN A CA 1
ATOM 1482 C C . ASN A 1 189 ? 3.184 -1.076 1.787 1 98 189 ASN A C 1
ATOM 1484 O O . ASN A 1 189 ? 2.209 -0.458 2.219 1 98 189 ASN A O 1
ATOM 1488 N N . GLN A 1 190 ? 3.174 -2.059 0.945 1 97.69 190 GLN A N 1
ATOM 1489 C CA . GLN A 1 190 ? 1.917 -2.768 0.728 1 97.69 190 GLN A CA 1
ATOM 1490 C C . GLN A 1 190 ? 1.785 -3.957 1.673 1 97.69 190 GLN A C 1
ATOM 1492 O O . GLN A 1 190 ? 2.693 -4.785 1.767 1 97.69 190 GLN A O 1
ATOM 1497 N N . TRP A 1 191 ? 0.706 -3.961 2.389 1 97.62 191 TRP A N 1
ATOM 1498 C CA . TRP A 1 191 ? 0.335 -5.109 3.207 1 97.62 191 TRP A CA 1
ATOM 1499 C C . TRP A 1 191 ? -0.892 -5.812 2.635 1 97.62 191 TRP A C 1
ATOM 1501 O O . TRP A 1 191 ? -1.998 -5.266 2.666 1 97.62 191 TRP A O 1
ATOM 1511 N N . SER A 1 192 ? -0.734 -7.062 2.217 1 97.62 192 SER A N 1
ATOM 1512 C CA . SER A 1 192 ? -1.838 -7.828 1.646 1 97.62 192 SER A CA 1
ATOM 1513 C C . SER A 1 192 ? -2.076 -9.117 2.424 1 97.62 192 SER A C 1
ATOM 1515 O O . SER A 1 192 ? -1.165 -9.633 3.074 1 97.62 192 SER A O 1
ATOM 1517 N N . VAL A 1 193 ? -3.311 -9.508 2.455 1 97.94 193 VAL A N 1
ATOM 1518 C CA . VAL A 1 193 ? -3.693 -10.812 2.996 1 97.94 193 VAL A CA 1
ATOM 1519 C C . VAL A 1 193 ? -4.293 -11.672 1.89 1 97.94 193 VAL A C 1
ATOM 1521 O O . VAL A 1 193 ? -5.496 -11.602 1.619 1 97.94 193 VAL A O 1
ATOM 1524 N N . THR A 1 194 ? -3.525 -12.453 1.306 1 98 194 THR A N 1
ATOM 1525 C CA . THR A 1 194 ? -4.016 -13.258 0.191 1 98 194 THR A CA 1
ATOM 1526 C C . THR A 1 194 ? -4.824 -14.453 0.698 1 98 194 THR A C 1
ATOM 1528 O O . THR A 1 194 ? -4.602 -14.93 1.812 1 98 194 THR A O 1
ATOM 1531 N N . HIS A 1 195 ? -5.793 -14.859 -0.05 1 98.56 195 HIS A N 1
ATOM 1532 C CA . HIS A 1 195 ? -6.512 -16.109 0.175 1 98.56 195 HIS A CA 1
ATOM 1533 C C . HIS A 1 195 ? -5.793 -17.281 -0.471 1 98.56 195 HIS A C 1
ATOM 1535 O O . HIS A 1 195 ? -5.703 -17.359 -1.698 1 98.56 195 HIS A O 1
ATOM 1541 N N . ALA A 1 196 ? -5.262 -18.141 0.384 1 98.69 196 ALA A N 1
ATOM 1542 C CA . ALA A 1 196 ? -4.566 -19.328 -0.106 1 98.69 196 ALA A CA 1
ATOM 1543 C C . ALA A 1 196 ? -5.488 -20.547 -0.116 1 98.69 196 ALA A C 1
ATOM 1545 O O . ALA A 1 196 ? -6.172 -20.812 0.874 1 98.69 196 ALA A O 1
ATOM 1546 N N . THR A 1 197 ? -5.551 -21.219 -1.25 1 98.75 197 THR A N 1
ATOM 1547 C CA . THR A 1 197 ? -6.332 -22.438 -1.362 1 98.75 197 THR A CA 1
ATOM 1548 C C . THR A 1 197 ? -5.461 -23.594 -1.861 1 98.75 197 THR A C 1
ATOM 1550 O O . THR A 1 197 ? -4.609 -23.406 -2.732 1 98.75 197 THR A O 1
ATOM 1553 N N . ILE A 1 198 ? -5.613 -24.688 -1.229 1 98.81 198 ILE A N 1
ATOM 1554 C CA . ILE A 1 198 ? -4.895 -25.906 -1.592 1 98.81 198 ILE A CA 1
ATOM 1555 C C . ILE A 1 198 ? -5.887 -26.969 -2.062 1 98.81 198 ILE A C 1
ATOM 1557 O O . ILE A 1 198 ? -6.855 -27.281 -1.366 1 98.81 198 ILE A O 1
ATOM 1561 N N . TRP A 1 199 ? -5.652 -27.5 -3.244 1 98.88 199 TRP A N 1
ATOM 1562 C CA . TRP A 1 199 ? -6.527 -28.469 -3.887 1 98.88 199 TRP A CA 1
ATOM 1563 C C . TRP A 1 199 ? -5.762 -29.75 -4.242 1 98.88 199 TRP A C 1
ATOM 1565 O O . TRP A 1 199 ? -4.562 -29.703 -4.523 1 98.88 199 TRP A O 1
ATOM 1575 N N . ILE A 1 200 ? -6.449 -30.859 -4.297 1 98.75 200 ILE A N 1
ATOM 1576 C CA . ILE A 1 200 ? -5.895 -32.125 -4.801 1 98.75 200 ILE A CA 1
ATOM 1577 C C . ILE A 1 200 ? -6.66 -32.562 -6.047 1 98.75 200 ILE A C 1
ATOM 1579 O O . ILE A 1 200 ? -7.895 -32.562 -6.051 1 98.75 200 ILE A O 1
ATOM 1583 N N . ARG A 1 201 ? -5.949 -32.875 -7.066 1 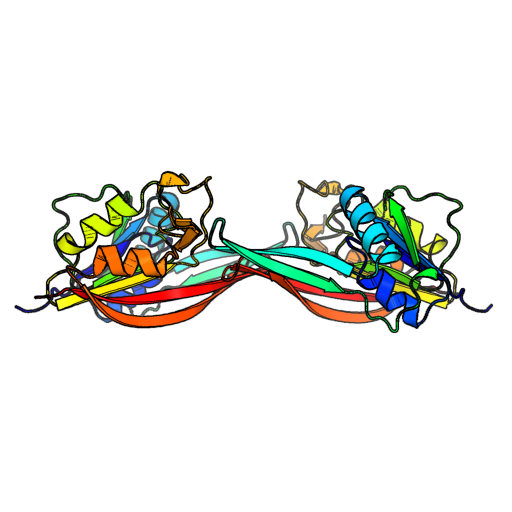98.69 201 ARG A N 1
ATOM 1584 C CA . ARG A 1 201 ? -6.566 -33.406 -8.281 1 98.69 201 ARG A CA 1
ATOM 1585 C C . ARG A 1 201 ? -7.18 -34.781 -8.039 1 98.69 201 ARG A C 1
ATOM 1587 O O . ARG A 1 201 ? -6.5 -35.688 -7.57 1 98.69 201 ARG A O 1
ATOM 1594 N N . LYS A 1 202 ? -8.445 -34.812 -8.422 1 97.81 202 LYS A N 1
ATOM 1595 C CA . LYS A 1 202 ? -9.148 -36.094 -8.258 1 97.81 202 LYS A CA 1
ATOM 1596 C C . LYS A 1 202 ? -8.539 -37.188 -9.148 1 97.81 202 LYS A C 1
ATOM 1598 O O . LYS A 1 202 ? -7.969 -36.875 -10.195 1 97.81 202 LYS A O 1
ATOM 1603 N N . GLU A 1 203 ? -8.773 -38.5 -8.797 1 92.5 203 GLU A N 1
ATOM 1604 C CA . GLU A 1 203 ? -8.266 -39.656 -9.531 1 92.5 203 GLU A CA 1
ATOM 1605 C C . GLU A 1 203 ? -9.062 -39.875 -10.82 1 92.5 203 GLU A C 1
ATOM 1607 O O . GLU A 1 203 ? -10.258 -39.594 -10.875 1 92.5 203 GLU A O 1
ATOM 1612 N N . MET B 1 1 ? 3.342 35.562 27.297 1 60.41 1 MET B N 1
ATOM 1613 C CA . MET B 1 1 ? 2.109 35.75 26.547 1 60.41 1 MET B CA 1
ATOM 1614 C C . MET B 1 1 ? 1.357 34.438 26.375 1 60.41 1 MET B C 1
ATOM 1616 O O . MET B 1 1 ? 1.974 33.375 26.234 1 60.41 1 MET B O 1
ATOM 1620 N N . LYS B 1 2 ? 0.047 34.344 26.609 1 82.75 2 LYS B N 1
ATOM 1621 C CA . LYS B 1 2 ? -0.718 33.094 26.609 1 82.75 2 LYS B CA 1
ATOM 1622 C C . LYS B 1 2 ? -0.84 32.531 25.203 1 82.75 2 LYS B C 1
ATOM 1624 O O . LYS B 1 2 ? -1.179 33.25 24.266 1 82.75 2 LYS B O 1
ATOM 1629 N N . VAL B 1 3 ? -0.463 31.406 24.906 1 92.31 3 VAL B N 1
ATOM 1630 C CA . VAL B 1 3 ? -0.586 30.719 23.625 1 92.31 3 VAL B CA 1
ATOM 1631 C C . VAL B 1 3 ? -2.051 30.703 23.188 1 92.31 3 VAL B C 1
ATOM 1633 O O . VAL B 1 3 ? -2.936 30.375 23.984 1 92.31 3 VAL B O 1
ATOM 1636 N N . PRO B 1 4 ? -2.242 31.156 21.984 1 96.06 4 PRO B N 1
ATOM 1637 C CA . PRO B 1 4 ? -3.629 31.172 21.516 1 96.06 4 PRO B CA 1
ATOM 1638 C C . PRO B 1 4 ? -4.301 29.812 21.609 1 96.06 4 PRO B C 1
ATOM 1640 O O . PRO B 1 4 ? -3.652 28.781 21.391 1 96.06 4 PRO B O 1
ATOM 1643 N N . ARG B 1 5 ? -5.59 29.844 21.922 1 97.44 5 ARG B N 1
ATOM 1644 C CA . ARG B 1 5 ? -6.387 28.625 21.953 1 97.44 5 ARG B CA 1
ATOM 1645 C C . ARG B 1 5 ? -7 28.344 20.578 1 97.44 5 ARG B C 1
ATOM 1647 O O . ARG B 1 5 ? -8.195 28.062 20.484 1 97.44 5 ARG B O 1
ATOM 1654 N N . ARG B 1 6 ? -6.25 28.547 19.516 1 98.44 6 ARG B N 1
ATOM 1655 C CA . ARG B 1 6 ? -6.551 28.281 18.109 1 98.44 6 ARG B CA 1
ATOM 1656 C C . ARG B 1 6 ? -5.629 27.203 17.547 1 98.44 6 ARG B C 1
ATOM 1658 O O . ARG B 1 6 ? -4.43 27.188 17.844 1 98.44 6 ARG B O 1
ATOM 1665 N N . ALA B 1 7 ? -6.207 26.312 16.828 1 98.88 7 ALA B N 1
ATOM 1666 C CA . ALA B 1 7 ? -5.414 25.266 16.172 1 98.88 7 ALA B CA 1
ATOM 1667 C C . ALA B 1 7 ? -5.676 25.25 14.664 1 98.88 7 ALA B C 1
ATOM 1669 O O . ALA B 1 7 ? -6.75 25.641 14.211 1 98.88 7 ALA B O 1
ATOM 1670 N N . LEU B 1 8 ? -4.684 24.844 13.961 1 98.81 8 LEU B N 1
ATOM 1671 C CA . LEU B 1 8 ? -4.738 24.766 12.5 1 98.81 8 LEU B CA 1
ATOM 1672 C C . LEU B 1 8 ? -4.25 23.406 12.016 1 98.81 8 LEU B C 1
ATOM 1674 O O . LEU B 1 8 ? -3.18 22.938 12.414 1 98.81 8 LEU B O 1
ATOM 1678 N N . ASP B 1 9 ? -5.051 22.703 11.258 1 98.88 9 ASP B N 1
ATOM 1679 C CA . ASP B 1 9 ? -4.676 21.469 10.562 1 98.88 9 ASP B CA 1
ATOM 1680 C C . ASP B 1 9 ? -4.586 21.703 9.055 1 98.88 9 ASP B C 1
ATOM 1682 O O . ASP B 1 9 ? -5.605 21.844 8.383 1 98.88 9 ASP B O 1
ATOM 1686 N N . ILE B 1 10 ? -3.361 21.781 8.531 1 98.69 10 ILE B N 1
ATOM 1687 C CA . ILE B 1 10 ? -3.137 22 7.109 1 98.69 10 ILE B CA 1
ATOM 1688 C C . ILE B 1 10 ? -3.01 20.656 6.395 1 98.69 10 ILE B C 1
ATOM 1690 O O . ILE B 1 10 ? -2.238 19.797 6.816 1 98.69 10 ILE B O 1
ATOM 1694 N N . GLY B 1 11 ? -3.691 20.578 5.219 1 98.5 11 GLY B N 1
ATOM 1695 C CA . GLY B 1 11 ? -3.883 19.25 4.652 1 98.5 11 GLY B CA 1
ATOM 1696 C C . GLY B 1 11 ? -4.789 18.375 5.492 1 98.5 11 GLY B C 1
ATOM 1697 O O . GLY B 1 11 ? -4.434 17.234 5.812 1 98.5 11 GLY B O 1
ATOM 1698 N N . CYS B 1 12 ? -5.961 18.828 5.809 1 98.75 12 CYS B N 1
ATOM 1699 C CA . CYS B 1 12 ? -6.758 18.219 6.871 1 98.75 12 CYS B CA 1
ATOM 1700 C C . CYS B 1 12 ? -7.57 17.047 6.344 1 98.75 12 CYS B C 1
ATOM 1702 O O . CYS B 1 12 ? -8.195 16.328 7.121 1 98.75 12 CYS B O 1
ATOM 1704 N N . ALA B 1 13 ? -7.59 16.781 5.02 1 98.06 13 ALA B N 1
ATOM 1705 C CA . ALA B 1 13 ? -8.383 15.734 4.398 1 98.06 13 ALA B CA 1
ATOM 1706 C C . ALA B 1 13 ? -9.844 15.82 4.832 1 98.06 13 ALA B C 1
ATOM 1708 O O . ALA B 1 13 ? -10.492 16.859 4.648 1 98.06 13 ALA B O 1
ATOM 1709 N N . VAL B 1 14 ? -10.336 14.773 5.508 1 97.81 14 VAL B N 1
ATOM 1710 C CA . VAL B 1 14 ? -11.766 14.797 5.805 1 97.81 14 VAL B CA 1
ATOM 1711 C C . VAL B 1 14 ? -11.977 15.164 7.273 1 97.81 14 VAL B C 1
ATOM 1713 O O . VAL B 1 14 ? -13.055 14.922 7.828 1 97.81 14 VAL B O 1
ATOM 1716 N N . GLY B 1 15 ? -10.961 15.633 7.973 1 98.5 15 GLY B N 1
ATOM 1717 C CA . GLY B 1 15 ? -11.172 16.484 9.133 1 98.5 15 GLY B CA 1
ATOM 1718 C C . GLY B 1 15 ? -11.039 15.742 10.453 1 98.5 15 GLY B C 1
ATOM 1719 O O . GLY B 1 15 ? -11.273 16.312 11.516 1 98.5 15 GLY B O 1
ATOM 1720 N N . ARG B 1 16 ? -10.625 14.445 10.453 1 97.81 16 ARG B N 1
ATOM 1721 C CA . ARG B 1 16 ? -10.562 13.703 11.711 1 97.81 16 ARG B CA 1
ATOM 1722 C C . ARG B 1 16 ? -9.719 14.445 12.742 1 97.81 16 ARG B C 1
ATOM 1724 O O . ARG B 1 16 ? -10.172 14.672 13.867 1 97.81 16 ARG B O 1
ATOM 1731 N N . THR B 1 17 ? -8.57 14.828 12.344 1 98.44 17 THR B N 1
ATOM 1732 C CA . THR B 1 17 ? -7.68 15.531 13.258 1 98.44 17 THR B CA 1
ATOM 1733 C C . THR B 1 17 ? -8.312 16.828 13.742 1 98.44 17 THR B C 1
ATOM 1735 O O . THR B 1 17 ? -8.234 17.172 14.922 1 98.44 17 THR B O 1
ATOM 1738 N N . VAL B 1 18 ? -8.922 17.578 12.883 1 98.88 18 VAL B N 1
ATOM 1739 C CA . VAL B 1 18 ? -9.57 18.844 13.219 1 98.88 18 VAL B CA 1
ATOM 1740 C C . VAL B 1 18 ? -10.617 18.609 14.312 1 98.88 18 VAL B C 1
ATOM 1742 O O . VAL B 1 18 ? -10.625 19.312 15.32 1 98.88 18 VAL B O 1
ATOM 1745 N N . PHE B 1 19 ? -11.469 17.656 14.164 1 98.88 19 PHE B N 1
ATOM 1746 C CA . PHE B 1 19 ? -12.492 17.359 15.156 1 98.88 19 PHE B CA 1
ATOM 1747 C C . PHE B 1 19 ? -11.859 16.984 16.484 1 98.88 19 PHE B C 1
ATOM 1749 O O . PHE B 1 19 ? -12.281 17.469 17.547 1 98.88 19 PHE B O 1
ATOM 1756 N N . GLU B 1 20 ? -10.867 16.141 16.453 1 98.62 20 GLU B N 1
ATOM 1757 C CA . GLU B 1 20 ? -10.219 15.727 17.688 1 98.62 20 GLU B CA 1
ATOM 1758 C C . GLU B 1 20 ? -9.578 16.922 18.406 1 98.62 20 GLU B C 1
ATOM 1760 O O . GLU B 1 20 ? -9.625 17 19.641 1 98.62 20 GLU B O 1
ATOM 1765 N N . LEU B 1 21 ? -9 17.828 17.641 1 98.69 21 LEU B N 1
ATOM 1766 C CA . LEU B 1 21 ? -8.367 19 18.219 1 98.69 21 LEU B CA 1
ATOM 1767 C C . LEU B 1 21 ? -9.406 19.875 18.922 1 98.69 21 LEU B C 1
ATOM 1769 O O . LEU B 1 21 ? -9.078 20.578 19.875 1 98.69 21 LEU B O 1
ATOM 1773 N N . ALA B 1 22 ? -10.625 19.812 18.562 1 98.62 22 ALA B N 1
ATOM 1774 C CA . ALA B 1 22 ? -11.688 20.641 19.141 1 98.62 22 ALA B CA 1
ATOM 1775 C C . ALA B 1 22 ? -11.977 20.219 20.578 1 98.62 22 ALA B C 1
ATOM 1777 O O . ALA B 1 22 ? -12.656 20.938 21.312 1 98.62 22 ALA B O 1
ATOM 1778 N N . ARG B 1 23 ? -11.469 19.109 20.984 1 98.19 23 ARG B N 1
ATOM 1779 C CA . ARG B 1 23 ? -11.586 18.719 22.375 1 98.19 23 ARG B CA 1
ATOM 1780 C C . ARG B 1 23 ? -10.789 19.641 23.281 1 98.19 23 ARG B C 1
ATOM 1782 O O . ARG B 1 23 ? -11.164 19.875 24.438 1 98.19 23 ARG B O 1
ATOM 1789 N N . ASP B 1 24 ? -9.719 20.234 22.703 1 97.31 24 ASP B N 1
ATOM 1790 C CA . ASP B 1 24 ? -8.781 20.953 23.562 1 97.31 24 ASP B CA 1
ATOM 1791 C C . ASP B 1 24 ? -8.648 22.406 23.125 1 97.31 24 ASP B C 1
ATOM 1793 O O . ASP B 1 24 ? -8.148 23.25 23.891 1 97.31 24 ASP B O 1
ATOM 1797 N N . PHE B 1 25 ? -9.078 22.719 21.953 1 98.31 25 PHE B N 1
ATOM 1798 C CA . PHE B 1 25 ? -8.922 24.078 21.422 1 98.31 25 PHE B CA 1
ATOM 1799 C C . PHE B 1 25 ? -10.289 24.719 21.172 1 98.31 25 PHE B C 1
ATOM 1801 O O . PHE B 1 25 ? -11.242 24.031 20.828 1 98.31 25 PHE B O 1
ATOM 1808 N N . GLU B 1 26 ? -10.312 26.031 21.281 1 98.12 26 GLU B N 1
ATOM 1809 C CA . GLU B 1 26 ? -11.57 26.766 21.172 1 98.12 26 GLU B CA 1
ATOM 1810 C C . GLU B 1 26 ? -11.945 27.016 19.719 1 98.12 26 GLU B C 1
ATOM 1812 O O . GLU B 1 26 ? -13.125 27.109 19.375 1 98.12 26 GLU B O 1
ATOM 1817 N N . HIS B 1 27 ? -10.984 27.234 18.906 1 98.38 27 HIS B N 1
ATOM 1818 C CA . HIS B 1 27 ? -11.164 27.469 17.484 1 98.38 27 HIS B CA 1
ATOM 1819 C C . HIS B 1 27 ? -10.203 26.625 16.656 1 98.38 27 HIS B C 1
ATOM 1821 O O . HIS B 1 27 ? -8.984 26.781 16.766 1 98.38 27 HIS B O 1
ATOM 1827 N N . VAL B 1 28 ? -10.773 25.75 15.883 1 98.81 28 VAL B N 1
ATOM 1828 C CA . VAL B 1 28 ? -9.938 24.859 15.086 1 98.81 28 VAL B CA 1
ATOM 1829 C C . VAL B 1 28 ? -10.266 25.031 13.609 1 98.81 28 VAL B C 1
ATOM 1831 O O . VAL B 1 28 ? -11.43 24.953 13.211 1 98.81 28 VAL B O 1
ATOM 1834 N N . THR B 1 29 ? -9.258 25.312 12.828 1 98.75 29 THR B N 1
ATOM 1835 C CA . THR B 1 29 ? -9.422 25.469 11.391 1 98.75 29 THR B CA 1
ATOM 1836 C C . THR B 1 29 ? -8.742 24.328 10.641 1 98.75 29 THR B C 1
ATOM 1838 O O . THR B 1 29 ? -7.602 23.969 10.938 1 98.75 29 THR B O 1
ATOM 1841 N N . GLY B 1 30 ? -9.484 23.703 9.758 1 98.81 30 GLY B N 1
ATOM 1842 C CA . GLY B 1 30 ? -8.93 22.75 8.805 1 98.81 30 GLY B CA 1
ATOM 1843 C C . GLY B 1 30 ? -8.852 23.297 7.395 1 98.81 30 GLY B C 1
ATOM 1844 O O . GLY B 1 30 ? -9.812 23.891 6.898 1 98.81 30 GLY B O 1
ATOM 1845 N N . ILE B 1 31 ? -7.711 23.125 6.766 1 98.75 31 ILE B N 1
ATOM 1846 C CA . ILE B 1 31 ? -7.523 23.578 5.391 1 98.75 31 ILE B CA 1
ATOM 1847 C C . ILE B 1 31 ? -7.031 22.422 4.527 1 98.75 31 ILE B C 1
ATOM 1849 O O . ILE B 1 31 ? -6.152 21.656 4.941 1 98.75 31 ILE B O 1
ATOM 1853 N N . ASP B 1 32 ? -7.625 22.266 3.402 1 98.75 32 ASP B N 1
ATOM 1854 C CA . ASP B 1 32 ? -7.172 21.297 2.41 1 98.75 32 ASP B CA 1
ATOM 1855 C C . ASP B 1 32 ? -7.309 21.859 0.995 1 98.75 32 ASP B C 1
ATOM 1857 O O . ASP B 1 32 ? -8.172 22.703 0.735 1 98.75 32 ASP B O 1
ATOM 1861 N N . TYR B 1 33 ? -6.434 21.328 0.162 1 98.31 33 TYR B N 1
ATOM 1862 C CA . TYR B 1 33 ? -6.465 21.75 -1.234 1 98.31 33 TYR B CA 1
ATOM 1863 C C . TYR B 1 33 ? -7.711 21.234 -1.936 1 98.31 33 TYR B C 1
ATOM 1865 O O . TYR B 1 33 ? -8.25 21.875 -2.832 1 98.31 33 TYR B O 1
ATOM 1873 N N . SER B 1 34 ? -8.219 20.109 -1.548 1 98.12 34 SER B N 1
ATOM 1874 C CA . SER B 1 34 ? -9.344 19.422 -2.18 1 98.12 34 SER B CA 1
ATOM 1875 C C . SER B 1 34 ? -10.672 19.984 -1.69 1 98.12 34 SER B C 1
ATOM 1877 O O . SER B 1 34 ? -11.031 19.812 -0.524 1 98.12 34 SER B O 1
ATOM 1879 N N . GLN B 1 35 ? -11.453 20.562 -2.6 1 98.25 35 GLN B N 1
ATOM 1880 C CA . GLN B 1 35 ? -12.797 21.016 -2.256 1 98.25 35 GLN B CA 1
ATOM 1881 C C . GLN B 1 35 ? -13.695 19.844 -1.869 1 98.25 35 GLN B C 1
ATOM 1883 O O . GLN B 1 35 ? -14.555 19.984 -0.996 1 98.25 35 GLN B O 1
ATOM 1888 N N . ALA B 1 36 ? -13.5 18.766 -2.559 1 98.25 36 ALA B N 1
ATOM 1889 C CA . ALA B 1 36 ? -14.305 17.594 -2.25 1 98.25 36 ALA B CA 1
ATOM 1890 C C . ALA B 1 36 ? -14.102 17.156 -0.802 1 98.25 36 ALA B C 1
ATOM 1892 O O . ALA B 1 36 ? -15.055 16.766 -0.123 1 98.25 36 ALA B O 1
ATOM 1893 N N . PHE B 1 37 ? -12.852 17.141 -0.341 1 98.44 37 PHE B N 1
ATOM 1894 C CA . PHE B 1 37 ? -12.586 16.828 1.059 1 98.44 37 PHE B CA 1
ATOM 1895 C C . PHE B 1 37 ? -13.281 17.828 1.977 1 98.44 37 PHE B C 1
ATOM 1897 O O . PHE B 1 37 ? -13.93 17.438 2.947 1 98.44 37 PHE B O 1
ATOM 1904 N N . ILE B 1 38 ? -13.156 19.078 1.651 1 98.75 38 ILE B N 1
ATOM 1905 C CA . ILE B 1 38 ? -13.734 20.125 2.48 1 98.75 38 ILE B CA 1
ATOM 1906 C C . ILE B 1 38 ? -15.25 19.969 2.527 1 98.75 38 ILE B C 1
ATOM 1908 O O . ILE B 1 38 ? -15.867 20.141 3.584 1 98.75 38 ILE B O 1
ATOM 1912 N N . ASP B 1 39 ? -15.836 19.734 1.392 1 98.69 39 ASP B N 1
ATOM 1913 C CA . ASP B 1 39 ? -17.281 19.484 1.362 1 98.69 39 ASP B CA 1
ATOM 1914 C C . ASP B 1 39 ? -17.672 18.375 2.33 1 98.69 39 ASP B C 1
ATOM 1916 O O . ASP B 1 39 ? -18.641 18.5 3.064 1 98.69 39 ASP B O 1
ATOM 1920 N N . THR B 1 40 ? -16.938 17.328 2.309 1 98.69 40 THR B N 1
ATOM 1921 C CA . THR B 1 40 ? -17.172 16.203 3.219 1 98.69 40 THR B CA 1
ATOM 1922 C C . THR B 1 40 ? -17.031 16.656 4.672 1 98.69 40 THR B C 1
ATOM 1924 O O . THR B 1 40 ? -17.859 16.297 5.516 1 98.69 40 THR B O 1
ATOM 1927 N N . CYS B 1 41 ? -15.992 17.391 4.953 1 98.81 41 CYS B N 1
ATOM 1928 C CA . CYS B 1 41 ? -15.797 17.938 6.293 1 98.81 41 CYS B CA 1
ATOM 1929 C C . CYS B 1 41 ? -17.031 18.719 6.742 1 98.81 41 CYS B C 1
ATOM 1931 O O . CYS B 1 41 ? -17.484 18.562 7.879 1 98.81 41 CYS B O 1
ATOM 1933 N N . CYS B 1 42 ? -17.531 19.562 5.883 1 98.69 42 CYS B N 1
ATOM 1934 C CA . CYS B 1 42 ? -18.656 20.422 6.219 1 98.69 42 CYS B CA 1
ATOM 1935 C C . CYS B 1 42 ? -19.906 19.594 6.504 1 98.69 42 CYS B C 1
ATOM 1937 O O . CYS B 1 42 ? -20.672 19.906 7.41 1 98.69 42 CYS B O 1
ATOM 1939 N N . VAL B 1 43 ? -20.125 18.578 5.746 1 98.69 43 VAL B N 1
ATOM 1940 C CA . VAL B 1 43 ? -21.25 17.672 6.008 1 98.69 43 VAL B CA 1
ATOM 1941 C C . VAL B 1 43 ? -21.109 17.062 7.402 1 98.69 43 VAL B C 1
ATOM 1943 O O . VAL B 1 43 ? -22.062 17.047 8.18 1 98.69 43 VAL B O 1
ATOM 1946 N N . LEU B 1 44 ? -19.938 16.594 7.727 1 98.81 44 LEU B N 1
ATOM 1947 C CA . LEU B 1 44 ? -19.688 16 9.031 1 98.81 44 LEU B CA 1
ATOM 1948 C C . LEU B 1 44 ? -19.859 17.031 10.148 1 98.81 44 LEU B C 1
ATOM 1950 O O . LEU B 1 44 ? -20.406 16.719 11.211 1 98.81 44 LEU B O 1
ATOM 1954 N N . LYS B 1 45 ? -19.375 18.188 9.883 1 98.75 45 LYS B N 1
ATOM 1955 C CA . LYS B 1 45 ? -19.562 19.25 10.859 1 98.75 45 LYS B CA 1
ATOM 1956 C C . LYS B 1 45 ? -21.047 19.516 11.109 1 98.75 45 LYS B C 1
ATOM 1958 O O . LYS B 1 45 ? -21.469 19.609 12.266 1 98.75 45 LYS B O 1
ATOM 1963 N N . ASP B 1 46 ? -21.797 19.641 10.094 1 98.5 46 ASP B N 1
ATOM 1964 C CA . ASP B 1 46 ? -23.188 20.062 10.172 1 98.5 46 ASP B CA 1
ATOM 1965 C C . ASP B 1 46 ? -24.078 18.922 10.664 1 98.5 46 ASP B C 1
ATOM 1967 O O . ASP B 1 46 ? -24.969 19.125 11.492 1 98.5 46 ASP B O 1
ATOM 1971 N N . GLN B 1 47 ? -23.781 17.703 10.195 1 98.44 47 GLN B N 1
ATOM 1972 C CA . GLN B 1 47 ? -24.703 16.594 10.422 1 98.44 47 GLN B CA 1
ATOM 1973 C C . GLN B 1 47 ? -24.156 15.648 11.484 1 98.44 47 GLN B C 1
ATOM 1975 O O . GLN B 1 47 ? -24.906 14.828 12.023 1 98.44 47 GLN B O 1
ATOM 1980 N N . GLY B 1 48 ? -22.922 15.695 11.672 1 98.44 48 GLY B N 1
ATOM 1981 C CA . GLY B 1 48 ? -22.312 14.844 12.672 1 98.44 48 GLY B CA 1
ATOM 1982 C C . GLY B 1 48 ? -22.047 13.438 12.18 1 98.44 48 GLY B C 1
ATOM 1983 O O . GLY B 1 48 ? -21.438 12.625 12.883 1 98.44 48 GLY B O 1
ATOM 1984 N N . SER B 1 49 ? -22.547 13.133 11.039 1 98.44 49 SER B N 1
ATOM 1985 C CA . SER B 1 49 ? -22.344 11.805 10.469 1 98.44 49 SER B CA 1
ATOM 1986 C C . SER B 1 49 ? -22.422 11.844 8.945 1 98.44 49 SER B C 1
ATOM 1988 O O . SER B 1 49 ? -22.906 12.82 8.367 1 98.44 49 SER B O 1
ATOM 1990 N N . LEU B 1 50 ? -21.828 10.812 8.297 1 98.5 50 LEU B N 1
ATOM 1991 C CA . LEU B 1 50 ? -21.828 10.68 6.844 1 98.5 50 LEU B CA 1
ATOM 1992 C C . LEU B 1 50 ? -21.781 9.211 6.43 1 98.5 50 LEU B C 1
ATOM 1994 O O . LEU B 1 50 ? -20.953 8.445 6.938 1 98.5 50 LEU B O 1
ATOM 1998 N N . ASP B 1 51 ? -22.688 8.812 5.562 1 98.38 51 ASP B N 1
ATOM 1999 C CA . ASP B 1 51 ? -22.656 7.453 5.027 1 98.38 51 ASP B CA 1
ATOM 2000 C C . ASP B 1 51 ? -21.578 7.301 3.957 1 98.38 51 ASP B C 1
ATOM 2002 O O . ASP B 1 51 ? -21.391 8.188 3.127 1 98.38 51 ASP B O 1
ATOM 2006 N N . TYR B 1 52 ? -20.906 6.223 4.027 1 97.44 52 TYR B N 1
ATOM 2007 C CA . TYR B 1 52 ? -19.922 5.906 2.996 1 97.44 52 TYR B CA 1
ATOM 2008 C C . TYR B 1 52 ? -19.781 4.398 2.816 1 97.44 52 TYR B C 1
ATOM 2010 O O . TYR B 1 52 ? -20.469 3.623 3.486 1 97.44 52 TYR B O 1
ATOM 2018 N N . SER B 1 53 ? -18.938 4.004 1.838 1 97.75 53 SER B N 1
ATOM 2019 C CA . SER B 1 53 ? -18.703 2.582 1.608 1 97.75 53 SER B CA 1
ATOM 2020 C C . SER B 1 53 ? -17.219 2.289 1.465 1 97.75 53 SER B C 1
ATOM 2022 O O . SER B 1 53 ? -16.438 3.168 1.091 1 97.75 53 SER B O 1
ATOM 2024 N N . VAL B 1 54 ? -16.891 1.156 1.863 1 97.62 54 VAL B N 1
ATOM 2025 C CA . VAL B 1 54 ? -15.523 0.696 1.65 1 97.62 54 VAL B CA 1
ATOM 2026 C C . VAL B 1 54 ? -15.523 -0.495 0.694 1 97.62 54 VAL B C 1
ATOM 2028 O O . VAL B 1 54 ? -16.406 -1.356 0.765 1 97.62 54 VAL B O 1
ATOM 2031 N N . GLN B 1 55 ? -14.531 -0.546 -0.142 1 97.44 55 GLN B N 1
ATOM 2032 C CA . GLN B 1 55 ? -14.43 -1.604 -1.142 1 97.44 55 GLN B CA 1
ATOM 2033 C C . GLN B 1 55 ? -13.914 -2.9 -0.519 1 97.44 55 GLN B C 1
ATOM 2035 O O . GLN B 1 55 ? -12.945 -2.887 0.241 1 97.44 55 GLN B O 1
ATOM 2040 N N . ASP B 1 56 ? -14.531 -4.004 -0.835 1 97.88 56 ASP B N 1
ATOM 2041 C CA . ASP B 1 56 ? -14.117 -5.305 -0.323 1 97.88 56 ASP B CA 1
ATOM 2042 C C . ASP B 1 56 ? -13.422 -6.125 -1.409 1 97.88 56 ASP B C 1
ATOM 2044 O O . ASP B 1 56 ? -12.25 -6.48 -1.275 1 97.88 56 ASP B O 1
ATOM 2048 N N . GLU B 1 57 ? -14.164 -6.387 -2.523 1 98.25 57 GLU B N 1
ATOM 2049 C CA . GLU B 1 57 ? -13.703 -7.188 -3.652 1 98.25 57 GLU B CA 1
ATOM 2050 C C . GLU B 1 57 ? -14.391 -6.762 -4.949 1 98.25 57 GLU B C 1
ATOM 2052 O O . GLU B 1 57 ? -15.602 -6.91 -5.09 1 98.25 57 GLU B O 1
ATOM 2057 N N . GLY B 1 58 ? -13.531 -6.328 -5.91 1 96.81 58 GLY B N 1
ATOM 2058 C CA . GLY B 1 58 ? -14.148 -5.812 -7.117 1 96.81 58 GLY B CA 1
ATOM 2059 C C . GLY B 1 58 ? -15.172 -4.727 -6.848 1 96.81 58 GLY B C 1
ATOM 2060 O O . GLY B 1 58 ? -14.859 -3.719 -6.207 1 96.81 58 GLY B O 1
ATOM 2061 N N . ASP B 1 59 ? -16.422 -4.984 -7.234 1 97.12 59 ASP B N 1
ATOM 2062 C CA . ASP B 1 59 ? -17.5 -4.016 -7.066 1 97.12 59 ASP B CA 1
ATOM 2063 C C . ASP B 1 59 ? -18.234 -4.238 -5.75 1 97.12 59 ASP B C 1
ATOM 2065 O O . ASP B 1 59 ? -19.141 -3.479 -5.406 1 97.12 59 ASP B O 1
ATOM 2069 N N . LEU B 1 60 ? -17.859 -5.258 -5.078 1 98.19 60 LEU B N 1
ATOM 2070 C CA . LEU B 1 60 ? -18.5 -5.504 -3.789 1 98.19 60 LEU B CA 1
ATOM 2071 C C . LEU B 1 60 ? -17.953 -4.555 -2.725 1 98.19 60 LEU B C 1
ATOM 2073 O O . LEU B 1 60 ? -16.75 -4.332 -2.646 1 98.19 60 LEU B O 1
ATOM 2077 N N . SER B 1 61 ? -18.875 -4.008 -1.958 1 97.94 61 SER B N 1
ATOM 2078 C CA . SER B 1 61 ? -18.5 -3.043 -0.931 1 97.94 61 SER B CA 1
ATOM 2079 C C . SER B 1 61 ? -19.344 -3.225 0.332 1 97.94 61 SER B C 1
ATOM 2081 O O . SER B 1 61 ? -20.375 -3.9 0.31 1 97.94 61 SER B O 1
ATOM 2083 N N . THR B 1 62 ? -18.859 -2.75 1.409 1 98.19 62 THR B N 1
ATOM 2084 C CA . THR B 1 62 ? -19.562 -2.686 2.684 1 98.19 62 THR B CA 1
ATOM 2085 C C . THR B 1 62 ? -20 -1.253 2.99 1 98.19 62 THR B C 1
ATOM 2087 O O . THR B 1 62 ? -19.203 -0.319 2.855 1 98.19 62 THR B O 1
ATOM 2090 N N . GLN B 1 63 ? -21.219 -1.095 3.332 1 98.12 63 GLN B N 1
ATOM 2091 C CA . GLN B 1 63 ? -21.734 0.211 3.734 1 98.12 63 GLN B CA 1
ATOM 2092 C C . GLN B 1 63 ? -21.375 0.517 5.188 1 98.12 63 GLN B C 1
ATOM 2094 O O . GLN B 1 63 ? -21.531 -0.337 6.062 1 98.12 63 GLN B O 1
ATOM 2099 N N . LEU B 1 64 ? -20.828 1.698 5.352 1 98.19 64 LEU B N 1
ATOM 2100 C CA . LEU B 1 64 ? -20.453 2.146 6.691 1 98.19 64 LEU B CA 1
ATOM 2101 C C . LEU B 1 64 ? -20.953 3.562 6.949 1 98.19 64 LEU B C 1
ATOM 2103 O O . LEU B 1 64 ? -21.516 4.199 6.055 1 98.19 64 LEU B O 1
ATOM 2107 N N . LYS B 1 65 ? -20.891 3.975 8.227 1 98.12 65 LYS B N 1
ATOM 2108 C CA . LYS B 1 65 ? -21.234 5.336 8.625 1 98.12 65 LYS B CA 1
ATOM 2109 C C . LYS B 1 65 ? -20.125 5.977 9.445 1 98.12 65 LYS B C 1
ATOM 2111 O O . LYS B 1 65 ? -19.672 5.398 10.43 1 98.12 65 LYS B O 1
ATOM 2116 N N . ALA B 1 66 ? -19.578 7.086 8.953 1 98.25 66 ALA B N 1
ATOM 2117 C CA . ALA B 1 66 ? -18.656 7.891 9.75 1 98.25 66 ALA B CA 1
ATOM 2118 C C . ALA B 1 66 ? -19.406 8.75 10.758 1 98.25 66 ALA B C 1
ATOM 2120 O O . ALA B 1 66 ? -20.375 9.438 10.398 1 98.25 66 ALA B O 1
ATOM 2121 N N . ILE B 1 67 ? -19 8.688 11.969 1 98.5 67 ILE B N 1
ATOM 2122 C CA . ILE B 1 67 ? -19.703 9.438 13.016 1 98.5 67 ILE B CA 1
ATOM 2123 C C . ILE B 1 67 ? -18.688 10.266 13.812 1 98.5 67 ILE B C 1
ATOM 2125 O O . ILE B 1 67 ? -17.703 9.734 14.305 1 98.5 67 ILE B O 1
ATOM 2129 N N . VAL B 1 68 ? -18.984 11.57 13.875 1 98.69 68 VAL B N 1
ATOM 2130 C CA . VAL B 1 68 ? -18.203 12.406 14.781 1 98.69 68 VAL B CA 1
ATOM 2131 C C . VAL B 1 68 ? -18.578 12.102 16.219 1 98.69 68 VAL B C 1
ATOM 2133 O O . VAL B 1 68 ? -19.766 12.055 16.562 1 98.69 68 VAL B O 1
ATOM 2136 N N . ASP B 1 69 ? -17.547 11.859 17.031 1 98.5 69 ASP B N 1
ATOM 2137 C CA . ASP B 1 69 ? -17.812 11.648 18.453 1 98.5 69 ASP B CA 1
ATOM 2138 C C . ASP B 1 69 ? -18.734 12.727 19 1 98.5 69 ASP B C 1
ATOM 2140 O O . ASP B 1 69 ? -18.422 13.922 18.938 1 98.5 69 ASP B O 1
ATOM 2144 N N . PRO B 1 70 ? -19.828 12.352 19.562 1 97.75 70 PRO B N 1
ATOM 2145 C CA . PRO B 1 70 ? -20.828 13.344 20 1 97.75 70 PRO B CA 1
ATOM 2146 C C . PRO B 1 70 ? -20.328 14.234 21.125 1 97.75 70 PRO B C 1
ATOM 2148 O O . PRO B 1 70 ? -20.922 15.273 21.406 1 97.75 70 PRO B O 1
ATOM 2151 N N . THR B 1 71 ? -19.312 13.805 21.75 1 98.38 71 THR B N 1
ATOM 2152 C CA . THR B 1 71 ? -18.781 14.617 22.844 1 98.38 71 THR B CA 1
ATOM 2153 C C . THR B 1 71 ? -17.984 15.797 22.297 1 98.38 71 THR B C 1
ATOM 2155 O O . THR B 1 71 ? -17.641 16.719 23.047 1 98.38 71 THR B O 1
ATOM 2158 N N . ILE B 1 72 ? -17.719 15.852 21.062 1 98.69 72 ILE B N 1
ATOM 2159 C CA . ILE B 1 72 ? -16.953 16.938 20.438 1 98.69 72 ILE B CA 1
ATOM 2160 C C . ILE B 1 72 ? -17.891 18.078 20.078 1 98.69 72 ILE B C 1
ATOM 2162 O O . ILE B 1 72 ? -18.938 17.875 19.469 1 98.69 72 ILE B O 1
ATOM 2166 N N . ASP B 1 73 ? -17.531 19.312 20.516 1 98.56 73 ASP B N 1
ATOM 2167 C CA . ASP B 1 73 ? -18.281 20.5 20.125 1 98.56 73 ASP B CA 1
ATOM 2168 C C . ASP B 1 73 ? -17.953 20.922 18.688 1 98.56 73 ASP B C 1
ATOM 2170 O O . ASP B 1 73 ? -16.969 21.641 18.469 1 98.56 73 ASP B O 1
ATOM 2174 N N . ARG B 1 74 ? -18.766 20.578 17.766 1 98.5 74 ARG B N 1
ATOM 2175 C CA . ARG B 1 74 ? -18.516 20.766 16.344 1 98.5 74 ARG B CA 1
ATOM 2176 C C . ARG B 1 74 ? -18.609 22.234 15.953 1 98.5 74 ARG B C 1
ATOM 2178 O O . ARG B 1 74 ? -18.188 22.625 14.859 1 98.5 74 ARG B O 1
ATOM 2185 N N . THR B 1 75 ? -19.125 23.078 16.766 1 98.25 75 THR B N 1
ATOM 2186 C CA . THR B 1 75 ? -19.219 24.5 16.469 1 98.25 75 THR B CA 1
ATOM 2187 C C . THR B 1 75 ? -17.844 25.156 16.547 1 98.25 75 THR B C 1
ATOM 2189 O O . THR B 1 75 ? -17.656 26.297 16.078 1 98.25 75 THR B O 1
ATOM 2192 N N . ARG B 1 76 ? -16.891 24.453 17.109 1 98.62 76 ARG B N 1
ATOM 2193 C CA . ARG B 1 76 ? -15.555 25.016 17.297 1 98.62 76 ARG B CA 1
ATOM 2194 C C . ARG B 1 76 ? -14.711 24.828 16.031 1 98.62 76 ARG B C 1
ATOM 2196 O O . ARG B 1 76 ? -13.602 25.375 15.945 1 98.62 76 ARG B O 1
ATOM 2203 N N . VAL B 1 77 ? -15.234 24.094 15.055 1 98.75 77 VAL B N 1
ATOM 2204 C CA . VAL B 1 77 ? -14.383 23.75 13.922 1 98.75 77 VAL B CA 1
ATOM 2205 C C . VAL B 1 77 ? -14.836 24.531 12.688 1 98.75 77 VAL B C 1
ATOM 2207 O O . VAL B 1 77 ? -16.031 24.797 12.516 1 98.75 77 VAL B O 1
ATOM 2210 N N . HIS B 1 78 ? -13.898 24.906 11.914 1 98.44 78 HIS B N 1
ATOM 2211 C CA . HIS B 1 78 ? -14.102 25.578 10.633 1 98.44 78 HIS B CA 1
ATOM 2212 C C . HIS B 1 78 ? -13.227 24.953 9.547 1 98.44 78 HIS B C 1
ATOM 2214 O O . HIS B 1 78 ? -12.062 24.625 9.789 1 98.44 78 HIS B O 1
ATOM 2220 N N . PHE B 1 79 ? -13.891 24.766 8.383 1 98.75 79 PHE B N 1
ATOM 2221 C CA . PHE B 1 79 ? -13.156 24.172 7.273 1 98.75 79 PHE B CA 1
ATOM 2222 C C . PHE B 1 79 ? -13.133 25.125 6.078 1 98.75 79 PHE B C 1
ATOM 2224 O O . PHE B 1 79 ? -14.133 25.766 5.777 1 98.75 79 PHE B O 1
ATOM 2231 N N . GLN B 1 80 ? -12.047 25.172 5.395 1 97.88 80 GLN B N 1
ATOM 2232 C CA . GLN B 1 80 ? -11.961 25.953 4.168 1 97.88 80 GLN B CA 1
ATOM 2233 C C . GLN B 1 80 ? -10.922 25.359 3.213 1 97.88 80 GLN B C 1
ATOM 2235 O O . GLN B 1 80 ? -9.93 24.781 3.65 1 97.88 80 GLN B O 1
ATOM 2240 N N . GLN B 1 81 ? -11.227 25.5 1.917 1 98.25 81 GLN B N 1
ATOM 2241 C CA . GLN B 1 81 ? -10.258 25.094 0.907 1 98.25 81 GLN B CA 1
ATOM 2242 C C . GLN B 1 81 ? -9.086 26.078 0.848 1 98.25 81 GLN B C 1
ATOM 2244 O O . GLN B 1 81 ? -9.273 27.281 1.014 1 98.25 81 GLN B O 1
ATOM 2249 N N . GLY B 1 82 ? -7.891 25.578 0.616 1 97.81 82 GLY B N 1
ATOM 2250 C CA . GLY B 1 82 ? -6.723 26.438 0.507 1 97.81 82 GLY B CA 1
ATOM 2251 C C . GLY B 1 82 ? -5.469 25.688 0.087 1 97.81 82 GLY B C 1
ATOM 2252 O O . GLY B 1 82 ? -5.461 24.469 0.039 1 97.81 82 GLY B O 1
ATOM 2253 N N . ASP B 1 83 ? -4.488 26.5 -0.192 1 98.12 83 ASP B N 1
ATOM 2254 C CA . ASP B 1 83 ? -3.18 26.016 -0.628 1 98.12 83 ASP B CA 1
ATOM 2255 C C . ASP B 1 83 ? -2.133 26.203 0.468 1 98.12 83 ASP B C 1
ATOM 2257 O O . ASP B 1 83 ? -1.804 27.328 0.833 1 98.12 83 ASP B O 1
ATOM 2261 N N . ALA B 1 84 ? -1.627 25.078 0.964 1 98 84 ALA B N 1
ATOM 2262 C CA . ALA B 1 84 ? -0.633 25.109 2.033 1 98 84 ALA B CA 1
ATOM 2263 C C . ALA B 1 84 ? 0.557 25.984 1.648 1 98 84 ALA B C 1
ATOM 2265 O O . ALA B 1 84 ? 1.208 26.578 2.514 1 98 84 ALA B O 1
ATOM 2266 N N . CYS B 1 85 ? 0.854 26.047 0.341 1 97.94 85 CYS B N 1
ATOM 2267 C CA . CYS B 1 85 ? 2.018 26.781 -0.139 1 97.94 85 CYS B CA 1
ATOM 2268 C C . CYS B 1 85 ? 1.688 28.266 -0.342 1 97.94 85 CYS B C 1
ATOM 2270 O O . CYS B 1 85 ? 2.564 29.062 -0.679 1 97.94 85 CYS B O 1
ATOM 2272 N N . ASN B 1 86 ? 0.438 28.562 -0.219 1 97.19 86 ASN B N 1
ATOM 2273 C CA . ASN B 1 86 ? -0.003 29.938 -0.437 1 97.19 86 ASN B CA 1
ATOM 2274 C C . ASN B 1 86 ? -1.173 30.297 0.473 1 97.19 86 ASN B C 1
ATOM 2276 O O . ASN B 1 86 ? -2.238 30.688 -0.005 1 97.19 86 ASN B O 1
ATOM 2280 N N . LEU B 1 87 ? -0.967 30.281 1.762 1 96.56 87 LEU B N 1
ATOM 2281 C CA . LEU B 1 87 ? -1.987 30.609 2.752 1 96.56 87 LEU B CA 1
ATOM 2282 C C . LEU B 1 87 ? -2.154 32.125 2.879 1 96.56 87 LEU B C 1
ATOM 2284 O O . LEU B 1 87 ? -1.19 32.875 2.717 1 96.56 87 LEU B O 1
ATOM 2288 N N . PRO B 1 88 ? -3.348 32.531 3.244 1 92.94 88 PRO B N 1
ATOM 2289 C CA . PRO B 1 88 ? -3.543 33.969 3.434 1 92.94 88 PRO B CA 1
ATOM 2290 C C . PRO B 1 88 ? -2.617 34.562 4.496 1 92.94 88 PRO B C 1
ATOM 2292 O O . PRO B 1 88 ? -2.4 33.938 5.543 1 92.94 88 PRO B O 1
ATOM 2295 N N . LEU B 1 89 ? -2.188 35.781 4.262 1 90.69 89 LEU B N 1
ATOM 2296 C CA . LEU B 1 89 ? -1.233 36.438 5.16 1 90.69 89 LEU B CA 1
ATOM 2297 C C . LEU B 1 89 ? -1.913 36.844 6.453 1 90.69 89 LEU B C 1
ATOM 2299 O O . LEU B 1 89 ? -1.255 37 7.484 1 90.69 89 LEU B O 1
ATOM 2303 N N . ASP B 1 90 ? -3.184 37 6.363 1 92.88 90 ASP B N 1
ATOM 2304 C CA . ASP B 1 90 ? -3.895 37.531 7.52 1 92.88 90 ASP B CA 1
ATOM 2305 C C . ASP B 1 90 ? -4.621 36.438 8.281 1 92.88 90 ASP B C 1
ATOM 2307 O O . ASP B 1 90 ? -5.57 36.688 9.023 1 92.88 90 ASP B O 1
ATOM 2311 N N . ILE B 1 91 ? -4.23 35.219 8.125 1 95.06 91 ILE B N 1
ATOM 2312 C CA . ILE B 1 91 ? -4.914 34.094 8.727 1 95.06 91 ILE B CA 1
ATOM 2313 C C . ILE B 1 91 ? -4.633 34.062 10.227 1 95.06 91 ILE B C 1
ATOM 2315 O O . ILE B 1 91 ? -5.352 33.406 10.984 1 95.06 91 ILE B O 1
ATOM 2319 N N . GLY B 1 92 ? -3.619 34.812 10.719 1 95.38 92 GLY B N 1
ATOM 2320 C CA . GLY B 1 92 ? -3.289 34.906 12.133 1 95.38 92 GLY B CA 1
ATOM 2321 C C . GLY B 1 92 ? -2.369 33.781 12.602 1 95.38 92 GLY B C 1
ATOM 2322 O O . GLY B 1 92 ? -1.768 33.094 11.789 1 95.38 92 GLY B O 1
ATOM 2323 N N . GLN B 1 93 ? -2.238 33.75 14 1 97.31 93 GLN B N 1
ATOM 2324 C CA . GLN B 1 93 ? -1.346 32.75 14.594 1 97.31 93 GLN B CA 1
ATOM 2325 C C . GLN B 1 93 ? -2.131 31.719 15.375 1 97.31 93 GLN B C 1
ATOM 2327 O O . GLN B 1 93 ? -3.252 31.969 15.82 1 97.31 93 GLN B O 1
ATOM 2332 N N . PHE B 1 94 ? -1.515 30.656 15.555 1 98.56 94 PHE B N 1
ATOM 2333 C CA . PHE B 1 94 ? -2.152 29.5 16.172 1 98.56 94 PHE B CA 1
ATOM 2334 C C . PHE B 1 94 ? -1.284 28.938 17.297 1 98.56 94 PHE B C 1
ATOM 2336 O O . PHE B 1 94 ? -0.055 29 17.234 1 98.56 94 PHE B O 1
ATOM 2343 N N . GLY B 1 95 ? -1.978 28.438 18.281 1 98.56 95 GLY B N 1
ATOM 2344 C CA . GLY B 1 95 ? -1.26 27.766 19.359 1 98.56 95 GLY B CA 1
ATOM 2345 C C . GLY B 1 95 ? -0.797 26.375 18.969 1 98.56 95 GLY B C 1
ATOM 2346 O O . GLY B 1 95 ? 0.113 25.812 19.594 1 98.56 95 GLY B O 1
ATOM 2347 N N . CYS B 1 96 ? -1.43 25.797 18.031 1 98.75 96 CYS B N 1
ATOM 2348 C CA . CYS B 1 96 ? -1.083 24.484 17.516 1 98.75 96 CYS B CA 1
ATOM 2349 C C . CYS B 1 96 ? -1.294 24.391 16.016 1 98.75 96 CYS B C 1
ATOM 2351 O O . CYS B 1 96 ? -2.352 24.766 15.508 1 98.75 96 CYS B O 1
ATOM 2353 N N . VAL B 1 97 ? -0.264 23.969 15.344 1 98.88 97 VAL B N 1
ATOM 2354 C CA . VAL B 1 97 ? -0.361 23.703 13.914 1 98.88 97 VAL B CA 1
ATOM 2355 C C . VAL B 1 97 ? 0.028 22.266 13.617 1 98.88 97 VAL B C 1
ATOM 2357 O O . VAL B 1 97 ? 1.056 21.781 14.102 1 98.88 97 VAL B O 1
ATOM 2360 N N . VAL B 1 98 ? -0.837 21.594 12.883 1 98.81 98 VAL B N 1
ATOM 2361 C CA . VAL B 1 98 ? -0.592 20.219 12.469 1 98.81 98 VAL B CA 1
ATOM 2362 C C . VAL B 1 98 ? -0.519 20.156 10.945 1 98.81 98 VAL B C 1
ATOM 2364 O O . VAL B 1 98 ? -1.326 20.766 10.25 1 98.81 98 VAL B O 1
ATOM 2367 N N . ALA B 1 99 ? 0.406 19.469 10.422 1 98.81 99 ALA B N 1
ATOM 2368 C CA . ALA B 1 99 ? 0.529 19.109 9.016 1 98.81 99 ALA B CA 1
ATOM 2369 C C . ALA B 1 99 ? 0.95 17.641 8.867 1 98.81 99 ALA B C 1
ATOM 2371 O O . ALA B 1 99 ? 2.143 17.328 8.906 1 98.81 99 ALA B O 1
ATOM 2372 N N . ALA B 1 100 ? -0.02 16.812 8.711 1 98.19 100 ALA B N 1
ATOM 2373 C CA . ALA B 1 100 ? 0.221 15.367 8.742 1 98.19 100 ALA B CA 1
ATOM 2374 C C . ALA B 1 100 ? 0.287 14.789 7.336 1 98.19 100 ALA B C 1
ATOM 2376 O O . ALA B 1 100 ? -0.667 14.906 6.562 1 98.19 100 ALA B O 1
ATOM 2377 N N . ASN B 1 101 ? 1.436 14.141 7.047 1 97.69 101 ASN B N 1
ATOM 2378 C CA . ASN B 1 101 ? 1.627 13.469 5.766 1 97.69 101 ASN B CA 1
ATOM 2379 C C . ASN B 1 101 ? 1.34 14.406 4.598 1 97.69 101 ASN B C 1
ATOM 2381 O O . ASN B 1 101 ? 0.631 14.039 3.658 1 97.69 101 ASN B O 1
ATOM 2385 N N . LEU B 1 102 ? 1.939 15.57 4.645 1 98.25 102 LEU B N 1
ATOM 2386 C CA . LEU B 1 102 ? 1.608 16.641 3.717 1 98.25 102 LEU B CA 1
ATOM 2387 C C . LEU B 1 102 ? 2.832 17.062 2.902 1 98.25 102 LEU B C 1
ATOM 2389 O O . LEU B 1 102 ? 2.758 17.172 1.676 1 98.25 102 LEU B O 1
ATOM 2393 N N . THR B 1 103 ? 3.994 17.234 3.535 1 98.31 103 THR B N 1
ATOM 2394 C CA . THR B 1 103 ? 5.141 17.938 2.971 1 98.31 103 THR B CA 1
ATOM 2395 C C . THR B 1 103 ? 5.602 17.266 1.677 1 98.31 103 THR B C 1
ATOM 2397 O O . THR B 1 103 ? 5.949 17.953 0.71 1 98.31 103 THR B O 1
ATOM 2400 N N . CYS B 1 104 ? 5.59 15.93 1.613 1 98.19 104 CYS B N 1
ATOM 2401 C CA . CYS B 1 104 ? 6.094 15.234 0.434 1 98.19 104 CYS B CA 1
ATOM 2402 C C . CYS B 1 104 ? 5.055 15.227 -0.681 1 98.19 104 CYS B C 1
ATOM 2404 O O . CYS B 1 104 ? 5.285 14.656 -1.747 1 98.19 104 CYS B O 1
ATOM 2406 N N . ARG B 1 105 ? 3.939 15.898 -0.45 1 97.94 105 ARG B N 1
ATOM 2407 C CA . ARG B 1 105 ? 2.879 15.984 -1.448 1 97.94 105 ARG B CA 1
ATOM 2408 C C . ARG B 1 105 ? 2.717 17.422 -1.946 1 97.94 105 ARG B C 1
ATOM 2410 O O . ARG B 1 105 ? 1.799 17.719 -2.713 1 97.94 105 ARG B O 1
ATOM 2417 N N . LEU B 1 106 ? 3.533 18.281 -1.5 1 98.62 106 LEU B N 1
ATOM 2418 C CA . LEU B 1 106 ? 3.457 19.688 -1.894 1 98.62 106 LEU B CA 1
ATOM 2419 C C . LEU B 1 106 ? 4.383 19.969 -3.072 1 98.62 106 LEU B C 1
ATOM 2421 O O . LEU B 1 106 ? 5.508 19.469 -3.117 1 98.62 106 LEU B O 1
ATOM 2425 N N . PRO B 1 107 ? 3.947 20.797 -3.98 1 98.19 107 PRO B N 1
ATOM 2426 C CA . PRO B 1 107 ? 4.844 21.172 -5.078 1 98.19 107 PRO B CA 1
ATOM 2427 C C . PRO B 1 107 ? 6.086 21.922 -4.594 1 98.19 107 PRO B C 1
ATOM 2429 O O . PRO B 1 107 ? 7.168 21.766 -5.164 1 98.19 107 PRO B O 1
ATOM 2432 N N . ASN B 1 108 ? 5.883 22.75 -3.572 1 98.31 108 ASN B N 1
ATOM 2433 C CA . ASN B 1 108 ? 6.996 23.453 -2.951 1 98.31 108 ASN B CA 1
ATOM 2434 C C . ASN B 1 108 ? 6.891 23.438 -1.43 1 98.31 108 ASN B C 1
ATOM 2436 O O . ASN B 1 108 ? 6.441 24.422 -0.823 1 98.31 108 ASN B O 1
ATOM 2440 N N . PRO B 1 109 ? 7.398 22.422 -0.829 1 98.69 109 PRO B N 1
ATOM 2441 C CA . PRO B 1 109 ? 7.277 22.328 0.627 1 98.69 109 PRO B CA 1
ATOM 2442 C C . PRO B 1 109 ? 8 23.453 1.36 1 98.69 109 PRO B C 1
ATOM 2444 O O . PRO B 1 109 ? 7.648 23.781 2.496 1 98.69 109 PRO B O 1
ATOM 2447 N N . TYR B 1 110 ? 8.953 24.094 0.734 1 98.62 110 TYR B N 1
ATOM 2448 C CA . TYR B 1 110 ? 9.68 25.188 1.359 1 98.62 110 TYR B CA 1
ATOM 2449 C C . TYR B 1 110 ? 8.773 26.375 1.604 1 98.62 110 TYR B C 1
ATOM 2451 O O . TYR B 1 110 ? 8.891 27.062 2.623 1 98.62 110 TYR B O 1
ATOM 2459 N N . ASP B 1 111 ? 7.902 26.625 0.674 1 98.19 111 ASP B N 1
ATOM 2460 C CA . ASP B 1 111 ? 6.953 27.719 0.852 1 98.19 111 ASP B CA 1
ATOM 2461 C C . ASP B 1 111 ? 6.129 27.531 2.123 1 98.19 111 ASP B C 1
ATOM 2463 O O . ASP B 1 111 ? 5.922 28.484 2.881 1 98.19 111 ASP B O 1
ATOM 2467 N N . PHE B 1 112 ? 5.703 26.375 2.363 1 98.56 112 PHE B N 1
ATOM 2468 C CA . PHE B 1 112 ? 4.914 26.047 3.545 1 98.56 112 PHE B CA 1
ATOM 2469 C C . PHE B 1 112 ? 5.762 26.156 4.809 1 98.56 112 PHE B C 1
ATOM 2471 O O . PHE B 1 112 ? 5.383 26.844 5.758 1 98.56 112 PHE B O 1
ATOM 2478 N N . LEU B 1 113 ? 6.887 25.531 4.766 1 98.75 113 LEU B N 1
ATOM 2479 C CA . LEU B 1 113 ? 7.742 25.484 5.945 1 98.75 113 LEU B CA 1
ATOM 2480 C C . LEU B 1 113 ? 8.18 26.891 6.352 1 98.75 113 LEU B C 1
ATOM 2482 O O . LEU B 1 113 ? 8.242 27.203 7.543 1 98.75 113 LEU B O 1
ATOM 2486 N N . ASN B 1 114 ? 8.469 27.703 5.398 1 97.75 114 ASN B N 1
ATOM 2487 C CA . ASN B 1 114 ? 8.93 29.062 5.672 1 97.75 114 ASN B CA 1
ATOM 2488 C C . ASN B 1 114 ? 7.812 29.938 6.25 1 97.75 114 ASN B C 1
ATOM 2490 O O . ASN B 1 114 ? 8.07 31 6.816 1 97.75 114 ASN B O 1
ATOM 2494 N N . ARG B 1 115 ? 6.617 29.516 6.098 1 97.75 115 ARG B N 1
ATOM 2495 C CA . ARG B 1 115 ? 5.461 30.219 6.625 1 97.75 115 ARG B CA 1
ATOM 2496 C C . ARG B 1 115 ? 5.227 29.875 8.094 1 97.75 115 ARG B C 1
ATOM 2498 O O . ARG B 1 115 ? 4.578 30.641 8.82 1 97.75 115 ARG B O 1
ATOM 2505 N N . LEU B 1 116 ? 5.746 28.844 8.594 1 98.44 116 LEU B N 1
ATOM 2506 C CA . LEU B 1 116 ? 5.387 28.25 9.875 1 98.44 116 LEU B CA 1
ATOM 2507 C C . LEU B 1 116 ? 5.723 29.188 11.031 1 98.44 116 LEU B C 1
ATOM 2509 O O . LEU B 1 116 ? 4.938 29.328 11.969 1 98.44 116 LEU B O 1
ATOM 2513 N N . PRO B 1 117 ? 6.895 29.938 10.984 1 97.69 117 PRO B N 1
ATOM 2514 C CA . PRO B 1 117 ? 7.191 30.844 12.102 1 97.69 117 PRO B CA 1
ATOM 2515 C C . PRO B 1 117 ? 6.141 31.938 12.273 1 97.69 117 PRO B C 1
ATOM 2517 O O . PRO B 1 117 ? 5.949 32.438 13.383 1 97.69 117 PRO B O 1
ATOM 2520 N N . ASN B 1 118 ? 5.445 32.219 11.18 1 96.25 118 ASN B N 1
ATOM 2521 C CA . ASN B 1 118 ? 4.391 33.25 11.25 1 96.25 118 ASN B CA 1
ATOM 2522 C C . ASN B 1 118 ? 3.041 32.594 11.586 1 96.25 118 ASN B C 1
ATOM 2524 O O . ASN B 1 118 ? 2.1 33.312 11.961 1 96.25 118 ASN B O 1
ATOM 2528 N N . LEU B 1 119 ? 2.908 31.344 11.469 1 97.94 119 LEU B N 1
ATOM 2529 C CA . LEU B 1 119 ? 1.645 30.656 11.695 1 97.94 119 LEU B CA 1
ATOM 2530 C C . LEU B 1 119 ? 1.546 30.172 13.133 1 97.94 119 LEU B C 1
ATOM 2532 O O . LEU B 1 119 ? 0.464 30.188 13.727 1 97.94 119 LEU B O 1
ATOM 2536 N N . VAL B 1 120 ? 2.668 29.703 13.625 1 98.62 120 VAL B N 1
ATOM 2537 C CA . VAL B 1 120 ? 2.693 29.172 14.992 1 98.62 120 VAL B CA 1
ATOM 2538 C C . VAL B 1 120 ? 3.084 30.297 15.961 1 98.62 120 VAL B C 1
ATOM 2540 O O . VAL B 1 120 ? 4.129 30.922 15.797 1 98.62 120 VAL B O 1
ATOM 2543 N N . ALA B 1 121 ? 2.303 30.5 16.984 1 98.38 121 ALA B N 1
ATOM 2544 C CA . ALA B 1 121 ? 2.6 31.531 17.984 1 98.38 121 ALA B CA 1
ATOM 2545 C C . ALA B 1 121 ? 3.789 31.109 18.844 1 98.38 121 ALA B C 1
ATOM 2547 O O . ALA B 1 121 ? 4.027 29.922 19.062 1 98.38 121 ALA B O 1
ATOM 2548 N N . PRO B 1 122 ? 4.527 32.188 19.344 1 98.06 122 PRO B N 1
ATOM 2549 C CA . PRO B 1 122 ? 5.578 31.828 20.297 1 98.06 122 PRO B CA 1
ATOM 2550 C C . PRO B 1 122 ? 5.07 30.953 21.453 1 98.06 122 PRO B C 1
ATOM 2552 O O . PRO B 1 122 ? 4.016 31.234 22.016 1 98.06 122 PRO B O 1
ATOM 2555 N N . GLY B 1 123 ? 5.754 29.906 21.672 1 98.06 123 GLY B N 1
ATOM 2556 C CA . GLY B 1 123 ? 5.34 28.969 22.688 1 98.06 123 GLY B CA 1
ATOM 2557 C C . GLY B 1 123 ? 4.352 27.938 22.172 1 98.06 123 GLY B C 1
ATOM 2558 O O . GLY B 1 123 ? 4.012 26.984 22.891 1 98.06 123 GLY B O 1
ATOM 2559 N N . GLY B 1 124 ? 3.916 28.109 20.938 1 98.5 124 GLY B N 1
ATOM 2560 C CA . GLY B 1 124 ? 2.975 27.188 20.328 1 98.5 124 GLY B CA 1
ATOM 2561 C C . GLY B 1 124 ? 3.631 25.906 19.828 1 98.5 124 GLY B C 1
ATOM 2562 O O . GLY B 1 124 ? 4.859 25.797 19.828 1 98.5 124 GLY B O 1
ATOM 2563 N N . ILE B 1 125 ? 2.771 24.953 19.422 1 98.31 125 ILE B N 1
ATOM 2564 C CA . ILE B 1 125 ? 3.24 23.609 19.062 1 98.31 125 ILE B CA 1
ATOM 2565 C C . ILE B 1 125 ? 3.047 23.406 17.562 1 98.31 125 ILE B C 1
ATOM 2567 O O . ILE B 1 125 ? 2.014 23.781 17 1 98.31 125 ILE B O 1
ATOM 2571 N N . LEU B 1 126 ? 4.031 22.812 16.953 1 98.88 126 LEU B N 1
ATOM 2572 C CA . LEU B 1 126 ? 3.984 22.344 15.578 1 98.88 126 LEU B CA 1
ATOM 2573 C C . LEU B 1 126 ? 4.18 20.844 15.508 1 98.88 126 LEU B C 1
ATOM 2575 O O . LEU B 1 126 ? 5.16 20.312 16.031 1 98.88 126 LEU B O 1
ATOM 2579 N N . MET B 1 127 ? 3.25 20.141 14.93 1 98.81 127 MET B N 1
ATOM 2580 C CA . MET B 1 127 ? 3.391 18.719 14.672 1 98.81 127 MET B CA 1
ATOM 2581 C C . MET B 1 127 ? 3.453 18.438 13.18 1 98.81 127 MET B C 1
ATOM 2583 O O . MET B 1 127 ? 2.543 18.797 12.43 1 98.81 127 MET B O 1
ATOM 2587 N N . LEU B 1 128 ? 4.52 17.797 12.758 1 98.81 128 LEU B N 1
ATOM 2588 C CA . LEU B 1 128 ? 4.695 17.391 11.375 1 98.81 128 LEU B CA 1
ATOM 2589 C C . LEU B 1 128 ? 4.832 15.867 11.266 1 98.81 128 LEU B C 1
ATOM 2591 O O . LEU B 1 128 ? 5.531 15.25 12.07 1 98.81 128 LEU B O 1
ATOM 2595 N N . THR B 1 129 ? 4.125 15.25 10.367 1 98.5 129 THR B N 1
ATOM 2596 C CA . THR B 1 129 ? 4.375 13.852 10.031 1 98.5 129 THR B CA 1
ATOM 2597 C C . THR B 1 129 ? 4.594 13.688 8.523 1 98.5 129 THR B C 1
ATOM 2599 O O . THR B 1 129 ? 4.027 14.438 7.727 1 98.5 129 THR B O 1
ATOM 2602 N N . THR B 1 130 ? 5.418 12.797 8.133 1 98.44 130 THR B N 1
ATOM 2603 C CA . THR B 1 130 ? 5.684 12.531 6.727 1 98.44 130 THR B CA 1
ATOM 2604 C C . THR B 1 130 ? 6.23 11.125 6.531 1 98.44 130 THR B C 1
ATOM 2606 O O . THR B 1 130 ? 7.09 10.672 7.293 1 98.44 130 THR B O 1
ATOM 2609 N N . PRO B 1 131 ? 5.762 10.422 5.535 1 97.81 131 PRO B N 1
ATOM 2610 C CA . PRO B 1 131 ? 6.41 9.164 5.164 1 97.81 131 PRO B CA 1
ATOM 2611 C C . PRO B 1 131 ? 7.656 9.375 4.305 1 97.81 131 PRO B C 1
ATOM 2613 O O . PRO B 1 131 ? 8.328 8.406 3.943 1 97.81 131 PRO B O 1
ATOM 2616 N N . CYS B 1 132 ? 7.918 10.602 4.008 1 97.88 132 CYS B N 1
ATOM 2617 C CA . CYS B 1 132 ? 9.086 10.977 3.221 1 97.88 132 CYS B CA 1
ATOM 2618 C C . CYS B 1 132 ? 9.055 10.312 1.848 1 97.88 132 CYS B C 1
ATOM 2620 O O . CYS B 1 132 ? 10.062 9.789 1.379 1 97.88 132 CYS B O 1
ATOM 2622 N N . THR B 1 133 ? 7.719 10.242 1.449 1 95.75 133 THR B N 1
ATOM 2623 C CA . THR B 1 133 ? 7.539 9.688 0.11 1 95.75 133 THR B CA 1
ATOM 2624 C C . THR B 1 133 ? 7.688 10.773 -0.948 1 95.75 133 THR B C 1
ATOM 2626 O O . THR B 1 133 ? 6.855 11.68 -1.033 1 95.75 133 THR B O 1
ATOM 2629 N N . TRP B 1 134 ? 8.898 10.797 -1.62 1 97.31 134 TRP B N 1
ATOM 2630 C CA . TRP B 1 134 ? 9.219 11.812 -2.623 1 97.31 134 TRP B CA 1
ATOM 2631 C C . TRP B 1 134 ? 9.023 11.258 -4.031 1 97.31 134 TRP B C 1
ATOM 2633 O O . TRP B 1 134 ? 9.727 10.328 -4.441 1 97.31 134 TRP B O 1
ATOM 2643 N N . LEU B 1 135 ? 8.023 11.789 -4.609 1 96.56 135 LEU B N 1
ATOM 2644 C CA . LEU B 1 135 ? 7.711 11.477 -6 1 96.56 135 LEU B CA 1
ATOM 2645 C C . LEU B 1 135 ? 7.637 12.742 -6.84 1 96.56 135 LEU B C 1
ATOM 2647 O O . LEU B 1 135 ? 7.008 13.727 -6.441 1 96.56 135 LEU B O 1
ATOM 2651 N N . GLU B 1 136 ? 8.172 12.711 -7.965 1 97.31 136 GLU B N 1
ATOM 2652 C CA . GLU B 1 136 ? 8.266 13.891 -8.812 1 97.31 136 GLU B CA 1
ATOM 2653 C C . GLU B 1 136 ? 6.879 14.344 -9.273 1 97.31 136 GLU B C 1
ATOM 2655 O O . GLU B 1 136 ? 6.676 15.523 -9.586 1 97.31 136 GLU B O 1
ATOM 2660 N N . GLN B 1 137 ? 5.969 13.391 -9.305 1 97.12 137 GLN B N 1
ATOM 2661 C CA . GLN B 1 137 ? 4.613 13.727 -9.711 1 97.12 137 GLN B CA 1
ATOM 2662 C C . GLN B 1 137 ? 3.986 14.742 -8.766 1 97.12 137 GLN B C 1
ATOM 2664 O O . GLN B 1 137 ? 3.092 15.5 -9.156 1 97.12 137 GLN B O 1
ATOM 2669 N N . PHE B 1 138 ? 4.418 14.812 -7.523 1 97.5 138 PHE B N 1
ATOM 2670 C CA . PHE B 1 138 ? 3.85 15.719 -6.531 1 97.5 138 PHE B CA 1
ATOM 2671 C C . PHE B 1 138 ? 4.785 16.891 -6.277 1 97.5 138 PHE B C 1
ATOM 2673 O O . PHE B 1 138 ? 4.336 18.031 -6.156 1 97.5 138 PHE B O 1
ATOM 2680 N N . THR B 1 139 ? 6.043 16.547 -6.176 1 98.56 139 THR B N 1
ATOM 2681 C CA . THR B 1 139 ? 7.07 17.531 -5.816 1 98.56 139 THR B CA 1
ATOM 2682 C C . THR B 1 139 ? 8.258 17.438 -6.77 1 98.56 139 THR B C 1
ATOM 2684 O O . THR B 1 139 ? 8.969 16.438 -6.793 1 98.56 139 THR B O 1
ATOM 2687 N N . PRO B 1 140 ? 8.484 18.5 -7.531 1 98.44 140 PRO B N 1
ATOM 2688 C CA . PRO B 1 140 ? 9.695 18.469 -8.359 1 98.44 140 PRO B CA 1
ATOM 2689 C C . PRO B 1 140 ? 10.953 18.141 -7.559 1 98.44 140 PRO B C 1
ATOM 2691 O O . PRO B 1 140 ? 11.094 18.594 -6.422 1 98.44 140 PRO B O 1
ATOM 2694 N N . LYS B 1 141 ? 11.812 17.406 -8.133 1 97.56 141 LYS B N 1
ATOM 2695 C CA . LYS B 1 141 ? 12.992 16.891 -7.434 1 97.56 141 LYS B CA 1
ATOM 2696 C C . LYS B 1 141 ? 13.781 18.016 -6.793 1 97.56 141 LYS B C 1
ATOM 2698 O O . LYS B 1 141 ? 14.312 17.875 -5.688 1 97.56 141 LYS B O 1
ATOM 2703 N N . SER B 1 142 ? 13.875 19.109 -7.484 1 97.62 142 SER B N 1
ATOM 2704 C CA . SER B 1 142 ? 14.633 20.266 -6.984 1 97.62 142 SER B CA 1
ATOM 2705 C C . SER B 1 142 ? 14.047 20.781 -5.672 1 97.62 142 SER B C 1
ATOM 2707 O O . SER B 1 142 ? 14.711 21.516 -4.938 1 97.62 142 SER B O 1
ATOM 2709 N N . ASN B 1 143 ? 12.82 20.391 -5.398 1 98.5 143 ASN B N 1
ATOM 2710 C CA . ASN B 1 143 ? 12.148 20.891 -4.203 1 98.5 143 ASN B CA 1
ATOM 2711 C C . ASN B 1 143 ? 12.047 19.828 -3.121 1 98.5 143 ASN B C 1
ATOM 2713 O O . ASN B 1 143 ? 11.414 20.031 -2.088 1 98.5 143 ASN B O 1
ATOM 2717 N N . TRP B 1 144 ? 12.625 18.672 -3.391 1 98.62 144 TRP B N 1
ATOM 2718 C CA . TRP B 1 144 ? 12.609 17.625 -2.365 1 98.62 144 TRP B CA 1
ATOM 2719 C C . TRP B 1 144 ? 13.336 18.094 -1.107 1 98.62 144 TRP B C 1
ATOM 2721 O O . TRP B 1 144 ? 14.414 18.688 -1.189 1 98.62 144 TRP B O 1
ATOM 2731 N N . LEU B 1 145 ? 12.812 17.797 0.064 1 98.62 145 LEU B N 1
ATOM 2732 C CA . LEU B 1 145 ? 13.469 18.141 1.321 1 98.62 145 LEU B CA 1
ATOM 2733 C C . LEU B 1 145 ? 14.578 17.141 1.643 1 98.62 145 LEU B C 1
ATOM 2735 O O . LEU B 1 145 ? 15.422 17.406 2.502 1 98.62 145 LEU B O 1
ATOM 2739 N N . GLY B 1 146 ? 14.516 16.047 1.099 1 98.5 146 GLY B N 1
ATOM 2740 C CA . GLY B 1 146 ? 15.492 14.992 1.31 1 98.5 146 GLY B CA 1
ATOM 2741 C C . GLY B 1 146 ? 15.375 13.867 0.304 1 98.5 146 GLY B C 1
ATOM 2742 O O . GLY B 1 146 ? 14.68 14 -0.706 1 98.5 146 GLY B O 1
ATOM 2743 N N . GLY B 1 147 ? 16.141 12.789 0.596 1 98.25 147 GLY B N 1
ATOM 2744 C CA . GLY B 1 147 ? 16.094 11.641 -0.292 1 98.25 147 GLY B CA 1
ATOM 2745 C C . GLY B 1 147 ? 17.078 11.727 -1.435 1 98.25 147 GLY B C 1
ATOM 2746 O O . GLY B 1 147 ? 16.875 11.133 -2.494 1 98.25 147 GLY B O 1
ATOM 2747 N N . TYR B 1 148 ? 18.125 12.477 -1.279 1 98.06 148 TYR B N 1
ATOM 2748 C CA . TYR B 1 148 ? 19.125 12.625 -2.326 1 98.06 148 TYR B CA 1
ATOM 2749 C C . TYR B 1 148 ? 20.516 12.789 -1.726 1 98.06 148 TYR B C 1
ATOM 2751 O O . TYR B 1 148 ? 20.656 12.945 -0.512 1 98.06 148 TYR B O 1
ATOM 2759 N N . MET B 1 149 ? 21.531 12.664 -2.594 1 97.44 149 MET B N 1
ATOM 2760 C CA . MET B 1 149 ? 22.906 12.938 -2.211 1 97.44 149 MET B CA 1
ATOM 2761 C C . MET B 1 149 ? 23.266 14.398 -2.473 1 97.44 149 MET B C 1
ATOM 2763 O O . MET B 1 149 ? 22.938 14.945 -3.525 1 97.44 149 MET B O 1
ATOM 2767 N N . ASP B 1 150 ? 23.938 14.945 -1.49 1 96.38 150 ASP B N 1
ATOM 2768 C CA . ASP B 1 150 ? 24.359 16.328 -1.725 1 96.38 150 ASP B CA 1
ATOM 2769 C C . ASP B 1 150 ? 25.609 16.391 -2.584 1 96.38 150 ASP B C 1
ATOM 2771 O O . ASP B 1 150 ? 26.047 15.375 -3.139 1 96.38 150 ASP B O 1
ATOM 2775 N N . LYS B 1 151 ? 26.172 17.594 -2.75 1 95.75 151 LYS B N 1
ATOM 2776 C CA . LYS B 1 151 ? 27.312 17.828 -3.621 1 95.75 151 LYS B CA 1
ATOM 2777 C C . LYS B 1 151 ? 28.547 17.062 -3.125 1 95.75 151 LYS B C 1
ATOM 2779 O O . LYS B 1 151 ? 29.422 16.719 -3.91 1 95.75 151 LYS B O 1
ATOM 2784 N N . ASN B 1 152 ? 28.641 16.812 -1.843 1 96.62 152 ASN B N 1
ATOM 2785 C CA . ASN B 1 152 ? 29.75 16.078 -1.24 1 96.62 152 ASN B CA 1
ATOM 2786 C C . ASN B 1 152 ? 29.453 14.578 -1.181 1 96.62 152 ASN B C 1
ATOM 2788 O O . ASN B 1 152 ? 30.109 13.836 -0.445 1 96.62 152 ASN B O 1
ATOM 2792 N N . GLN B 1 153 ? 28.391 14.164 -1.782 1 95.62 153 GLN B N 1
ATOM 2793 C CA . GLN B 1 153 ? 28 12.758 -1.873 1 95.62 153 GLN B CA 1
ATOM 2794 C C . GLN B 1 153 ? 27.578 12.219 -0.512 1 95.62 153 GLN B C 1
ATOM 2796 O O . GLN B 1 153 ? 27.875 11.07 -0.174 1 95.62 153 GLN B O 1
ATOM 2801 N N . GLN B 1 154 ? 27.078 13.133 0.243 1 97.44 154 GLN B N 1
ATOM 2802 C CA . GLN B 1 154 ? 26.484 12.727 1.512 1 97.44 154 GLN B CA 1
ATOM 2803 C C . GLN B 1 154 ? 24.953 12.703 1.422 1 97.44 154 GLN B C 1
ATOM 2805 O O . GLN B 1 154 ? 24.344 13.578 0.811 1 97.44 154 GLN B O 1
ATOM 2810 N N . PRO B 1 155 ? 24.375 11.695 2.006 1 98.19 155 PRO B N 1
ATOM 2811 C CA . PRO B 1 155 ? 22.922 11.633 1.958 1 98.19 155 PRO B CA 1
ATOM 2812 C C . PRO B 1 155 ? 22.25 12.758 2.744 1 98.19 155 PRO B C 1
ATOM 2814 O O . PRO B 1 155 ? 22.719 13.133 3.82 1 98.19 155 PRO B O 1
ATOM 2817 N N . VAL B 1 156 ? 21.266 13.344 2.184 1 98.56 156 VAL B N 1
ATOM 2818 C CA . VAL B 1 156 ? 20.406 14.32 2.842 1 98.56 156 VAL B CA 1
ATOM 2819 C C . VAL B 1 156 ? 19.016 13.719 3.062 1 98.56 156 VAL B C 1
ATOM 2821 O O . VAL B 1 156 ? 18.359 13.289 2.109 1 98.56 156 VAL B O 1
ATOM 2824 N N . THR B 1 157 ? 18.625 13.633 4.305 1 98.5 157 THR B N 1
ATOM 2825 C CA . THR B 1 157 ? 17.297 13.117 4.613 1 98.5 157 THR B CA 1
ATOM 2826 C C . THR B 1 157 ? 16.297 14.258 4.828 1 98.5 157 THR B C 1
ATOM 2828 O O . THR B 1 157 ? 16.703 15.398 5.059 1 98.5 157 THR B O 1
ATOM 2831 N N . THR B 1 158 ? 15.047 13.922 4.723 1 98.75 158 THR B N 1
ATOM 2832 C CA . THR B 1 158 ? 13.992 14.883 5.012 1 98.75 158 THR B CA 1
ATOM 2833 C C . THR B 1 158 ? 14.156 15.469 6.41 1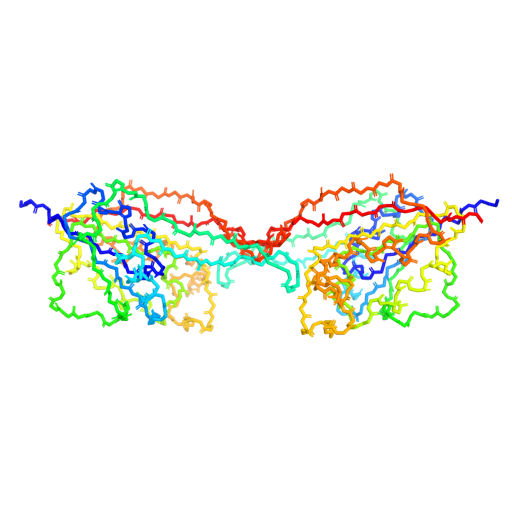 98.75 158 THR B C 1
ATOM 2835 O O . THR B 1 158 ? 14.039 16.688 6.594 1 98.75 158 THR B O 1
ATOM 2838 N N . PHE B 1 159 ? 14.453 14.617 7.34 1 98.62 159 PHE B N 1
ATOM 2839 C CA . PHE B 1 159 ? 14.578 15.031 8.734 1 98.62 159 PHE B CA 1
ATOM 2840 C C . PHE B 1 159 ? 15.727 16.031 8.891 1 98.62 159 PHE B C 1
ATOM 2842 O O . PHE B 1 159 ? 15.602 17 9.633 1 98.62 159 PHE B O 1
ATOM 2849 N N . ASP B 1 160 ? 16.828 15.812 8.195 1 98.12 160 ASP B N 1
ATOM 2850 C CA . ASP B 1 160 ? 17.953 16.75 8.203 1 98.12 160 ASP B CA 1
ATOM 2851 C C . ASP B 1 160 ? 17.5 18.141 7.777 1 98.12 160 ASP B C 1
ATOM 2853 O O . ASP B 1 160 ? 17.828 19.141 8.438 1 98.12 160 ASP B O 1
ATOM 2857 N N . THR B 1 161 ? 16.812 18.172 6.75 1 98.69 161 THR B N 1
ATOM 2858 C CA . THR B 1 161 ? 16.391 19.453 6.188 1 98.69 161 THR B CA 1
ATOM 2859 C C . THR B 1 161 ? 15.359 20.125 7.086 1 98.69 161 THR B C 1
ATOM 2861 O O . THR B 1 161 ? 15.391 21.344 7.27 1 98.69 161 THR B O 1
ATOM 2864 N N . LEU B 1 162 ? 14.461 19.344 7.637 1 98.81 162 LEU B N 1
ATOM 2865 C CA . LEU B 1 162 ? 13.492 19.906 8.578 1 98.81 162 LEU B CA 1
ATOM 2866 C C . LEU B 1 162 ? 14.203 20.578 9.75 1 98.81 162 LEU B C 1
ATOM 2868 O O . LEU B 1 162 ? 13.852 21.688 10.148 1 98.81 162 LEU B O 1
ATOM 2872 N N . LYS B 1 163 ? 15.172 19.875 10.312 1 98.69 163 LYS B N 1
ATOM 2873 C CA . LYS B 1 163 ? 15.922 20.438 11.438 1 98.69 163 LYS B CA 1
ATOM 2874 C C . LYS B 1 163 ? 16.609 21.75 11.039 1 98.69 163 LYS B C 1
ATOM 2876 O O . LYS B 1 163 ? 16.625 22.703 11.82 1 98.69 163 LYS B O 1
ATOM 2881 N N . LYS B 1 164 ? 17.125 21.75 9.859 1 98.38 164 LYS B N 1
ATOM 2882 C CA . LYS B 1 164 ? 17.828 22.938 9.375 1 98.38 164 LYS B CA 1
ATOM 2883 C C . LYS B 1 164 ? 16.875 24.109 9.195 1 98.38 164 LYS B C 1
ATOM 2885 O O . LYS B 1 164 ? 17.188 25.234 9.602 1 98.38 164 LYS B O 1
ATOM 2890 N N . ILE B 1 165 ? 15.766 23.891 8.602 1 98.62 165 ILE B N 1
ATOM 2891 C CA . ILE B 1 165 ? 14.82 24.938 8.25 1 98.62 165 ILE B CA 1
ATOM 2892 C C . ILE B 1 165 ? 14.109 25.438 9.508 1 98.62 165 ILE B C 1
ATOM 2894 O O . ILE B 1 165 ? 13.906 26.641 9.688 1 98.62 165 ILE B O 1
ATOM 2898 N N . LEU B 1 166 ? 13.695 24.516 10.367 1 98.75 166 LEU B N 1
ATOM 2899 C CA . LEU B 1 166 ? 12.859 24.875 11.508 1 98.75 166 LEU B CA 1
ATOM 2900 C C . LEU B 1 166 ? 13.711 25.266 12.711 1 98.75 166 LEU B C 1
ATOM 2902 O O . LEU B 1 166 ? 13.258 26 13.586 1 98.75 166 LEU B O 1
ATOM 2906 N N . GLY B 1 167 ? 14.93 24.859 12.766 1 98.56 167 GLY B N 1
ATOM 2907 C CA . GLY B 1 167 ? 15.812 24.984 13.914 1 98.56 167 GLY B CA 1
ATOM 2908 C C . GLY B 1 167 ? 15.953 26.406 14.414 1 98.56 167 GLY B C 1
ATOM 2909 O O . GLY B 1 167 ? 16 26.656 15.625 1 98.56 167 GLY B O 1
ATOM 2910 N N . PRO B 1 168 ? 16.062 27.375 13.531 1 98.5 168 PRO B N 1
ATOM 2911 C CA . PRO B 1 168 ? 16.219 28.766 13.977 1 98.5 168 PRO B CA 1
ATOM 2912 C C . PRO B 1 168 ? 15.023 29.25 14.797 1 98.5 168 PRO B C 1
ATOM 2914 O O . PRO B 1 168 ? 15.195 30.047 15.727 1 98.5 168 PRO B O 1
ATOM 2917 N N . ASP B 1 169 ? 13.812 28.781 14.578 1 98.75 169 ASP B N 1
ATOM 2918 C CA . ASP B 1 169 ? 12.617 29.359 15.164 1 98.75 169 ASP B CA 1
ATOM 2919 C C . ASP B 1 169 ? 11.898 28.359 16.062 1 98.75 169 ASP B C 1
ATOM 2921 O O . ASP B 1 169 ? 11 28.734 16.828 1 98.75 169 ASP B O 1
ATOM 2925 N N . PHE B 1 170 ? 12.297 27.141 15.977 1 98.88 170 PHE B N 1
ATOM 2926 C CA . PHE B 1 170 ? 11.625 26.094 16.734 1 98.88 170 PHE B CA 1
ATOM 2927 C C . PHE B 1 170 ? 12.633 25.219 17.469 1 98.88 170 PHE B C 1
ATOM 2929 O O . PHE B 1 170 ? 13.766 25.047 17.016 1 98.88 170 PHE B O 1
ATOM 2936 N N . ASP B 1 171 ? 12.203 24.625 18.562 1 98.81 171 ASP B N 1
ATOM 2937 C CA . ASP B 1 171 ? 12.922 23.547 19.234 1 98.81 171 ASP B CA 1
ATOM 2938 C C . ASP B 1 171 ? 12.242 22.203 19.016 1 98.81 171 ASP B C 1
ATOM 2940 O O . ASP B 1 171 ? 11.031 22.062 19.219 1 98.81 171 ASP B O 1
ATOM 2944 N N . LEU B 1 172 ? 12.984 21.234 18.594 1 98.81 172 LEU B N 1
ATOM 2945 C CA . LEU B 1 172 ? 12.469 19.875 18.484 1 98.81 172 LEU B CA 1
ATOM 2946 C C . LEU B 1 172 ? 12.289 19.25 19.859 1 98.81 172 LEU B C 1
ATOM 2948 O O . LEU B 1 172 ? 13.25 19.141 20.625 1 98.81 172 LEU B O 1
ATOM 2952 N N . ILE B 1 173 ? 11.125 18.812 20.094 1 98.12 173 ILE B N 1
ATOM 2953 C CA . ILE B 1 173 ? 10.828 18.266 21.422 1 98.12 173 ILE B CA 1
ATOM 2954 C C . ILE B 1 173 ? 10.898 16.75 21.375 1 98.12 173 ILE B C 1
ATOM 2956 O O . ILE B 1 173 ? 11.328 16.109 22.344 1 98.12 173 ILE B O 1
ATOM 2960 N N . GLU B 1 174 ? 10.352 16.266 20.297 1 98 174 GLU B N 1
ATOM 2961 C CA . GLU B 1 174 ? 10.25 14.812 20.156 1 98 174 GLU B CA 1
ATOM 2962 C C . GLU B 1 174 ? 10.109 14.406 18.688 1 98 174 GLU B C 1
ATOM 2964 O O . GLU B 1 174 ? 9.633 15.188 17.875 1 98 174 GLU B O 1
ATOM 2969 N N . ASP B 1 175 ? 10.625 13.281 18.359 1 98.19 175 ASP B N 1
ATOM 2970 C CA . ASP B 1 175 ? 10.297 12.625 17.094 1 98.19 175 ASP B CA 1
ATOM 2971 C C . ASP B 1 175 ? 10.07 11.125 17.297 1 98.19 175 ASP B C 1
ATOM 2973 O O . ASP B 1 175 ? 10.648 10.531 18.203 1 98.19 175 ASP B O 1
ATOM 2977 N N . LYS B 1 176 ? 9.258 10.539 16.578 1 98.38 176 LYS B N 1
ATOM 2978 C CA . LYS B 1 176 ? 8.953 9.117 16.703 1 98.38 176 LYS B CA 1
ATOM 2979 C C . LYS B 1 176 ? 8.422 8.555 15.383 1 98.38 176 LYS B C 1
ATOM 2981 O O . LYS B 1 176 ? 7.984 9.312 14.516 1 98.38 176 LYS B O 1
ATOM 2986 N N . ASN B 1 177 ? 8.523 7.234 15.25 1 98.25 177 ASN B N 1
ATOM 2987 C CA . ASN B 1 177 ? 7.875 6.512 14.156 1 98.25 177 ASN B CA 1
ATOM 2988 C C . ASN B 1 177 ? 6.426 6.172 14.492 1 98.25 177 ASN B C 1
ATOM 2990 O O . ASN B 1 177 ? 6.145 5.609 15.555 1 98.25 177 ASN B O 1
ATOM 2994 N N . MET B 1 178 ? 5.586 6.504 13.602 1 97.81 178 MET B N 1
ATOM 2995 C CA . MET B 1 178 ? 4.16 6.289 13.828 1 97.81 178 MET B CA 1
ATOM 2996 C C . MET B 1 178 ? 3.527 5.52 12.68 1 97.81 178 MET B C 1
ATOM 2998 O O . MET B 1 178 ? 3.291 6.082 11.609 1 97.81 178 MET B O 1
ATOM 3002 N N . PRO B 1 179 ? 3.146 4.242 12.898 1 96.94 179 PRO B N 1
ATOM 3003 C CA . PRO B 1 179 ? 2.516 3.469 11.828 1 96.94 179 PRO B CA 1
ATOM 3004 C C . PRO B 1 179 ? 1.062 3.869 11.586 1 96.94 179 PRO B C 1
ATOM 3006 O O . PRO B 1 179 ? 0.376 4.305 12.516 1 96.94 179 PRO B O 1
ATOM 3009 N N . PHE B 1 180 ? 0.639 3.768 10.391 1 95.81 180 PHE B N 1
ATOM 3010 C CA . PHE B 1 180 ? -0.772 3.906 10.047 1 95.81 180 PHE B CA 1
ATOM 3011 C C . PHE B 1 180 ? -1.13 3.031 8.852 1 95.81 180 PHE B C 1
ATOM 3013 O O . PHE B 1 180 ? -0.249 2.611 8.102 1 95.81 180 PHE B O 1
ATOM 3020 N N . PHE B 1 181 ? -2.4 2.814 8.82 1 94.44 181 PHE B N 1
ATOM 3021 C CA . PHE B 1 181 ? -2.951 1.831 7.895 1 94.44 181 PHE B CA 1
ATOM 3022 C C . PHE B 1 181 ? -4.023 2.459 7.012 1 94.44 181 PHE B C 1
ATOM 3024 O O . PHE B 1 181 ? -4.867 3.215 7.496 1 94.44 181 PHE B O 1
ATOM 3031 N N . ILE B 1 182 ? -3.928 2.311 5.641 1 96.06 182 ILE B N 1
ATOM 3032 C CA . ILE B 1 182 ? -4.98 2.713 4.715 1 96.06 182 ILE B CA 1
ATOM 3033 C C . ILE B 1 182 ? -5.52 1.485 3.982 1 96.06 182 ILE B C 1
ATOM 3035 O O . ILE B 1 182 ? -4.793 0.833 3.23 1 96.06 182 ILE B O 1
ATOM 3039 N N . ARG B 1 183 ? -6.766 1.25 4.113 1 96.88 183 ARG B N 1
ATOM 3040 C CA . ARG B 1 183 ? -7.398 0.113 3.451 1 96.88 183 ARG B CA 1
ATOM 3041 C C . ARG B 1 183 ? -7.762 0.452 2.01 1 96.88 183 ARG B C 1
ATOM 3043 O O . ARG B 1 183 ? -8.422 1.461 1.751 1 96.88 183 ARG B O 1
ATOM 3050 N N . GLU B 1 184 ? -7.336 -0.362 1.097 1 96.69 184 GLU B N 1
ATOM 3051 C CA . GLU B 1 184 ? -7.773 -0.247 -0.292 1 96.69 184 GLU B CA 1
ATOM 3052 C C . GLU B 1 184 ? -8.898 -1.232 -0.601 1 96.69 184 GLU B C 1
ATOM 3054 O O . GLU B 1 184 ? -9.891 -0.871 -1.237 1 96.69 184 GLU B O 1
ATOM 3059 N N . THR B 1 185 ? -8.703 -2.475 -0.274 1 97.56 185 THR B N 1
ATOM 3060 C CA . THR B 1 185 ? -9.711 -3.525 -0.316 1 97.56 185 THR B CA 1
ATOM 3061 C C . THR B 1 185 ? -9.68 -4.359 0.96 1 97.56 185 THR B C 1
ATOM 3063 O O . THR B 1 185 ? -8.922 -4.059 1.885 1 97.56 185 THR B O 1
ATOM 3066 N N . ALA B 1 186 ? -10.492 -5.379 0.94 1 97.62 186 ALA B N 1
ATOM 3067 C CA . ALA B 1 186 ? -10.516 -6.238 2.121 1 97.62 186 ALA B CA 1
ATOM 3068 C C . ALA B 1 186 ? -9.18 -6.961 2.297 1 97.62 186 ALA B C 1
ATOM 3070 O O . ALA B 1 186 ? -8.812 -7.344 3.41 1 97.62 186 ALA B O 1
ATOM 3071 N N . ARG B 1 187 ? -8.406 -7.082 1.207 1 98.12 187 ARG B N 1
ATOM 3072 C CA . ARG B 1 187 ? -7.234 -7.945 1.289 1 98.12 187 ARG B CA 1
ATOM 3073 C C . ARG B 1 187 ? -5.969 -7.184 0.915 1 98.12 187 ARG B C 1
ATOM 3075 O O . ARG B 1 187 ? -4.859 -7.707 1.049 1 98.12 187 ARG B O 1
ATOM 3082 N N . LYS B 1 188 ? -6.051 -6.035 0.444 1 97.88 188 LYS B N 1
ATOM 3083 C CA . LYS B 1 188 ? -4.914 -5.215 0.036 1 97.88 188 LYS B CA 1
ATOM 3084 C C . LYS B 1 188 ? -4.938 -3.855 0.731 1 97.88 188 LYS B C 1
ATOM 3086 O O . LYS B 1 188 ? -5.918 -3.111 0.617 1 97.88 188 LYS B O 1
ATOM 3091 N N . ASN B 1 189 ? -3.814 -3.477 1.394 1 98 189 ASN B N 1
ATOM 3092 C CA . ASN B 1 189 ? -3.744 -2.26 2.193 1 98 189 ASN B CA 1
ATOM 3093 C C . ASN B 1 189 ? -2.373 -1.598 2.086 1 98 189 ASN B C 1
ATOM 3095 O O . ASN B 1 189 ? -1.396 -2.242 1.701 1 98 189 ASN B O 1
ATOM 3099 N N . GLN B 1 190 ? -2.418 -0.329 2.324 1 97.69 190 GLN B N 1
ATOM 3100 C CA . GLN B 1 190 ? -1.161 0.382 2.525 1 97.69 190 GLN B CA 1
ATOM 3101 C C . GLN B 1 190 ? -0.794 0.442 4.004 1 97.69 190 GLN B C 1
ATOM 3103 O O . GLN B 1 190 ? -1.614 0.833 4.84 1 97.69 190 GLN B O 1
ATOM 3108 N N . TRP B 1 191 ? 0.388 -0.006 4.285 1 97.62 191 TRP B N 1
ATOM 3109 C CA . TRP B 1 191 ? 0.973 0.15 5.613 1 97.62 191 TRP B CA 1
ATOM 3110 C C . TRP B 1 191 ? 2.143 1.128 5.582 1 97.62 191 TRP B C 1
ATOM 3112 O O . TRP B 1 191 ? 3.191 0.833 5.004 1 97.62 191 TRP B O 1
ATOM 3122 N N . SER B 1 192 ? 2.012 2.24 6.285 1 97.69 192 SER B N 1
ATOM 3123 C CA . SER B 1 192 ? 3.066 3.248 6.324 1 97.69 192 SER B CA 1
ATOM 3124 C C . SER B 1 192 ? 3.521 3.52 7.754 1 97.69 192 SER B C 1
ATOM 3126 O O . SER B 1 192 ? 2.768 3.301 8.703 1 97.69 192 SER B O 1
ATOM 3128 N N . VAL B 1 193 ? 4.773 3.85 7.87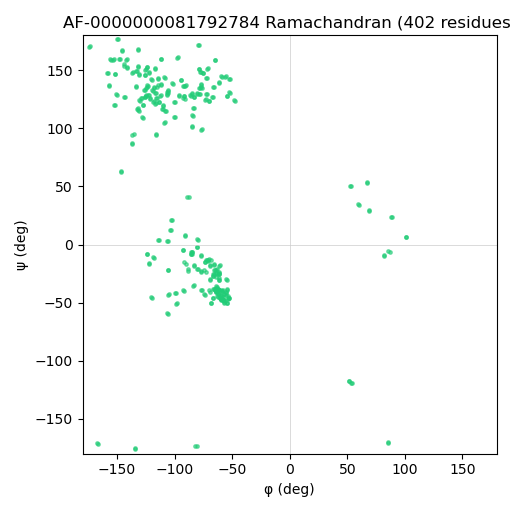5 1 97.94 193 VAL B N 1
ATOM 3129 C CA . VAL B 1 193 ? 5.332 4.316 9.141 1 97.94 193 VAL B CA 1
ATOM 3130 C C . VAL B 1 193 ? 5.816 5.758 8.992 1 97.94 193 VAL B C 1
ATOM 3132 O O . VAL B 1 193 ? 6.953 5.996 8.57 1 97.94 193 VAL B O 1
ATOM 3135 N N . THR B 1 194 ? 5.027 6.648 9.32 1 98 194 THR B N 1
ATOM 3136 C CA . THR B 1 194 ? 5.395 8.047 9.141 1 98 194 THR B CA 1
ATOM 3137 C C . THR B 1 194 ? 6.363 8.5 10.234 1 98 194 THR B C 1
ATOM 3139 O O . THR B 1 194 ? 6.363 7.949 11.336 1 98 194 THR B O 1
ATOM 3142 N N . HIS B 1 195 ? 7.23 9.398 9.914 1 98.56 195 HIS B N 1
ATOM 3143 C CA . HIS B 1 195 ? 8.062 10.102 10.883 1 98.56 195 HIS B CA 1
ATOM 3144 C C . HIS B 1 195 ? 7.332 11.297 11.484 1 98.56 195 HIS B C 1
ATOM 3146 O O . HIS B 1 195 ? 7.043 12.266 10.781 1 98.56 195 HIS B O 1
ATOM 3152 N N . ALA B 1 196 ? 7.012 11.164 12.758 1 98.69 196 ALA B N 1
ATOM 3153 C CA . ALA B 1 196 ? 6.332 12.25 13.461 1 98.69 196 ALA B CA 1
ATOM 3154 C C . ALA B 1 196 ? 7.324 13.117 14.227 1 98.69 196 ALA B C 1
ATOM 3156 O O . ALA B 1 196 ? 8.18 12.594 14.953 1 98.69 196 ALA B O 1
ATOM 3157 N N . THR B 1 197 ? 7.254 14.414 14.008 1 98.81 197 THR B N 1
ATOM 3158 C CA . THR B 1 197 ? 8.094 15.352 14.742 1 98.81 197 THR B CA 1
ATOM 3159 C C . THR B 1 197 ? 7.246 16.406 15.445 1 98.81 197 THR B C 1
ATOM 3161 O O . THR B 1 197 ? 6.25 16.875 14.891 1 98.81 197 THR B O 1
ATOM 3164 N N . ILE B 1 198 ? 7.582 16.656 16.641 1 98.81 198 ILE B N 1
ATOM 3165 C CA . ILE B 1 198 ? 6.91 17.672 17.453 1 98.81 198 ILE B CA 1
ATOM 3166 C C . ILE B 1 198 ? 7.891 18.797 17.812 1 98.81 198 ILE B C 1
ATOM 3168 O O . ILE B 1 198 ? 8.984 18.531 18.312 1 98.81 198 ILE B O 1
ATOM 3172 N N . TRP B 1 199 ? 7.512 20.016 17.5 1 98.88 199 TRP B N 1
ATOM 3173 C CA . TRP B 1 199 ? 8.344 21.188 17.688 1 98.88 199 TRP B CA 1
ATOM 3174 C C . TRP B 1 199 ? 7.633 22.234 18.547 1 98.88 199 TRP B C 1
ATOM 3176 O O . TRP B 1 199 ? 6.406 22.328 18.531 1 98.88 199 TRP B O 1
ATOM 3186 N N . ILE B 1 200 ? 8.375 23.047 19.25 1 98.75 200 ILE B N 1
ATOM 3187 C CA . ILE B 1 200 ? 7.844 24.203 19.969 1 98.75 200 ILE B CA 1
ATOM 3188 C C . ILE B 1 200 ? 8.43 25.484 19.391 1 98.75 200 ILE B C 1
ATOM 3190 O O . ILE B 1 200 ? 9.641 25.578 19.188 1 98.75 200 ILE B O 1
ATOM 3194 N N . ARG B 1 201 ? 7.59 26.406 19.094 1 98.69 201 ARG B N 1
ATOM 3195 C CA . ARG B 1 201 ? 8.039 27.703 18.609 1 98.69 201 ARG B CA 1
ATOM 3196 C C . ARG B 1 201 ? 8.781 28.469 19.703 1 98.69 201 ARG B C 1
ATOM 3198 O O . ARG B 1 201 ? 8.266 28.656 20.812 1 98.69 201 ARG B O 1
ATOM 3205 N N . LYS B 1 202 ? 9.977 28.891 19.312 1 97.81 202 LYS B N 1
ATOM 3206 C CA . LYS B 1 202 ? 10.797 29.641 20.266 1 97.81 202 LYS B CA 1
ATOM 3207 C C . 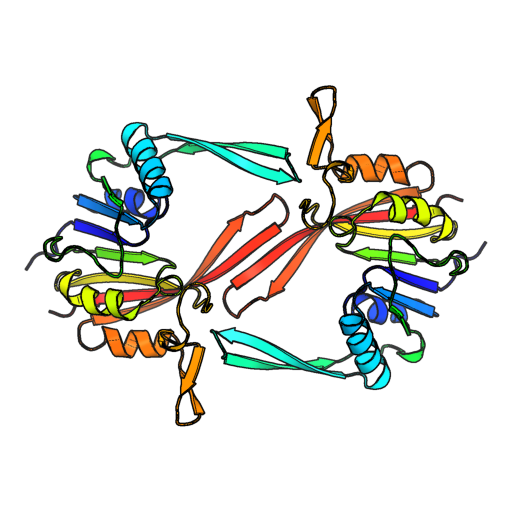LYS B 1 202 ? 10.133 30.969 20.625 1 97.81 202 LYS B C 1
ATOM 3209 O O . LYS B 1 202 ? 9.375 31.531 19.828 1 97.81 202 LYS B O 1
ATOM 3214 N N . GLU B 1 203 ? 10.508 31.594 21.797 1 92.31 203 GLU B N 1
ATOM 3215 C CA . GLU B 1 203 ? 9.977 32.844 22.281 1 92.31 203 GLU B CA 1
ATOM 3216 C C . GLU B 1 203 ? 10.562 34.031 21.516 1 92.31 203 GLU B C 1
ATOM 3218 O O . GLU B 1 203 ? 11.703 33.969 21.062 1 92.31 203 GLU B O 1
#